Protein AF-A0A525W6R2-F1 (afdb_monomer_lite)

Secondary structure (DSSP, 8-state):
-----EEEEEEEEEEEEEEE-SS-EE-SSSTT-EEEEEEEEEEEEEEEEEEETTEEEEEEEEEEEEEEEEEEE-TTS-EEEEEEEEEEEEEEEETTEEEEEEEEEEEEEEEE-GGGTT-EEEEEEEEEPPPSSTT--HHHHHHHHHHHHHHHHHHHHHHHHHHHHHHSTTSSEEEEEESPTTT----TT-EEEEEEEEEETTTT-EE-EEEEEEEEESSTTSSEEE-S-EEEBTTB-EEEEEE--SS--TT-EEEEEEEETTEEE---TT-SBPPPPPEEEEEEEEEEE--TTS--EEEEEEEEEEEEPTT-TTEEEEEEEEEEEEE--TT--TTS-EEEEEEEEEEEEEEEEEEPPP---TT----EEEEEEEEEEEPPP--EEE-EEEETTEEEE---EE--HHHHHHHHTTTTTS-EEE--EEEEEETTEEEEEEEE-TTGGGEEEEEEEEEEEPPTT-PPP-

Sequence (466 aa):
MIRHLQLGIVDAVELNGGYAKKCPTPDLGEQGAYVVEGDYEFSLVVDQTINYSNSVRTEYYAVGVHATLKGRVDDDAKLQYVDLDASLVFGRGGSNAATSFAHQHQHVRFVPDRGTGGMPSQFSNWSVSEWDSALAGTAQRGAMNMLLLAVTWFSGPFYLAAEGEWTTPNTCVEITFEPATKTKKLGPNESVAVKTELRTKEGSTVVPAKFKEAKEQPKEGNGRVSPREDKSQPGTPATFSYKMPEKRVKHSGFFVGAVSRAGVAEAKKGEWEVADASYVLEFQSRIVSREITEPVESVAAAKVVLTPVEGKEGWYRGSGMLGYQTGPPPNRAPCSNLVMGHGTTGFEVAGISIKLPEGTGASSSQTGSADIELHYLIHPTHETVRPWTMEEFKCVPGKQLPDPFFYMMYAVARGADEINLLKGWTYVGKDGVVARKVLRGNCGDSCEDQTIFTLKEADDGAAQPK

Radius of gyration: 41.89 Å; chains: 1; bounding box: 88×49×134 Å

pLDDT: mean 83.38, std 14.42, range [28.59, 96.94]

Foldseek 3Di:
DDFDWDWDDKDKDKDWDKAWDQWWDQDPVDPQWTKIKMKIKIKMWIWTWTDDPPDIKIKIKIKIKIKIKIFTFDFQLDTAKIKIKMKIKIWIDIPVGHIDIKIKIWIKIFGQDPVVLQQTPDIDPIDIDDIPDPVDDPVVVVVVVVVVSVCNRVVRNNVVVSSVQQQPAPRFKEKAWVVGAQPAADAAFDKDKIFIFIATPVPRHTHKKKKAQKAWPPHHPQWDKPDRIFIDDVVRTTIIMTTGHNDHDPQTAIWIWITGNRGTHGGDDRPRGYHDFKKKKKKWKWKFFPDLQATKIKIKIWIWTWDDDPPDPQKTWTKTKMWMWMFHDPDHDPQHKTKTDTDIWIKIFPMKHWDADPDDDPDDQDFDWTFMKTWMDTDFGFIWIFHWDQDPNDTDTHDIDGDSPVCCLQCVLQVPVGTGIDGGWTARSPPQWGTKDWDFCSNPPRITMIMMITMGGDDPPCDDDD

Structure (mmCIF, N/CA/C/O backbone):
data_AF-A0A525W6R2-F1
#
_entry.id   AF-A0A525W6R2-F1
#
loop_
_atom_site.group_PDB
_atom_site.id
_atom_site.type_symbol
_atom_site.label_atom_id
_atom_site.label_alt_id
_atom_site.label_comp_id
_atom_site.label_asym_id
_atom_site.label_entity_id
_atom_site.label_seq_id
_atom_site.pdbx_PDB_ins_code
_atom_site.Cartn_x
_atom_site.Cartn_y
_atom_site.Cartn_z
_atom_site.occupancy
_atom_site.B_iso_or_equiv
_atom_site.auth_seq_id
_atom_site.auth_comp_id
_atom_site.auth_asym_id
_atom_site.auth_atom_id
_atom_site.pdbx_PDB_model_num
ATOM 1 N N . MET A 1 1 ? 30.379 29.634 -70.778 1.00 33.12 1 MET A N 1
ATOM 2 C CA . MET A 1 1 ? 29.004 29.211 -71.120 1.00 33.12 1 MET A CA 1
ATOM 3 C C . MET A 1 1 ? 28.342 28.756 -69.823 1.00 33.12 1 MET A C 1
ATOM 5 O O . MET A 1 1 ? 28.598 27.649 -69.373 1.00 33.12 1 MET A O 1
ATOM 9 N N . ILE A 1 2 ? 27.625 29.658 -69.147 1.00 29.44 2 ILE A N 1
ATOM 10 C CA . ILE A 1 2 ? 26.943 29.374 -67.875 1.00 29.44 2 ILE A CA 1
ATOM 11 C C . ILE A 1 2 ? 25.655 28.630 -68.236 1.00 29.44 2 ILE A C 1
ATOM 13 O O . ILE A 1 2 ? 24.770 29.209 -68.860 1.00 29.44 2 ILE A O 1
ATOM 17 N N . ARG A 1 3 ? 25.574 27.328 -67.934 1.00 29.98 3 ARG A N 1
ATOM 18 C CA . ARG A 1 3 ? 24.324 26.571 -68.073 1.00 29.98 3 ARG A CA 1
ATOM 19 C C . ARG A 1 3 ? 23.448 26.898 -66.868 1.00 29.98 3 ARG A C 1
ATOM 21 O O . ARG A 1 3 ? 23.787 26.523 -65.751 1.00 29.98 3 ARG A O 1
ATOM 28 N N . HIS A 1 4 ? 22.337 27.592 -67.101 1.00 33.53 4 HIS A N 1
ATOM 29 C CA . HIS A 1 4 ? 21.257 27.672 -66.126 1.00 33.53 4 HIS A CA 1
ATOM 30 C C . HIS A 1 4 ? 20.652 26.275 -65.960 1.00 33.53 4 HIS A C 1
ATOM 32 O O . HIS A 1 4 ? 20.037 25.745 -66.882 1.00 33.53 4 HIS A O 1
ATOM 38 N N . LEU A 1 5 ? 20.882 25.663 -64.799 1.00 36.12 5 LEU A N 1
ATOM 39 C CA . LEU A 1 5 ? 20.133 24.500 -64.346 1.00 36.12 5 LEU A CA 1
ATOM 40 C C . LEU A 1 5 ? 18.837 25.040 -63.734 1.00 36.12 5 LEU A C 1
ATOM 42 O O . LEU A 1 5 ? 18.870 25.671 -62.680 1.00 36.12 5 LEU A O 1
ATOM 46 N N . GLN A 1 6 ? 17.713 24.865 -64.419 1.00 41.84 6 GLN A N 1
ATOM 47 C CA . GLN A 1 6 ? 16.406 25.220 -63.876 1.00 41.84 6 GLN A CA 1
ATOM 48 C C . GLN A 1 6 ? 15.849 23.947 -63.231 1.00 41.84 6 GLN A C 1
ATOM 50 O O . GLN A 1 6 ? 15.472 23.012 -63.939 1.00 41.84 6 GLN A O 1
ATOM 55 N N . LEU A 1 7 ? 15.906 23.864 -61.896 1.00 43.91 7 LEU A N 1
ATOM 56 C CA . LEU A 1 7 ? 15.308 22.757 -61.145 1.00 43.91 7 LEU A CA 1
ATOM 57 C C . LEU A 1 7 ? 13.804 22.722 -61.452 1.00 43.91 7 LEU A C 1
ATOM 59 O O . LEU A 1 7 ? 13.101 23.700 -61.204 1.00 43.91 7 LEU A O 1
ATOM 63 N N . GLY A 1 8 ? 13.344 21.627 -62.061 1.00 56.31 8 GLY A N 1
ATOM 64 C CA . GLY A 1 8 ? 11.926 21.347 -62.253 1.00 56.31 8 GLY A CA 1
ATOM 65 C C . GLY A 1 8 ? 11.287 20.795 -60.979 1.00 56.31 8 GLY A C 1
ATOM 66 O O . GLY A 1 8 ? 11.932 20.714 -59.935 1.00 56.31 8 GLY A O 1
ATOM 67 N N . ILE A 1 9 ? 10.003 20.448 -61.089 1.00 57.19 9 ILE A N 1
ATOM 68 C CA . ILE A 1 9 ? 9.140 19.969 -59.999 1.00 57.19 9 ILE A CA 1
ATOM 69 C C . ILE A 1 9 ? 9.818 18.804 -59.259 1.00 57.19 9 ILE A C 1
ATOM 71 O O . ILE A 1 9 ? 10.318 17.868 -59.893 1.00 57.19 9 ILE A O 1
ATOM 75 N N . VAL A 1 10 ? 9.851 18.914 -57.929 1.00 66.62 10 VAL A N 1
ATOM 76 C CA . VAL A 1 10 ? 10.322 17.887 -56.996 1.00 66.62 10 VAL A CA 1
ATOM 77 C C . VAL A 1 10 ? 9.125 17.469 -56.157 1.00 66.62 10 VAL A C 1
ATOM 79 O O . VAL A 1 10 ? 8.615 18.288 -55.393 1.00 66.62 10 VAL A O 1
ATOM 82 N N . ASP A 1 11 ? 8.708 16.215 -56.292 1.00 71.19 11 ASP A N 1
ATOM 83 C CA . ASP A 1 11 ? 7.730 15.601 -55.399 1.00 71.19 11 ASP A CA 1
ATOM 84 C C . ASP A 1 11 ? 8.499 14.756 -54.380 1.00 71.19 11 ASP A C 1
ATOM 86 O O . ASP A 1 11 ? 9.264 13.863 -54.748 1.00 71.19 11 ASP A O 1
ATOM 90 N N . ALA A 1 12 ? 8.350 15.082 -53.095 1.00 76.25 12 ALA A N 1
ATOM 91 C CA . ALA A 1 12 ? 9.027 14.390 -52.004 1.00 76.25 12 ALA A CA 1
ATOM 92 C C . ALA A 1 12 ? 8.012 13.895 -50.970 1.00 76.25 12 ALA A C 1
ATOM 94 O O . ALA A 1 12 ? 7.158 14.658 -50.514 1.00 76.25 12 ALA A O 1
ATOM 95 N N . VAL A 1 13 ? 8.128 12.624 -50.586 1.00 74.38 13 VAL A N 1
ATOM 96 C CA . VAL A 1 13 ? 7.371 12.014 -49.487 1.00 74.38 13 VAL A CA 1
ATOM 97 C C . VAL A 1 13 ? 8.357 11.590 -48.410 1.00 74.38 13 VAL A C 1
ATOM 99 O O . VAL A 1 13 ? 9.283 10.827 -48.689 1.00 74.38 13 VAL A O 1
ATOM 102 N N . GLU A 1 14 ? 8.146 12.084 -47.191 1.00 78.62 14 GLU A N 1
ATOM 103 C CA . GLU A 1 14 ? 8.958 11.766 -46.017 1.00 78.62 14 GLU A CA 1
ATOM 104 C C . GLU A 1 14 ? 8.095 11.102 -44.937 1.00 78.62 14 GLU A C 1
ATOM 106 O O . GLU A 1 14 ? 7.031 11.603 -44.568 1.00 78.62 14 GLU A O 1
ATOM 111 N N . LEU A 1 15 ? 8.583 9.978 -44.418 1.00 79.12 15 LEU A N 1
ATOM 112 C CA . LEU A 1 15 ? 8.116 9.330 -43.199 1.00 79.12 15 LEU A CA 1
ATOM 113 C C . LEU A 1 15 ? 9.287 9.307 -42.220 1.00 79.12 15 LEU A C 1
ATOM 115 O O . LEU A 1 15 ? 10.380 8.884 -42.582 1.00 79.12 15 LEU A O 1
ATOM 119 N N . ASN A 1 16 ? 9.065 9.762 -40.991 1.00 83.88 16 ASN A N 1
ATOM 120 C CA . ASN A 1 16 ? 10.059 9.733 -39.924 1.00 83.88 16 ASN A CA 1
ATOM 121 C C . ASN A 1 16 ? 9.337 9.540 -38.592 1.00 83.88 16 ASN A C 1
ATOM 123 O O . ASN A 1 16 ? 8.597 10.422 -38.148 1.00 83.88 16 ASN A O 1
ATOM 127 N N . GLY A 1 17 ? 9.522 8.382 -37.968 1.00 85.56 17 GLY A N 1
ATOM 128 C CA . GLY A 1 17 ? 8.869 8.073 -36.708 1.00 85.56 17 GLY A CA 1
ATOM 129 C C . GLY A 1 17 ? 9.478 6.868 -36.015 1.00 85.56 17 GLY A C 1
ATOM 130 O O . GLY A 1 17 ? 10.032 5.973 -36.639 1.00 85.56 17 GLY A O 1
ATOM 131 N N . GLY A 1 18 ? 9.355 6.840 -34.697 1.00 89.75 18 GLY A N 1
ATOM 132 C CA . GLY A 1 18 ? 9.744 5.694 -33.897 1.00 89.75 18 GLY A CA 1
ATOM 133 C C . GLY A 1 18 ? 9.149 5.774 -32.506 1.00 89.75 18 GLY A C 1
ATOM 134 O O . GLY A 1 18 ? 8.511 6.764 -32.139 1.00 89.75 18 GLY A O 1
ATOM 135 N N . TYR A 1 19 ? 9.339 4.712 -31.738 1.00 93.94 19 TYR A N 1
ATOM 136 C CA . TYR A 1 19 ? 8.878 4.633 -30.362 1.00 93.94 19 TYR A CA 1
ATOM 137 C C . TYR A 1 19 ? 9.753 3.679 -29.549 1.00 93.94 19 TYR A C 1
ATOM 139 O O . TYR A 1 19 ? 10.453 2.830 -30.093 1.00 93.94 19 TYR A O 1
ATOM 147 N N . ALA A 1 20 ? 9.664 3.803 -28.229 1.00 95.50 20 ALA A N 1
ATOM 148 C CA . ALA A 1 20 ? 10.113 2.798 -27.278 1.00 95.50 20 ALA A CA 1
ATOM 149 C C . ALA A 1 20 ? 8.926 2.437 -26.379 1.00 95.50 20 ALA A C 1
ATOM 151 O O . ALA A 1 20 ? 8.132 3.308 -26.004 1.00 95.50 20 ALA A O 1
ATOM 152 N N . LYS A 1 21 ? 8.770 1.155 -26.042 1.00 95.62 21 LYS A N 1
ATOM 153 C CA . LYS A 1 21 ? 7.774 0.721 -25.059 1.00 95.62 21 LYS A CA 1
ATOM 154 C C . LYS A 1 21 ? 8.064 1.370 -23.706 1.00 95.62 21 LYS A C 1
ATOM 156 O O . LYS A 1 21 ? 9.199 1.680 -23.361 1.00 95.62 21 LYS A O 1
ATOM 161 N N . LYS A 1 22 ? 7.014 1.579 -22.917 1.00 94.19 22 LYS A N 1
ATOM 162 C CA . LYS A 1 22 ? 7.127 2.307 -21.646 1.00 94.19 22 LYS A CA 1
ATOM 163 C C . LYS A 1 22 ? 7.687 1.476 -20.499 1.00 94.19 22 LYS A C 1
ATOM 165 O O . LYS A 1 22 ? 8.286 2.042 -19.598 1.00 94.19 22 LYS A O 1
ATOM 170 N N . CYS A 1 23 ? 7.458 0.165 -20.506 1.00 95.56 23 CYS A N 1
ATOM 171 C CA . CYS A 1 23 ? 7.839 -0.718 -19.411 1.00 95.56 23 CYS A CA 1
ATOM 172 C C . CYS A 1 23 ? 8.805 -1.804 -19.903 1.00 95.56 23 CYS A C 1
ATOM 174 O O . CYS A 1 23 ? 8.532 -2.419 -20.937 1.00 95.56 23 CYS A O 1
ATOM 176 N N . PRO A 1 24 ? 9.912 -2.058 -19.181 1.00 96.00 24 PRO A N 1
ATOM 177 C CA . PRO A 1 24 ? 10.816 -3.155 -19.490 1.00 96.00 24 PRO A CA 1
ATOM 178 C C . PRO A 1 24 ? 10.131 -4.509 -19.308 1.00 96.00 24 PRO A C 1
ATOM 180 O O . PRO A 1 24 ? 9.346 -4.709 -18.380 1.00 96.00 24 PRO A O 1
ATOM 183 N N . THR A 1 25 ? 10.485 -5.462 -20.162 1.00 93.88 25 THR A N 1
ATOM 184 C CA . THR A 1 25 ? 9.987 -6.843 -20.112 1.00 93.88 25 THR A CA 1
ATOM 185 C C . THR A 1 25 ? 11.153 -7.829 -20.109 1.00 93.88 25 THR A C 1
ATOM 187 O O . THR A 1 25 ? 12.246 -7.458 -20.547 1.00 93.88 25 THR A O 1
ATOM 190 N N . PRO A 1 26 ? 10.970 -9.060 -19.595 1.00 92.12 26 PRO A N 1
ATOM 191 C CA . PRO A 1 26 ? 12.008 -10.083 -19.658 1.00 92.12 26 PRO A CA 1
ATOM 192 C C . PRO A 1 26 ? 12.445 -10.341 -21.104 1.00 92.12 26 PRO A C 1
ATOM 194 O O . PRO A 1 26 ? 11.601 -10.544 -21.977 1.00 92.12 26 PRO A O 1
ATOM 197 N N . ASP A 1 27 ? 13.752 -10.366 -21.355 1.00 91.06 27 ASP A N 1
ATOM 198 C CA . ASP A 1 27 ? 14.278 -10.732 -22.669 1.00 91.06 27 ASP A CA 1
ATOM 199 C C . ASP A 1 27 ? 14.147 -12.245 -22.876 1.00 91.06 27 ASP A C 1
ATOM 201 O O . ASP A 1 27 ? 14.670 -13.048 -22.099 1.00 91.06 27 ASP A O 1
ATOM 205 N N . LEU A 1 28 ? 13.463 -12.646 -23.945 1.00 86.19 28 LEU A N 1
ATOM 206 C CA . LEU A 1 28 ? 13.313 -14.054 -24.311 1.00 86.19 28 LEU A CA 1
ATOM 207 C C . LEU A 1 28 ? 14.639 -14.680 -24.778 1.00 86.19 28 LEU A C 1
ATOM 209 O O . LEU A 1 28 ? 14.775 -15.902 -24.744 1.00 86.19 28 LEU A O 1
ATOM 213 N N . GLY A 1 29 ? 15.602 -13.863 -25.220 1.00 84.88 29 GLY A N 1
ATOM 214 C CA . GLY A 1 29 ? 16.904 -14.313 -25.714 1.00 84.88 29 GLY A CA 1
ATOM 215 C C . GLY A 1 29 ? 17.986 -14.450 -24.641 1.00 84.88 29 GLY A C 1
ATOM 216 O O . GLY A 1 29 ? 18.979 -15.138 -24.874 1.00 84.88 29 GLY A O 1
ATOM 217 N N . GLU A 1 30 ? 17.814 -13.832 -23.469 1.00 87.56 30 GLU A N 1
ATOM 218 C CA . GLU A 1 30 ? 18.830 -13.823 -22.414 1.00 87.56 30 GLU A CA 1
ATOM 219 C C . GLU A 1 30 ? 18.201 -13.923 -21.017 1.00 87.56 30 GLU A C 1
ATOM 221 O O . GLU A 1 30 ? 17.476 -13.043 -20.554 1.00 87.56 30 GLU A O 1
ATOM 226 N N . GLN A 1 31 ? 18.504 -15.005 -20.297 1.00 84.06 31 GLN A N 1
ATOM 227 C CA . GLN A 1 31 ? 17.883 -15.268 -19.002 1.00 84.06 31 GLN A CA 1
ATOM 228 C C . GLN A 1 31 ? 18.228 -14.187 -17.965 1.00 84.06 31 GLN A C 1
ATOM 230 O O . GLN A 1 31 ? 19.391 -13.903 -17.684 1.00 84.06 31 GLN A O 1
ATOM 235 N N . GLY A 1 32 ? 17.191 -13.618 -17.346 1.00 82.62 32 GLY A N 1
ATOM 236 C CA . GLY A 1 32 ? 17.320 -12.588 -16.313 1.00 82.62 32 GLY A CA 1
ATOM 237 C C . GLY A 1 32 ? 17.557 -11.179 -16.859 1.00 82.62 32 GLY A C 1
ATOM 238 O O . GLY A 1 32 ? 17.565 -10.224 -16.082 1.00 82.62 32 GLY A O 1
ATOM 239 N N . ALA A 1 33 ? 17.725 -11.016 -18.168 1.00 91.06 33 ALA A N 1
ATOM 240 C CA . ALA A 1 33 ? 17.780 -9.714 -18.806 1.00 91.06 33 ALA A CA 1
ATOM 241 C C . ALA A 1 33 ? 16.394 -9.076 -18.911 1.00 91.06 33 ALA A C 1
ATOM 243 O O . ALA A 1 33 ? 15.388 -9.770 -19.038 1.00 91.06 33 ALA A O 1
ATOM 244 N N . TYR A 1 34 ? 16.361 -7.745 -18.881 1.00 94.56 34 TYR A N 1
ATOM 245 C CA . TYR A 1 34 ? 15.167 -6.973 -19.198 1.00 94.56 34 TYR A CA 1
ATOM 246 C C . TYR A 1 34 ? 15.494 -5.982 -20.297 1.00 94.56 34 TYR A C 1
ATOM 248 O O . TYR A 1 34 ? 16.550 -5.336 -20.281 1.00 94.56 34 TYR A O 1
ATOM 256 N N . VAL A 1 35 ? 14.568 -5.877 -21.240 1.00 96.38 35 VAL A N 1
ATOM 257 C CA . VAL A 1 35 ? 14.691 -5.010 -22.399 1.00 96.38 35 VAL A CA 1
ATOM 258 C C . VAL A 1 35 ? 13.438 -4.180 -22.599 1.00 96.38 35 VAL A C 1
ATOM 260 O O . VAL A 1 35 ? 12.326 -4.562 -22.225 1.00 96.38 35 VAL A O 1
ATOM 263 N N . VAL A 1 36 ? 13.644 -3.029 -23.217 1.00 96.44 36 VAL A N 1
ATOM 264 C CA . VAL A 1 36 ? 12.594 -2.162 -23.729 1.00 96.44 36 VAL A CA 1
ATOM 265 C C . VAL A 1 36 ? 12.654 -2.230 -25.245 1.00 96.44 36 VAL A C 1
ATOM 267 O O . VAL A 1 36 ? 13.623 -1.789 -25.865 1.00 96.44 36 VAL A O 1
ATOM 270 N N . GLU A 1 37 ? 11.633 -2.823 -25.843 1.00 96.19 37 GLU A N 1
ATOM 271 C CA . GLU A 1 37 ? 11.527 -2.913 -27.297 1.00 96.19 37 GLU A CA 1
ATOM 272 C C . GLU A 1 37 ? 11.068 -1.577 -27.880 1.00 96.19 37 GLU A C 1
ATOM 274 O O . GLU A 1 37 ? 10.284 -0.851 -27.263 1.00 96.19 37 GLU A O 1
ATOM 279 N N . GLY A 1 38 ? 11.542 -1.268 -29.074 1.00 95.75 38 GLY A N 1
ATOM 280 C CA . GLY A 1 38 ? 11.139 -0.108 -29.846 1.00 95.75 38 GLY A CA 1
ATOM 281 C C . GLY A 1 38 ? 11.342 -0.366 -31.328 1.00 95.75 38 GLY A C 1
ATOM 282 O O . GLY A 1 38 ? 12.074 -1.278 -31.698 1.00 95.75 38 GLY A O 1
ATOM 283 N N . ASP A 1 39 ? 10.724 0.461 -32.158 1.00 95.00 39 ASP A N 1
ATOM 284 C CA . ASP A 1 39 ? 10.936 0.451 -33.603 1.00 95.00 39 ASP A CA 1
ATOM 285 C C . ASP A 1 39 ? 11.178 1.874 -34.096 1.00 95.00 39 ASP A C 1
ATOM 287 O O . ASP A 1 39 ? 10.744 2.856 -33.481 1.00 95.00 39 ASP A O 1
ATOM 291 N N . TYR A 1 40 ? 11.866 1.984 -35.223 1.00 93.12 40 TYR A N 1
ATOM 292 C CA . TYR A 1 40 ? 12.084 3.236 -35.923 1.00 93.12 40 TYR A CA 1
ATOM 293 C C . TYR A 1 40 ? 11.989 3.019 -37.429 1.00 93.12 40 TYR A C 1
ATOM 295 O O . TYR A 1 40 ? 12.588 2.095 -37.979 1.00 93.12 40 TYR A O 1
ATOM 303 N N . GLU A 1 41 ? 11.273 3.909 -38.100 1.00 91.00 41 GLU A N 1
ATOM 304 C CA . GLU A 1 41 ? 11.139 3.933 -39.544 1.00 91.00 41 GLU A CA 1
ATOM 305 C C . GLU A 1 41 ? 11.452 5.334 -40.067 1.00 91.00 41 GLU A C 1
ATOM 307 O O . GLU A 1 41 ? 10.922 6.346 -39.599 1.00 91.00 41 GLU A O 1
ATOM 312 N N . PHE A 1 42 ? 12.312 5.377 -41.078 1.00 88.12 42 PHE A N 1
ATOM 313 C CA . PHE A 1 42 ? 12.512 6.555 -41.899 1.00 88.12 42 PHE A CA 1
ATOM 314 C C . PHE A 1 42 ? 12.445 6.160 -43.369 1.00 88.12 42 PHE A C 1
ATOM 316 O O . PHE A 1 42 ? 13.084 5.197 -43.788 1.00 88.12 42 PHE A O 1
ATOM 323 N N . SER A 1 43 ? 11.698 6.915 -44.165 1.00 86.75 43 SER A N 1
ATOM 324 C CA . SER A 1 43 ? 11.606 6.725 -45.608 1.00 86.75 43 SER A CA 1
ATOM 325 C C . SER A 1 43 ? 11.534 8.073 -46.303 1.00 86.75 43 SER A C 1
ATOM 327 O O . SER A 1 43 ? 10.770 8.947 -45.904 1.00 86.75 43 SER A O 1
ATOM 329 N N . LEU A 1 44 ? 12.333 8.238 -47.348 1.00 85.56 44 LEU A N 1
ATOM 330 C CA . LEU A 1 44 ? 12.366 9.406 -48.208 1.00 85.56 44 LEU A CA 1
ATOM 331 C C . LEU A 1 44 ? 12.285 8.933 -49.653 1.00 85.56 44 LEU A C 1
ATOM 333 O O . LEU A 1 44 ? 13.184 8.244 -50.140 1.00 85.56 44 LEU A O 1
ATOM 337 N N . VAL A 1 45 ? 11.229 9.339 -50.345 1.00 86.25 45 VAL A N 1
ATOM 338 C CA . VAL A 1 45 ? 11.068 9.122 -51.784 1.00 86.25 45 VAL A CA 1
ATOM 339 C C . VAL A 1 45 ? 11.050 10.479 -52.463 1.00 86.25 45 VAL A C 1
ATOM 341 O O . VAL A 1 45 ? 10.291 11.356 -52.061 1.00 86.25 45 VAL A O 1
ATOM 344 N N . VAL A 1 46 ? 11.906 10.654 -53.464 1.00 86.44 46 VAL A N 1
ATOM 345 C CA . VAL A 1 46 ? 12.061 11.886 -54.234 1.00 86.44 46 VAL A CA 1
ATOM 346 C C . VAL A 1 46 ? 11.949 11.557 -55.714 1.00 86.44 46 VAL A C 1
ATOM 348 O O . VAL A 1 46 ? 12.784 10.837 -56.263 1.00 86.44 46 VAL A O 1
ATOM 351 N N . ASP A 1 47 ? 10.954 12.153 -56.356 1.00 84.81 47 ASP A N 1
ATOM 352 C CA . ASP A 1 47 ? 10.825 12.207 -57.804 1.00 84.81 47 ASP A CA 1
ATOM 353 C C . ASP A 1 47 ? 11.223 13.602 -58.280 1.00 84.81 47 ASP A C 1
ATOM 355 O O . ASP A 1 47 ? 10.619 14.613 -57.919 1.00 84.81 47 ASP A O 1
ATOM 359 N N . GLN A 1 48 ? 12.273 13.671 -59.093 1.00 84.19 48 GLN A N 1
ATOM 360 C CA . GLN A 1 48 ? 12.814 14.927 -59.590 1.00 84.19 48 GLN A CA 1
ATOM 361 C C . GLN A 1 48 ? 12.729 14.988 -61.110 1.00 84.19 48 GLN A C 1
ATOM 363 O O . GLN A 1 48 ? 13.272 14.137 -61.813 1.00 84.19 48 GLN A O 1
ATOM 368 N N . THR A 1 49 ? 12.131 16.059 -61.636 1.00 82.88 49 THR A N 1
ATOM 369 C CA . THR A 1 49 ? 12.205 16.371 -63.068 1.00 82.88 49 THR A CA 1
ATOM 370 C C . THR A 1 49 ? 13.310 17.391 -63.332 1.00 82.88 49 THR A C 1
ATOM 372 O O . THR A 1 49 ? 13.241 18.543 -62.904 1.00 82.88 49 THR A O 1
ATOM 375 N N . ILE A 1 50 ? 14.342 16.986 -64.067 1.00 81.81 50 ILE A N 1
ATOM 376 C CA . ILE A 1 50 ? 15.484 17.824 -64.428 1.00 81.81 50 ILE A CA 1
ATOM 377 C C . ILE A 1 50 ? 15.365 18.250 -65.892 1.00 81.81 50 ILE A C 1
ATOM 379 O O . ILE A 1 50 ? 15.416 17.428 -66.812 1.00 81.81 50 ILE A O 1
ATOM 383 N N . ASN A 1 51 ? 15.263 19.562 -66.109 1.00 78.75 51 ASN A N 1
ATOM 384 C CA . ASN A 1 51 ? 15.306 20.163 -67.436 1.00 78.75 51 ASN A CA 1
ATOM 385 C C . ASN A 1 51 ? 16.753 20.470 -67.821 1.00 78.75 51 ASN A C 1
ATOM 387 O O . ASN A 1 51 ? 17.349 21.453 -67.378 1.00 78.75 51 ASN A O 1
ATOM 391 N N . TYR A 1 52 ? 17.319 19.632 -68.683 1.00 74.94 52 TYR A N 1
ATOM 392 C CA . TYR A 1 52 ? 18.547 19.960 -69.391 1.00 74.94 52 TYR A CA 1
ATOM 393 C C . TYR A 1 52 ? 18.201 20.754 -70.646 1.00 74.94 52 TYR A C 1
ATOM 395 O O . TYR A 1 52 ? 17.140 20.569 -71.236 1.00 74.94 52 TYR A O 1
ATOM 403 N N . SER A 1 53 ? 19.137 21.584 -71.105 1.00 75.81 53 SER A N 1
ATOM 404 C CA . SER A 1 53 ? 18.965 22.488 -72.252 1.00 75.81 53 SER A CA 1
ATOM 405 C C . SER A 1 53 ? 18.388 21.831 -73.521 1.00 75.81 53 SER A C 1
ATOM 407 O O . SER A 1 53 ? 17.783 22.532 -74.321 1.00 75.81 53 SER A O 1
ATOM 409 N N . ASN A 1 54 ? 18.534 20.505 -73.685 1.00 78.25 54 ASN A N 1
ATOM 410 C CA . ASN A 1 54 ? 18.023 19.741 -74.832 1.00 78.25 54 ASN A CA 1
ATOM 411 C C . ASN A 1 54 ? 17.214 18.476 -74.439 1.00 78.25 54 ASN A C 1
ATOM 413 O O . ASN A 1 54 ? 16.926 17.660 -75.311 1.00 78.25 54 ASN A O 1
ATOM 417 N N . SER A 1 55 ? 16.902 18.243 -73.155 1.00 78.31 55 SER A N 1
ATOM 418 C CA . SER A 1 55 ? 16.155 17.043 -72.728 1.00 78.31 55 SER A CA 1
ATOM 419 C C . SER A 1 55 ? 15.522 17.199 -71.347 1.00 78.31 55 SER A C 1
ATOM 421 O O . SER A 1 55 ? 16.194 17.648 -70.418 1.00 78.31 55 SER A O 1
ATOM 423 N N . VAL A 1 56 ? 14.295 16.712 -71.182 1.00 81.31 56 VAL A N 1
ATOM 424 C CA . VAL A 1 56 ? 13.663 16.516 -69.868 1.00 81.31 56 VAL A CA 1
ATOM 425 C C . VAL A 1 56 ? 14.022 15.120 -69.366 1.00 81.31 56 VAL A C 1
ATOM 427 O O . VAL A 1 56 ? 13.918 14.154 -70.123 1.00 81.31 56 VAL A O 1
ATOM 430 N N . ARG A 1 57 ? 14.479 15.002 -68.119 1.00 80.81 57 ARG A N 1
ATOM 431 C CA . ARG A 1 57 ? 14.768 13.714 -67.476 1.00 80.81 57 ARG A CA 1
ATOM 432 C C . ARG A 1 57 ? 14.044 13.629 -66.148 1.00 80.81 57 ARG A C 1
ATOM 434 O O . ARG A 1 57 ? 14.010 14.614 -65.421 1.00 80.81 57 ARG A O 1
ATOM 441 N N . THR A 1 58 ? 13.516 12.458 -65.831 1.00 84.12 58 THR A N 1
ATOM 442 C CA . THR A 1 58 ? 13.026 12.157 -64.486 1.00 84.12 58 THR A CA 1
ATOM 443 C C . THR A 1 58 ? 14.048 11.291 -63.772 1.00 84.12 58 THR A C 1
ATOM 445 O O . THR A 1 58 ? 14.608 10.368 -64.370 1.00 84.12 58 THR A O 1
ATOM 448 N N . GLU A 1 59 ? 14.309 11.605 -62.512 1.00 85.06 59 GLU A N 1
ATOM 449 C CA . GLU A 1 59 ? 15.127 10.803 -61.613 1.00 85.06 59 GLU A CA 1
ATOM 450 C C . GLU A 1 59 ? 14.283 10.416 -60.398 1.00 85.06 59 GLU A C 1
ATOM 452 O O . GLU A 1 59 ? 13.638 11.270 -59.798 1.00 85.06 59 GLU A O 1
ATOM 457 N N . TYR A 1 60 ? 14.300 9.129 -60.065 1.00 85.94 60 TYR A N 1
ATOM 458 C CA . TYR A 1 60 ? 13.676 8.555 -58.879 1.00 85.94 60 TYR A CA 1
ATOM 459 C C . TYR A 1 60 ? 14.771 8.209 -57.879 1.00 85.94 60 TYR A C 1
ATOM 461 O O . TYR A 1 60 ? 15.732 7.507 -58.226 1.00 85.94 60 TYR A O 1
ATOM 469 N N . TYR A 1 61 ? 14.596 8.655 -56.642 1.00 85.38 61 TYR A N 1
ATOM 470 C CA . TYR A 1 61 ? 15.435 8.303 -55.508 1.00 85.38 61 TYR A CA 1
ATOM 471 C C . TYR A 1 61 ? 14.552 7.838 -54.360 1.00 85.38 61 TYR A C 1
ATOM 473 O O . TYR A 1 61 ? 13.642 8.546 -53.949 1.00 85.38 61 TYR A O 1
ATOM 481 N N . ALA A 1 62 ? 14.844 6.665 -53.813 1.00 85.94 62 ALA A N 1
ATOM 482 C CA . ALA A 1 62 ? 14.217 6.184 -52.594 1.00 85.94 62 ALA A CA 1
ATOM 483 C C . ALA A 1 62 ? 15.283 5.785 -51.590 1.00 85.94 62 ALA A C 1
ATOM 485 O O . ALA A 1 62 ? 16.288 5.164 -51.931 1.00 85.94 62 ALA A O 1
ATOM 486 N N . VAL A 1 63 ? 15.063 6.149 -50.342 1.00 86.12 63 VAL A N 1
ATOM 487 C CA . VAL A 1 63 ? 15.961 5.849 -49.244 1.00 86.12 63 VAL A CA 1
ATOM 488 C C . VAL A 1 63 ? 15.099 5.470 -48.058 1.00 86.12 63 VAL A C 1
ATOM 490 O O . VAL A 1 63 ? 14.232 6.241 -47.672 1.00 86.12 63 VAL A O 1
ATOM 493 N N . GLY A 1 64 ? 15.321 4.293 -47.490 1.00 87.56 64 GLY A N 1
ATOM 494 C CA . GLY A 1 64 ? 14.539 3.791 -46.370 1.00 87.56 64 GLY A CA 1
ATOM 495 C C . GLY A 1 64 ? 15.415 3.111 -45.332 1.00 87.56 64 GLY A C 1
ATOM 496 O O . GLY A 1 64 ? 16.416 2.477 -45.667 1.00 87.56 64 GLY A O 1
ATOM 497 N N . VAL A 1 65 ? 15.026 3.230 -44.072 1.00 89.62 65 VAL A N 1
ATOM 498 C CA . VAL A 1 65 ? 15.551 2.442 -42.964 1.00 89.62 65 VAL A CA 1
ATOM 499 C C . VAL A 1 65 ? 14.393 2.017 -42.075 1.00 89.62 65 VAL A C 1
ATOM 501 O O . VAL A 1 65 ? 13.569 2.832 -41.671 1.00 89.62 65 VAL A O 1
ATOM 504 N N . HIS A 1 66 ? 14.359 0.729 -41.769 1.00 92.38 66 HIS A N 1
ATOM 505 C CA . HIS A 1 66 ? 13.511 0.165 -40.733 1.00 92.38 66 HIS A CA 1
ATOM 506 C C . HIS A 1 66 ? 14.420 -0.493 -39.702 1.00 92.38 66 HIS A C 1
ATOM 508 O O . HIS A 1 66 ? 15.257 -1.322 -40.063 1.00 92.38 66 HIS A O 1
ATOM 514 N N . ALA A 1 67 ? 14.293 -0.094 -38.442 1.00 93.31 67 ALA A N 1
ATOM 515 C CA . ALA A 1 67 ? 15.126 -0.566 -37.352 1.00 93.31 67 ALA A CA 1
ATOM 516 C C . ALA A 1 67 ? 14.271 -1.083 -36.200 1.00 93.31 67 ALA A C 1
ATOM 518 O O . ALA A 1 67 ? 13.396 -0.373 -35.712 1.00 93.31 67 ALA A O 1
ATOM 519 N N . THR A 1 68 ? 14.595 -2.286 -35.733 1.00 95.69 68 THR A N 1
ATOM 520 C CA . THR A 1 68 ? 14.120 -2.807 -34.450 1.00 95.69 68 THR A CA 1
ATOM 521 C C . THR A 1 68 ? 15.160 -2.474 -33.384 1.00 95.69 68 THR A C 1
ATOM 523 O O . THR A 1 68 ? 16.367 -2.606 -33.609 1.00 95.69 68 THR A O 1
ATOM 526 N N . LEU A 1 69 ? 14.709 -1.981 -32.235 1.00 95.50 69 LEU A N 1
ATOM 527 C CA . LEU A 1 69 ? 15.564 -1.502 -31.155 1.00 95.50 69 LEU A CA 1
ATOM 528 C C . LEU A 1 69 ? 15.275 -2.253 -29.854 1.00 95.50 69 LEU A C 1
ATOM 530 O O . LEU A 1 69 ? 14.126 -2.547 -29.514 1.00 95.50 69 LEU A O 1
ATOM 534 N N . LYS A 1 70 ? 16.331 -2.539 -29.092 1.00 96.56 70 LYS A N 1
ATOM 535 C CA . LYS A 1 70 ? 16.255 -3.175 -27.773 1.00 96.56 70 LYS A CA 1
ATOM 536 C C . LYS A 1 70 ? 17.127 -2.431 -26.772 1.00 96.56 70 LYS A C 1
ATOM 538 O O . LYS A 1 70 ? 18.350 -2.541 -26.784 1.00 96.56 70 LYS A O 1
ATOM 543 N N . GLY A 1 71 ? 16.490 -1.677 -25.883 1.00 96.50 71 GLY A N 1
ATOM 544 C CA . GLY A 1 71 ? 17.159 -0.972 -24.792 1.00 96.50 71 GLY A CA 1
ATOM 545 C C . GLY A 1 71 ? 17.379 -1.886 -23.598 1.00 96.50 71 GLY A C 1
ATOM 546 O O . GLY A 1 71 ? 16.411 -2.369 -23.018 1.00 96.50 71 GLY A O 1
ATOM 547 N N . ARG A 1 72 ? 18.632 -2.115 -23.208 1.00 96.75 72 ARG A N 1
ATOM 548 C CA . ARG A 1 72 ? 18.998 -2.948 -22.059 1.00 96.75 72 ARG A CA 1
ATOM 549 C C . ARG A 1 72 ? 18.877 -2.171 -20.751 1.00 96.75 72 ARG A C 1
ATOM 551 O O . ARG A 1 72 ? 19.458 -1.093 -20.628 1.00 96.75 72 ARG A O 1
ATOM 558 N N . VAL A 1 73 ? 18.196 -2.754 -19.763 1.00 96.94 73 VAL A N 1
ATOM 559 C CA . VAL A 1 73 ? 17.995 -2.153 -18.434 1.00 96.94 73 VAL A CA 1
ATOM 560 C C . VAL A 1 73 ? 18.777 -2.912 -17.361 1.00 96.94 73 VAL A C 1
ATOM 562 O O . VAL A 1 73 ? 18.825 -4.145 -17.366 1.00 96.94 73 VAL A O 1
ATOM 565 N N . ASP A 1 74 ? 19.402 -2.174 -16.446 1.00 95.06 74 ASP A N 1
ATOM 566 C CA . ASP A 1 74 ? 20.157 -2.729 -15.321 1.00 95.06 74 ASP A CA 1
ATOM 567 C C . ASP A 1 74 ? 19.356 -2.861 -14.021 1.00 95.06 74 ASP A C 1
ATOM 569 O O . ASP A 1 74 ? 18.168 -2.546 -13.946 1.00 95.06 74 ASP A O 1
ATOM 573 N N . ASP A 1 75 ? 20.022 -3.374 -12.982 1.00 93.25 75 ASP A N 1
ATOM 574 C CA . ASP A 1 75 ? 19.431 -3.629 -11.664 1.00 93.25 75 ASP A CA 1
ATOM 575 C C .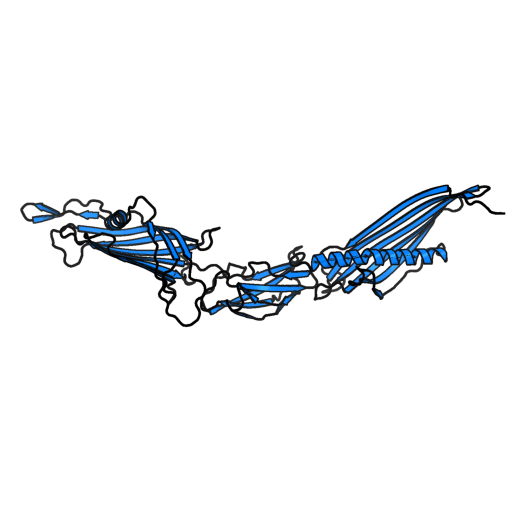 ASP A 1 75 ? 18.957 -2.362 -10.934 1.00 93.25 75 ASP A C 1
ATOM 577 O O . ASP A 1 75 ? 18.137 -2.471 -10.020 1.00 93.25 75 ASP A O 1
ATOM 581 N N . ASP A 1 76 ? 19.423 -1.178 -11.341 1.00 93.69 76 ASP A N 1
ATOM 582 C CA . ASP A 1 76 ? 19.010 0.115 -10.792 1.00 93.69 76 ASP A CA 1
ATOM 583 C C . ASP A 1 76 ? 17.935 0.801 -11.662 1.00 93.69 76 ASP A C 1
ATOM 585 O O . ASP A 1 76 ? 17.663 1.995 -11.506 1.00 93.69 76 ASP A O 1
ATOM 589 N N . ALA A 1 77 ? 17.288 0.036 -12.551 1.00 95.25 77 ALA A N 1
ATOM 590 C CA . ALA A 1 77 ? 16.271 0.499 -13.493 1.00 95.25 77 ALA A CA 1
ATOM 591 C C . ALA A 1 77 ? 16.794 1.555 -14.485 1.00 95.25 77 ALA A C 1
ATOM 593 O O . ALA A 1 77 ? 16.033 2.405 -14.955 1.00 95.25 77 ALA A O 1
ATOM 594 N N . LYS A 1 78 ? 18.092 1.531 -14.810 1.00 95.81 78 LYS A N 1
ATOM 595 C CA . LYS A 1 78 ? 18.720 2.474 -15.739 1.00 95.81 78 LYS A CA 1
ATOM 596 C C . LYS A 1 78 ? 18.983 1.840 -17.093 1.00 95.81 78 LYS A C 1
ATOM 598 O O . LYS A 1 78 ? 19.395 0.686 -17.195 1.00 95.81 78 LYS A O 1
ATOM 603 N N . LEU A 1 79 ? 18.756 2.622 -18.151 1.00 95.94 79 LEU A N 1
ATOM 604 C CA . LEU A 1 79 ? 19.149 2.237 -19.499 1.00 95.94 79 LEU A CA 1
ATOM 605 C C . LEU A 1 79 ? 20.680 2.191 -19.592 1.00 95.94 79 LEU A C 1
ATOM 607 O O . LEU A 1 79 ? 21.349 3.185 -19.280 1.00 95.94 79 LEU A O 1
ATOM 611 N N . GLN A 1 80 ? 21.219 1.055 -20.035 1.00 95.06 80 GLN A N 1
ATOM 612 C CA . GLN A 1 80 ? 22.653 0.858 -20.255 1.00 95.06 80 GLN A CA 1
ATOM 613 C C . GLN A 1 80 ? 23.061 1.153 -21.697 1.00 95.06 80 GLN A C 1
ATOM 615 O O . GLN A 1 80 ? 23.999 1.907 -21.932 1.00 95.06 80 GLN A O 1
ATOM 620 N N . TYR A 1 81 ? 22.374 0.541 -22.658 1.00 95.12 81 TYR A N 1
ATOM 621 C CA . TYR A 1 81 ? 22.630 0.678 -24.091 1.00 95.12 81 TYR A CA 1
ATOM 622 C C . TYR A 1 81 ? 21.383 0.288 -24.883 1.00 95.12 81 TYR A C 1
ATOM 624 O O . TYR A 1 81 ? 20.462 -0.319 -24.337 1.00 95.12 81 TYR A O 1
ATOM 632 N N . VAL A 1 82 ? 21.368 0.614 -26.170 1.00 95.94 82 VAL A N 1
ATOM 633 C CA . VAL A 1 82 ? 20.345 0.199 -27.127 1.00 95.94 82 VAL A CA 1
ATOM 634 C C . VAL A 1 82 ? 21.028 -0.581 -28.242 1.00 95.94 82 VAL A C 1
ATOM 636 O O . VAL A 1 82 ? 21.944 -0.071 -28.890 1.00 95.94 82 VAL A O 1
ATOM 639 N N . ASP A 1 83 ? 20.599 -1.825 -28.430 1.00 95.12 83 ASP A N 1
ATOM 640 C CA . ASP A 1 83 ? 20.935 -2.618 -29.606 1.00 95.12 83 ASP A CA 1
ATOM 641 C C . ASP A 1 83 ? 19.964 -2.255 -30.727 1.00 95.12 83 ASP A C 1
ATOM 643 O O . ASP A 1 83 ? 18.749 -2.276 -30.541 1.00 95.12 83 ASP A O 1
ATOM 647 N N . LEU A 1 84 ? 20.517 -1.893 -31.875 1.00 93.19 84 LEU A N 1
ATOM 648 C CA . LEU A 1 84 ? 19.801 -1.546 -33.089 1.00 93.19 84 LEU A CA 1
ATOM 649 C C . LEU A 1 84 ? 20.071 -2.620 -34.128 1.00 93.19 84 LEU A C 1
ATOM 651 O O . LEU A 1 84 ? 21.224 -2.957 -34.402 1.00 93.19 84 LEU A O 1
ATOM 655 N N . ASP A 1 85 ? 18.996 -3.119 -34.716 1.00 93.62 85 ASP A N 1
ATOM 656 C CA . ASP A 1 85 ? 19.022 -4.032 -35.843 1.00 93.62 85 ASP A CA 1
ATOM 657 C C . ASP A 1 85 ? 18.219 -3.414 -36.997 1.00 93.62 85 ASP A C 1
ATOM 659 O O . ASP A 1 85 ? 16.999 -3.257 -36.900 1.00 93.62 85 ASP A O 1
ATOM 663 N N . ALA A 1 86 ? 18.921 -2.974 -38.044 1.00 91.56 86 ALA A N 1
ATOM 664 C CA . ALA A 1 86 ? 18.389 -2.133 -39.107 1.00 91.56 86 ALA A CA 1
ATOM 665 C C . ALA A 1 86 ? 18.513 -2.763 -40.496 1.00 91.56 86 ALA A C 1
ATOM 667 O O . ALA A 1 86 ? 19.581 -3.197 -40.929 1.00 91.56 86 ALA A O 1
ATOM 668 N N . SER A 1 87 ? 17.414 -2.691 -41.241 1.00 90.81 87 SER A N 1
ATOM 669 C CA . SER A 1 87 ? 17.337 -2.979 -42.669 1.00 90.81 87 SER A CA 1
ATOM 670 C C . SER A 1 87 ? 17.267 -1.671 -43.450 1.00 90.81 87 SER A C 1
ATOM 672 O O . SER A 1 87 ? 16.333 -0.885 -43.288 1.00 90.81 87 SER A O 1
ATOM 674 N N . LEU A 1 88 ? 18.260 -1.437 -44.304 1.00 87.88 88 LEU A N 1
ATOM 675 C CA . LEU A 1 88 ? 18.357 -0.264 -45.163 1.00 87.88 88 LEU A CA 1
ATOM 676 C C . LEU A 1 88 ? 17.979 -0.625 -46.596 1.00 87.88 88 LEU A C 1
ATOM 678 O O . LEU A 1 88 ? 18.371 -1.675 -47.110 1.00 87.88 88 LEU A O 1
ATOM 682 N N . VAL A 1 89 ? 17.267 0.286 -47.253 1.00 87.19 89 VAL A N 1
A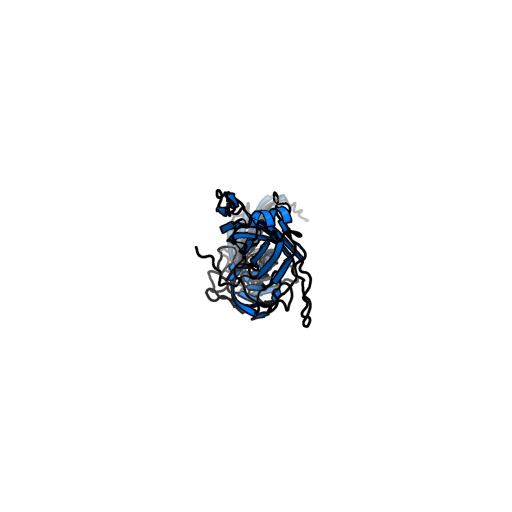TOM 683 C CA . VAL A 1 89 ? 16.864 0.177 -48.655 1.00 87.19 89 VAL A CA 1
ATOM 684 C C . VAL A 1 89 ? 17.276 1.440 -49.392 1.00 87.19 89 VAL A C 1
ATOM 686 O O . VAL A 1 89 ? 17.020 2.554 -48.938 1.00 87.19 89 VAL A O 1
ATOM 689 N N . PHE A 1 90 ? 17.892 1.274 -50.556 1.00 86.25 90 PHE A N 1
ATOM 690 C CA . PHE A 1 90 ? 18.191 2.370 -51.466 1.00 86.25 90 PHE A CA 1
ATOM 691 C C . PHE A 1 90 ? 17.661 2.046 -52.860 1.00 86.25 90 PHE A C 1
ATOM 693 O O . PHE A 1 90 ? 18.058 1.052 -53.458 1.00 86.25 90 PHE A O 1
ATOM 700 N N . GLY A 1 91 ? 16.790 2.895 -53.392 1.00 85.56 91 GLY A N 1
ATOM 701 C CA . GLY A 1 91 ? 16.227 2.799 -54.731 1.00 85.56 91 GLY A CA 1
ATOM 702 C C . GLY A 1 91 ? 16.716 3.922 -55.637 1.00 85.56 91 GLY A C 1
ATOM 703 O O . GLY A 1 91 ? 16.775 5.083 -55.230 1.00 85.56 91 GLY A O 1
ATOM 704 N N . ARG A 1 92 ? 17.034 3.594 -56.892 1.00 86.50 92 ARG A N 1
ATOM 705 C CA . ARG A 1 92 ? 17.316 4.587 -57.936 1.00 86.50 92 ARG A CA 1
ATOM 706 C C . ARG A 1 92 ? 16.723 4.163 -59.269 1.00 86.50 92 ARG A C 1
ATOM 708 O O . ARG A 1 92 ? 16.853 3.007 -59.666 1.00 86.50 92 ARG A O 1
ATOM 715 N N . GLY A 1 93 ? 16.114 5.111 -59.970 1.00 85.12 93 GLY A N 1
ATOM 716 C CA . GLY A 1 93 ? 15.506 4.898 -61.281 1.00 85.12 93 GLY A CA 1
ATOM 717 C C . GLY A 1 93 ? 15.313 6.203 -62.042 1.00 85.12 93 GLY A C 1
ATOM 718 O O . GLY A 1 93 ? 15.779 7.259 -61.612 1.00 85.12 93 GLY A O 1
ATOM 719 N N . GLY A 1 94 ? 14.639 6.140 -63.186 1.00 86.44 94 GLY A N 1
ATOM 720 C CA . GLY A 1 94 ? 14.263 7.331 -63.939 1.00 86.44 94 GLY A CA 1
ATOM 721 C C . GLY A 1 94 ? 14.036 7.069 -65.421 1.00 86.44 94 GLY A C 1
ATOM 722 O O . GLY A 1 94 ? 14.026 5.931 -65.885 1.00 86.44 94 GLY A O 1
ATOM 723 N N . SER A 1 95 ? 13.924 8.138 -66.206 1.00 83.31 95 SER A N 1
ATOM 724 C CA . SER A 1 95 ? 13.653 8.036 -67.647 1.00 83.31 95 SER A CA 1
ATOM 725 C C . SER A 1 95 ? 14.755 7.326 -68.452 1.00 83.31 95 SER A C 1
ATOM 727 O O . SER A 1 95 ? 14.508 6.899 -69.574 1.00 83.31 95 SER A O 1
ATOM 729 N N . ASN A 1 96 ? 15.973 7.208 -67.905 1.00 75.88 96 ASN A N 1
ATOM 730 C CA . ASN A 1 96 ? 17.135 6.619 -68.590 1.00 75.88 96 ASN A CA 1
ATOM 731 C C . ASN A 1 96 ? 17.604 5.278 -67.998 1.00 75.88 96 ASN A C 1
ATOM 733 O O . ASN A 1 96 ? 18.582 4.719 -68.492 1.00 75.88 96 ASN A O 1
ATOM 737 N N . ALA A 1 97 ? 16.971 4.785 -66.929 1.00 77.00 97 ALA A N 1
ATOM 738 C CA . ALA A 1 97 ? 17.346 3.536 -66.269 1.00 77.00 97 ALA A CA 1
ATOM 739 C C . ALA A 1 97 ? 16.150 2.943 -65.514 1.00 77.00 97 ALA A C 1
ATOM 741 O O . ALA A 1 97 ? 15.423 3.670 -64.838 1.00 77.00 97 ALA A O 1
ATOM 742 N N . ALA A 1 98 ? 15.971 1.622 -65.595 1.00 81.88 98 ALA A N 1
ATOM 743 C CA . ALA A 1 98 ? 14.958 0.929 -64.804 1.00 81.88 98 ALA A CA 1
ATOM 744 C C . ALA A 1 98 ? 15.196 1.151 -63.302 1.00 81.88 98 ALA A C 1
ATOM 746 O O . ALA A 1 98 ? 16.345 1.181 -62.851 1.00 81.88 98 ALA A O 1
ATOM 747 N N . THR A 1 99 ? 14.112 1.294 -62.537 1.00 84.00 99 THR A N 1
ATOM 748 C CA . THR A 1 99 ? 14.199 1.396 -61.079 1.00 84.00 99 THR A CA 1
ATOM 749 C C . THR A 1 99 ? 14.797 0.122 -60.509 1.00 84.00 99 THR A C 1
ATOM 751 O O . THR A 1 99 ? 14.373 -0.985 -60.836 1.00 84.00 99 THR A O 1
ATOM 754 N N . SER A 1 100 ? 15.793 0.294 -59.655 1.00 82.75 100 SER A N 1
ATOM 755 C CA . SER A 1 100 ? 16.527 -0.793 -59.027 1.00 82.75 100 SER A CA 1
ATOM 756 C C . SER A 1 100 ? 16.743 -0.481 -57.553 1.00 82.75 100 SER A C 1
ATOM 758 O O . SER A 1 100 ? 16.867 0.689 -57.183 1.00 82.75 100 SER A O 1
ATOM 760 N N . PHE A 1 101 ? 16.750 -1.527 -56.729 1.00 85.19 101 PHE A N 1
ATOM 761 C CA . PHE A 1 101 ? 16.877 -1.431 -55.281 1.00 85.19 101 PHE A CA 1
ATOM 762 C C . PHE A 1 101 ? 18.118 -2.176 -54.807 1.00 85.19 101 PHE A C 1
ATOM 764 O O . PHE A 1 101 ? 18.508 -3.189 -55.386 1.00 85.19 101 PHE A O 1
ATOM 771 N N . ALA A 1 102 ? 18.724 -1.637 -53.761 1.00 85.06 102 ALA A N 1
ATOM 772 C CA . ALA A 1 102 ? 19.806 -2.236 -53.015 1.00 85.06 102 ALA A CA 1
ATOM 773 C C . ALA A 1 102 ? 19.360 -2.379 -51.560 1.00 85.06 102 ALA A C 1
ATOM 775 O O . ALA A 1 102 ? 18.739 -1.456 -51.019 1.00 85.06 102 ALA A O 1
ATOM 776 N N . HIS A 1 103 ? 19.714 -3.495 -50.929 1.00 86.62 103 HIS A N 1
ATOM 777 C CA . HIS A 1 103 ? 19.430 -3.776 -49.526 1.00 86.62 103 HIS A CA 1
ATOM 778 C C . HIS A 1 103 ? 20.714 -4.013 -48.731 1.00 86.62 103 HIS A C 1
ATOM 780 O O . HIS A 1 103 ? 21.680 -4.603 -49.223 1.00 86.62 103 HIS A O 1
ATOM 786 N N . GLN A 1 104 ? 20.708 -3.566 -47.477 1.00 85.06 104 GLN A N 1
ATOM 787 C CA . GLN A 1 104 ? 21.776 -3.839 -46.524 1.00 85.06 104 GLN A CA 1
ATOM 788 C C . GLN A 1 104 ? 21.213 -4.020 -45.121 1.00 85.06 104 GLN A C 1
ATOM 790 O O . GLN A 1 104 ? 20.278 -3.334 -44.721 1.00 85.06 104 GLN A O 1
ATOM 795 N N . HIS A 1 105 ? 21.838 -4.912 -44.364 1.00 88.19 105 HIS A N 1
ATOM 796 C CA . HIS A 1 105 ? 21.536 -5.145 -42.966 1.00 88.19 105 HIS A CA 1
ATOM 797 C C . HIS A 1 105 ? 22.666 -4.624 -42.075 1.00 88.19 105 HIS A C 1
ATOM 799 O O . HIS A 1 105 ? 23.848 -4.794 -42.397 1.00 88.19 105 HIS A O 1
ATOM 805 N N . GLN A 1 106 ? 22.320 -3.997 -40.955 1.00 87.38 106 GLN A N 1
ATOM 806 C CA . GLN A 1 106 ? 23.280 -3.453 -39.998 1.00 87.38 106 GLN A CA 1
ATOM 807 C C . GLN A 1 106 ? 22.849 -3.740 -38.566 1.00 87.38 106 GLN A C 1
ATOM 809 O O . GLN A 1 106 ? 21.686 -3.576 -38.219 1.00 87.38 106 GLN A O 1
ATOM 814 N N . HIS A 1 107 ? 23.816 -4.091 -37.724 1.00 91.00 107 HIS A N 1
ATOM 815 C CA . HIS A 1 107 ? 23.629 -4.192 -36.284 1.00 91.00 107 HIS A CA 1
ATOM 816 C C . HIS A 1 107 ? 24.616 -3.267 -35.578 1.00 91.00 107 HIS A C 1
ATOM 818 O O . HIS A 1 107 ? 25.815 -3.299 -35.873 1.00 91.00 107 HIS A O 1
ATOM 824 N N . VAL A 1 108 ? 24.118 -2.429 -34.671 1.00 89.88 108 VAL A N 1
ATOM 825 C CA . VAL A 1 108 ? 24.917 -1.441 -33.938 1.00 89.88 108 VAL A CA 1
ATOM 826 C C . VAL A 1 108 ? 24.411 -1.331 -32.510 1.00 89.88 108 VAL A C 1
ATOM 828 O O . VAL A 1 108 ? 23.212 -1.256 -32.273 1.00 89.88 108 VAL A O 1
ATOM 831 N N . ARG A 1 109 ? 25.331 -1.228 -31.553 1.00 94.00 109 ARG A N 1
ATOM 832 C CA . ARG A 1 109 ? 25.022 -0.866 -30.171 1.00 94.00 109 ARG A CA 1
ATOM 833 C C . ARG A 1 109 ? 25.400 0.579 -29.912 1.00 94.00 109 ARG A C 1
ATOM 835 O O . ARG A 1 109 ? 26.526 0.976 -30.218 1.00 94.00 109 ARG A O 1
ATOM 842 N N . PHE A 1 110 ? 24.520 1.341 -29.273 1.00 93.00 110 PHE A N 1
ATOM 843 C CA . PHE A 1 110 ? 24.829 2.702 -28.840 1.00 93.00 110 PHE A CA 1
ATOM 844 C C . PHE A 1 110 ? 24.373 2.989 -27.407 1.00 93.00 110 PHE A C 1
ATOM 846 O O . PHE A 1 110 ? 23.503 2.311 -26.867 1.00 93.00 110 PHE A O 1
ATOM 853 N N . VAL A 1 111 ? 24.982 3.996 -26.778 1.00 93.44 111 VAL A N 1
ATOM 854 C CA . VAL A 1 111 ? 24.657 4.428 -25.407 1.00 93.44 111 VAL A CA 1
ATOM 855 C C . VAL A 1 111 ? 24.064 5.839 -25.440 1.00 93.44 111 VAL A C 1
ATOM 857 O O . VAL A 1 111 ? 24.814 6.786 -25.708 1.00 93.44 111 VAL A O 1
ATOM 860 N N . PRO A 1 112 ? 22.755 6.011 -25.167 1.00 92.00 112 PRO A N 1
ATOM 861 C CA . PRO A 1 112 ? 22.142 7.333 -25.056 1.00 92.00 112 PRO A CA 1
ATOM 862 C C . PRO A 1 112 ? 22.734 8.119 -23.887 1.00 92.00 112 PRO A C 1
ATOM 864 O O . PRO A 1 112 ? 22.771 7.638 -22.752 1.00 92.00 112 PRO A O 1
ATOM 867 N N . ASP A 1 113 ? 23.188 9.339 -24.148 1.00 88.94 113 ASP A N 1
ATOM 868 C CA . ASP A 1 113 ? 23.732 10.215 -23.119 1.00 88.94 113 ASP A CA 1
ATOM 869 C C . ASP A 1 113 ? 22.652 11.114 -22.514 1.00 88.94 113 ASP A C 1
ATOM 871 O O . ASP A 1 113 ? 21.982 11.899 -23.187 1.00 88.94 113 ASP A O 1
ATOM 875 N N . ARG A 1 114 ? 22.513 11.017 -21.192 1.00 89.62 114 ARG A N 1
ATOM 876 C CA . ARG A 1 114 ? 21.560 11.800 -20.400 1.00 89.62 114 ARG A CA 1
ATOM 877 C C . ARG A 1 114 ? 21.914 13.292 -20.381 1.00 89.62 114 ARG A C 1
ATOM 879 O O . ARG A 1 114 ? 21.010 14.114 -20.278 1.00 89.62 114 ARG A O 1
ATOM 886 N N . GLY A 1 115 ? 23.196 13.649 -20.498 1.00 88.94 115 GLY A N 1
ATOM 887 C CA . GLY A 1 115 ? 23.667 15.038 -20.499 1.00 88.94 115 GLY A CA 1
ATOM 888 C C . GLY A 1 115 ? 23.383 15.792 -21.800 1.00 88.94 115 GLY A C 1
ATOM 889 O O . GLY A 1 115 ? 23.290 17.017 -21.791 1.00 88.94 115 GLY A O 1
ATOM 890 N N . THR A 1 116 ? 23.198 15.070 -22.905 1.00 87.69 116 THR A N 1
ATOM 891 C CA . THR A 1 116 ? 22.960 15.627 -24.248 1.00 87.69 116 THR A CA 1
ATOM 892 C C . THR A 1 116 ? 21.565 15.293 -24.786 1.00 87.69 116 THR A C 1
ATOM 894 O O . THR A 1 116 ? 21.323 15.330 -25.989 1.00 87.69 116 THR A O 1
ATOM 897 N N . GLY A 1 117 ? 20.612 14.990 -23.896 1.00 82.69 117 GLY A N 1
ATOM 898 C CA . GLY A 1 117 ? 19.209 14.773 -24.267 1.00 82.69 117 GLY A CA 1
ATOM 899 C C . GLY A 1 117 ? 18.948 13.473 -25.034 1.00 82.69 117 GLY A C 1
ATOM 900 O O . GLY A 1 117 ? 17.954 13.383 -25.746 1.00 82.69 117 GLY A O 1
ATOM 901 N N . GLY A 1 118 ? 19.819 12.470 -24.896 1.00 84.25 118 GLY A N 1
ATOM 902 C CA . GLY A 1 118 ? 19.680 11.156 -25.526 1.00 84.25 118 GLY A CA 1
ATOM 903 C C . GLY A 1 118 ? 20.572 10.944 -26.736 1.00 84.25 118 GLY A C 1
ATOM 904 O O . GLY A 1 118 ? 20.557 9.849 -27.290 1.00 84.25 118 GLY A O 1
ATOM 905 N N . MET A 1 119 ? 21.378 11.934 -27.130 1.00 86.25 119 MET A N 1
ATOM 906 C CA . MET A 1 119 ? 22.339 11.739 -28.213 1.00 86.25 119 MET A CA 1
ATOM 907 C C . MET A 1 119 ? 23.320 10.609 -27.860 1.00 86.25 119 MET A C 1
ATOM 909 O O . MET A 1 119 ? 23.737 10.493 -26.706 1.00 86.25 119 MET A O 1
ATOM 913 N N . PRO A 1 120 ? 23.701 9.749 -28.815 1.00 85.81 120 PRO A N 1
ATOM 914 C CA . PRO A 1 120 ? 24.659 8.686 -28.545 1.00 85.81 120 PRO A CA 1
ATOM 915 C C . PRO A 1 120 ? 26.023 9.242 -28.112 1.00 85.81 120 PRO A C 1
ATOM 917 O O . PRO A 1 120 ? 26.621 10.049 -28.822 1.00 85.81 120 PRO A O 1
ATOM 920 N N . SER A 1 121 ? 26.555 8.772 -26.983 1.00 82.94 121 SER A N 1
ATOM 921 C CA . SER A 1 121 ? 27.929 9.096 -26.549 1.00 82.94 121 SER A CA 1
ATOM 922 C C . SER A 1 121 ? 28.962 8.072 -27.009 1.00 82.94 121 SER A C 1
ATOM 924 O O . SER A 1 121 ? 30.149 8.384 -27.108 1.00 82.94 121 SER A O 1
ATOM 926 N N . GLN A 1 122 ? 28.527 6.836 -27.256 1.00 85.62 122 GLN A N 1
ATOM 927 C CA . GLN A 1 122 ? 29.388 5.709 -27.599 1.00 85.62 122 GLN A CA 1
ATOM 928 C C . GLN A 1 122 ? 28.680 4.780 -28.580 1.00 85.62 122 GLN A C 1
ATOM 930 O O . GLN A 1 122 ? 27.468 4.580 -28.486 1.00 85.62 122 GLN A O 1
ATOM 935 N N . PHE A 1 123 ? 29.467 4.176 -29.471 1.00 87.19 123 PHE A N 1
ATOM 936 C CA . PHE A 1 123 ? 29.038 3.148 -30.415 1.00 87.19 123 PHE A CA 1
ATOM 937 C C . PHE A 1 123 ? 29.931 1.913 -30.269 1.00 87.19 123 PHE A C 1
ATOM 939 O O . PHE A 1 123 ? 31.140 2.035 -30.067 1.00 87.19 123 PHE A O 1
ATOM 946 N N . SER A 1 124 ? 29.348 0.722 -30.363 1.00 87.25 124 SER A N 1
ATOM 947 C CA . SER A 1 124 ? 30.055 -0.561 -30.272 1.00 87.25 124 SER A CA 1
ATOM 948 C C . SER A 1 124 ? 29.303 -1.661 -31.031 1.00 87.25 124 SER A C 1
ATOM 950 O O . SER A 1 124 ? 28.238 -1.407 -31.589 1.00 87.25 124 SER A O 1
ATOM 952 N N . ASN A 1 125 ? 29.872 -2.874 -31.079 1.00 82.38 125 ASN A N 1
ATOM 953 C CA . ASN A 1 125 ? 29.270 -4.064 -31.705 1.00 82.38 125 ASN A CA 1
ATOM 954 C C . ASN A 1 125 ? 28.734 -3.828 -33.123 1.00 82.38 125 ASN A C 1
ATOM 956 O O . ASN A 1 125 ? 27.690 -4.341 -33.512 1.00 82.38 125 ASN A O 1
ATOM 960 N N . TRP A 1 126 ? 29.471 -3.034 -33.894 1.00 83.38 126 TRP A N 1
ATOM 961 C CA . TRP A 1 126 ? 29.089 -2.668 -35.244 1.00 83.38 126 TRP A CA 1
ATOM 962 C C . TRP A 1 126 ? 29.333 -3.835 -36.204 1.00 83.38 126 TRP A C 1
ATOM 964 O O . TRP A 1 126 ? 30.469 -4.285 -36.366 1.00 83.38 126 TRP A O 1
ATOM 974 N N . SER A 1 127 ? 28.287 -4.283 -36.893 1.00 83.25 127 SER A N 1
ATOM 975 C CA . SER A 1 127 ? 28.389 -5.237 -37.998 1.00 83.25 127 SER A CA 1
ATOM 976 C C . SER A 1 127 ? 27.485 -4.829 -39.157 1.00 83.25 127 SER A C 1
ATOM 978 O O . SER A 1 127 ? 26.422 -4.242 -38.963 1.00 83.25 127 SER A O 1
ATOM 980 N N . VAL A 1 128 ? 27.947 -5.085 -40.380 1.00 82.06 128 VAL A N 1
ATOM 981 C CA . VAL A 1 128 ? 27.297 -4.636 -41.616 1.00 82.06 128 VAL A CA 1
ATOM 982 C C . VAL A 1 128 ? 27.401 -5.744 -42.647 1.00 82.06 128 VAL A C 1
ATOM 984 O O . VAL A 1 128 ? 28.498 -6.254 -42.878 1.00 82.06 128 VAL A O 1
ATOM 987 N N . SER A 1 129 ? 26.282 -6.103 -43.274 1.00 81.31 129 SER A N 1
ATOM 988 C CA . SER A 1 129 ? 26.292 -7.012 -44.417 1.00 81.31 129 SER A CA 1
ATOM 989 C C . SER A 1 129 ? 26.836 -6.312 -45.662 1.00 81.31 129 SER A C 1
ATOM 991 O O . SER A 1 129 ? 26.738 -5.090 -45.814 1.00 81.31 129 SER A O 1
ATOM 993 N N . GLU A 1 130 ? 27.365 -7.083 -46.609 1.00 77.62 130 GLU A N 1
ATOM 994 C CA . GLU A 1 130 ? 27.572 -6.548 -47.953 1.00 77.62 130 GLU A CA 1
ATOM 995 C C . GLU A 1 130 ? 26.228 -6.137 -48.573 1.00 77.62 130 GLU A C 1
ATOM 997 O O . GLU A 1 130 ? 25.163 -6.621 -48.176 1.00 77.62 130 GLU A O 1
ATOM 1002 N N . TRP A 1 131 ? 26.291 -5.199 -49.516 1.00 77.81 131 TRP A N 1
ATOM 1003 C CA . TRP A 1 131 ? 25.140 -4.848 -50.337 1.00 77.81 131 TRP A CA 1
ATOM 1004 C C . TRP A 1 131 ? 24.820 -6.000 -51.281 1.00 77.81 131 TRP A C 1
ATOM 1006 O O . TRP A 1 131 ? 25.718 -6.608 -51.860 1.00 77.81 131 TRP A O 1
ATOM 1016 N N . ASP A 1 132 ? 23.536 -6.242 -51.496 1.00 79.44 132 ASP A N 1
ATOM 1017 C CA . ASP A 1 132 ? 23.055 -7.251 -52.441 1.00 79.44 132 ASP A CA 1
ATOM 1018 C C . ASP A 1 132 ? 23.215 -6.854 -53.925 1.00 79.44 132 ASP A C 1
ATOM 1020 O O . ASP A 1 132 ? 22.910 -7.649 -54.816 1.00 79.44 132 ASP A O 1
ATOM 1024 N N . SER A 1 133 ? 23.700 -5.638 -54.219 1.00 69.38 133 SER A N 1
ATOM 1025 C CA . SER A 1 133 ? 23.799 -5.118 -55.584 1.00 69.38 133 SER A CA 1
ATOM 1026 C C . SER A 1 133 ? 24.990 -4.181 -55.832 1.00 69.38 133 SER A C 1
ATOM 1028 O O . SER A 1 133 ? 25.479 -3.466 -54.956 1.00 69.38 133 SER A O 1
ATOM 1030 N N . ALA A 1 134 ? 25.421 -4.124 -57.100 1.00 63.03 134 ALA A N 1
ATOM 1031 C CA . ALA A 1 134 ? 26.492 -3.245 -57.587 1.00 63.03 134 ALA A CA 1
ATOM 1032 C C . ALA A 1 134 ? 26.099 -1.754 -57.658 1.00 63.03 134 ALA A C 1
ATOM 1034 O O . ALA A 1 134 ? 26.909 -0.917 -58.055 1.00 63.03 134 ALA A O 1
ATOM 1035 N N . LEU A 1 135 ? 24.863 -1.409 -57.277 1.00 63.56 135 LEU A N 1
ATOM 1036 C CA . LEU A 1 135 ? 24.387 -0.028 -57.211 1.00 63.56 135 LEU A CA 1
ATOM 1037 C C . LEU A 1 135 ? 25.147 0.799 -56.171 1.00 63.56 135 LEU A C 1
ATOM 1039 O O . LEU A 1 135 ? 25.104 2.016 -56.290 1.00 63.56 135 LEU A O 1
ATOM 1043 N N . ALA A 1 136 ? 25.820 0.154 -55.208 1.00 59.34 136 ALA A N 1
ATOM 1044 C CA . ALA A 1 136 ? 26.488 0.683 -54.013 1.00 59.34 136 ALA A CA 1
ATOM 1045 C C . ALA A 1 136 ? 27.802 1.468 -54.268 1.00 59.34 136 ALA A C 1
ATOM 1047 O O . ALA A 1 136 ? 28.865 1.145 -53.731 1.00 59.34 136 ALA A O 1
ATOM 1048 N N . GLY A 1 137 ? 27.762 2.505 -55.104 1.00 64.62 137 GLY A N 1
ATOM 1049 C CA . GLY A 1 137 ? 28.887 3.421 -55.322 1.00 64.62 137 GLY A CA 1
ATOM 1050 C C . GLY A 1 137 ? 29.212 4.341 -54.124 1.00 64.62 137 GLY A C 1
ATOM 1051 O O . GLY A 1 137 ? 28.638 4.267 -53.038 1.00 64.62 137 GLY A O 1
ATOM 1052 N N . THR A 1 138 ? 30.146 5.277 -54.321 1.00 53.06 138 THR A N 1
ATOM 1053 C CA . THR A 1 138 ? 30.672 6.186 -53.276 1.00 53.06 138 THR A CA 1
ATOM 1054 C C . THR A 1 138 ? 29.686 7.253 -52.786 1.00 53.06 138 THR A C 1
ATOM 1056 O O . THR A 1 138 ? 29.803 7.696 -51.645 1.00 53.06 138 THR A O 1
ATOM 1059 N N . ALA A 1 139 ? 28.698 7.648 -53.597 1.00 50.38 139 ALA A N 1
ATOM 1060 C CA . ALA A 1 139 ? 27.694 8.648 -53.216 1.00 50.38 139 ALA A CA 1
ATOM 1061 C C . ALA A 1 139 ? 26.631 8.110 -52.232 1.00 50.38 139 ALA A C 1
ATOM 1063 O O . ALA A 1 139 ? 26.083 8.887 -51.455 1.00 50.38 139 ALA A O 1
ATOM 1064 N N . GLN A 1 140 ? 26.377 6.793 -52.193 1.00 62.59 140 GLN A N 1
ATOM 1065 C CA . GLN A 1 140 ? 25.426 6.199 -51.238 1.00 62.59 140 GLN A CA 1
ATOM 1066 C C . GLN A 1 140 ? 26.026 6.003 -49.847 1.00 62.59 140 GLN A C 1
ATOM 1068 O O . GLN A 1 140 ? 25.326 6.193 -48.859 1.00 62.59 140 GLN A O 1
ATOM 1073 N N . ARG A 1 141 ? 27.330 5.714 -49.739 1.00 56.84 141 ARG A N 1
ATOM 1074 C CA . ARG A 1 141 ? 28.002 5.485 -48.444 1.00 56.84 141 ARG A CA 1
ATOM 1075 C C . ARG A 1 141 ? 27.875 6.681 -47.485 1.00 56.84 141 ARG A C 1
ATOM 1077 O O . ARG A 1 141 ? 27.750 6.492 -46.280 1.00 56.84 141 ARG A O 1
ATOM 1084 N N . GLY A 1 142 ? 27.863 7.905 -48.025 1.00 58.47 142 GLY A N 1
ATOM 1085 C CA . GLY A 1 142 ? 27.644 9.138 -47.258 1.00 58.47 142 GLY A CA 1
ATOM 1086 C C . GLY A 1 142 ? 26.197 9.322 -46.788 1.00 58.47 142 GLY A C 1
ATOM 1087 O O . GLY A 1 142 ? 25.978 9.674 -45.631 1.00 58.47 142 GLY A O 1
ATOM 1088 N N . ALA A 1 143 ? 25.215 9.025 -47.646 1.00 62.19 143 ALA A N 1
ATOM 1089 C CA . ALA A 1 143 ? 23.797 9.069 -47.283 1.00 62.19 143 ALA A CA 1
ATOM 1090 C C . ALA A 1 143 ? 23.448 8.014 -46.215 1.00 62.19 143 ALA A C 1
ATOM 1092 O O . ALA A 1 143 ? 22.678 8.287 -45.305 1.00 62.19 143 ALA A O 1
ATOM 1093 N N . MET A 1 144 ? 24.079 6.839 -46.263 1.00 65.12 144 MET A N 1
ATOM 1094 C CA . MET A 1 144 ? 23.859 5.753 -45.301 1.00 65.12 144 MET A CA 1
ATOM 1095 C C . MET A 1 144 ? 24.347 6.073 -43.889 1.00 65.12 144 MET A C 1
ATOM 1097 O O . MET A 1 144 ? 23.618 5.849 -42.927 1.00 65.12 144 MET A O 1
ATOM 1101 N N . ASN A 1 145 ? 25.566 6.610 -43.758 1.00 65.75 145 ASN A N 1
ATOM 1102 C CA . ASN A 1 145 ? 26.071 7.035 -42.452 1.00 65.75 145 ASN A CA 1
ATOM 1103 C C . ASN A 1 145 ? 25.150 8.099 -41.850 1.00 65.75 145 ASN A C 1
ATOM 1105 O O . ASN A 1 145 ? 24.890 8.062 -40.655 1.00 65.75 145 ASN A O 1
ATOM 1109 N N . MET A 1 146 ? 24.606 8.997 -42.678 1.00 68.88 146 MET A N 1
ATOM 1110 C CA . MET A 1 146 ? 23.626 9.990 -42.237 1.00 68.88 146 MET A CA 1
ATOM 1111 C C . MET A 1 146 ? 22.306 9.361 -41.770 1.00 68.88 146 MET A C 1
ATOM 1113 O O . MET A 1 146 ? 21.774 9.819 -40.768 1.00 68.88 146 MET A O 1
ATOM 1117 N N . LEU A 1 147 ? 21.794 8.312 -42.425 1.00 75.81 147 LEU A N 1
ATOM 1118 C CA . LEU A 1 147 ? 20.559 7.626 -42.002 1.00 75.81 147 LEU A CA 1
ATOM 1119 C C . LEU A 1 147 ? 20.729 6.868 -40.691 1.00 75.81 147 LEU A C 1
ATOM 1121 O O . LEU A 1 147 ? 19.866 6.940 -39.826 1.00 75.81 147 LEU A O 1
ATOM 1125 N N . LEU A 1 148 ? 21.840 6.152 -40.524 1.00 74.56 148 LEU A N 1
ATOM 1126 C CA . LEU A 1 148 ? 22.111 5.447 -39.276 1.00 74.56 148 LEU A CA 1
ATOM 1127 C C . LEU A 1 148 ? 22.376 6.438 -38.133 1.00 74.56 148 LEU A C 1
ATOM 1129 O O . LEU A 1 148 ? 21.893 6.245 -37.014 1.00 74.56 148 LEU A O 1
ATOM 1133 N N . LEU A 1 149 ? 23.096 7.529 -38.417 1.00 74.94 149 LEU A N 1
ATOM 1134 C CA . LEU A 1 149 ? 23.217 8.645 -37.482 1.00 74.94 149 LEU A CA 1
ATOM 1135 C C . LEU A 1 149 ? 21.838 9.225 -37.159 1.00 74.94 149 LEU A C 1
ATOM 1137 O O . LEU A 1 149 ? 21.570 9.454 -35.991 1.00 74.94 149 LEU A O 1
ATOM 1141 N N . ALA A 1 150 ? 20.940 9.385 -38.134 1.00 75.38 150 ALA A N 1
ATOM 1142 C CA . ALA A 1 150 ? 19.576 9.844 -37.890 1.00 75.38 150 ALA A CA 1
ATOM 1143 C C . ALA A 1 150 ? 18.810 8.876 -36.974 1.00 75.38 150 ALA A C 1
ATOM 1145 O O . ALA A 1 150 ? 18.295 9.311 -35.948 1.00 75.38 150 ALA A O 1
ATOM 1146 N N . VAL A 1 151 ? 18.805 7.568 -37.259 1.00 82.94 151 VAL A N 1
ATOM 1147 C CA . VAL A 1 151 ? 18.116 6.573 -36.417 1.00 82.94 151 VAL A CA 1
ATOM 1148 C C . VAL A 1 151 ? 18.639 6.622 -34.985 1.00 82.94 151 VAL A C 1
ATOM 1150 O O . VAL A 1 151 ? 17.860 6.711 -34.041 1.00 82.94 151 VAL A O 1
ATOM 1153 N N . THR A 1 152 ? 19.957 6.610 -34.798 1.00 81.00 152 THR A N 1
ATOM 1154 C CA . THR A 1 152 ? 20.570 6.618 -33.458 1.00 81.00 152 THR A CA 1
ATOM 1155 C C . THR A 1 152 ? 20.374 7.955 -32.731 1.00 81.00 152 THR A C 1
ATOM 1157 O O . THR A 1 152 ? 20.139 7.971 -31.524 1.00 81.00 152 THR A O 1
ATOM 1160 N N . TRP A 1 153 ? 20.375 9.074 -33.458 1.00 83.25 153 TRP A N 1
ATOM 1161 C CA . TRP A 1 153 ? 20.117 10.414 -32.928 1.00 83.25 153 TRP A CA 1
ATOM 1162 C C . TRP A 1 153 ? 18.663 10.624 -32.500 1.00 83.25 153 TRP A C 1
ATOM 1164 O O . TRP A 1 153 ? 18.412 11.246 -31.470 1.00 83.25 153 TRP A O 1
ATOM 1174 N N . PHE A 1 154 ? 17.702 10.110 -33.271 1.00 85.81 154 PHE A N 1
ATOM 1175 C CA . PHE A 1 154 ? 16.276 10.277 -32.984 1.00 85.81 154 PHE A CA 1
ATOM 1176 C C . PHE A 1 154 ? 15.732 9.221 -32.018 1.00 85.81 154 PHE A C 1
ATOM 1178 O O . PHE A 1 154 ? 14.797 9.511 -31.274 1.00 85.81 154 PHE A O 1
ATOM 1185 N N . SER A 1 155 ? 16.324 8.024 -31.966 1.00 88.88 155 SER A N 1
ATOM 1186 C CA . SER A 1 155 ? 15.865 6.954 -31.069 1.00 88.88 155 SER A CA 1
ATOM 1187 C C . SER A 1 155 ? 16.310 7.121 -29.616 1.00 88.88 155 SER A C 1
ATOM 1189 O O . SER A 1 155 ? 15.545 6.803 -28.705 1.00 88.88 155 SER A O 1
ATOM 1191 N N . GLY A 1 156 ? 17.506 7.660 -29.369 1.00 90.12 156 GLY A N 1
ATOM 1192 C CA . GLY A 1 156 ? 18.007 7.896 -28.013 1.00 90.12 156 GLY A CA 1
ATOM 1193 C C . GLY A 1 156 ? 17.050 8.703 -27.114 1.00 90.12 156 GLY A C 1
ATOM 1194 O O . GLY A 1 156 ? 16.762 8.254 -26.000 1.00 90.12 156 GLY A O 1
ATOM 1195 N N . PRO A 1 157 ? 16.477 9.829 -27.587 1.00 91.56 157 PRO A N 1
ATOM 1196 C CA . PRO A 1 157 ? 15.439 10.566 -26.867 1.00 91.56 157 PRO A CA 1
ATOM 1197 C C . PRO A 1 157 ? 14.200 9.730 -26.504 1.00 91.56 157 PRO A C 1
ATOM 1199 O O . PRO A 1 157 ? 13.694 9.872 -25.391 1.00 91.56 157 PRO A O 1
ATOM 1202 N N . PHE A 1 158 ? 13.725 8.834 -27.383 1.00 92.56 158 PHE A N 1
ATOM 1203 C CA . PHE A 1 158 ? 12.581 7.960 -27.073 1.00 92.56 158 PHE A CA 1
ATOM 1204 C C . PHE A 1 158 ? 12.887 7.026 -25.902 1.00 92.56 158 PHE A C 1
ATOM 1206 O O . PHE A 1 158 ? 12.056 6.852 -25.012 1.00 92.56 158 PHE A O 1
ATOM 1213 N N . TYR A 1 159 ? 14.096 6.470 -25.868 1.00 94.50 159 TYR A N 1
ATOM 1214 C CA . TYR A 1 159 ? 14.524 5.572 -24.802 1.00 94.50 159 TYR A CA 1
ATOM 1215 C C . TYR A 1 159 ? 14.764 6.281 -23.467 1.00 94.50 159 TYR A C 1
ATOM 1217 O O . TYR A 1 159 ? 14.426 5.728 -22.423 1.00 94.50 159 TYR A O 1
ATOM 1225 N N . LEU A 1 160 ? 15.290 7.510 -23.474 1.00 93.62 160 LEU A N 1
ATOM 1226 C CA . LEU A 1 160 ? 15.399 8.302 -22.244 1.00 93.62 160 LEU A CA 1
ATOM 1227 C C . LEU A 1 160 ? 14.034 8.773 -21.728 1.00 93.62 160 LEU A C 1
ATOM 1229 O O . LEU A 1 160 ? 13.817 8.800 -20.517 1.00 93.62 160 LEU A O 1
ATOM 1233 N N . ALA A 1 161 ? 13.106 9.119 -22.624 1.00 93.44 161 ALA A N 1
ATOM 1234 C CA . ALA A 1 161 ? 11.734 9.438 -22.241 1.00 93.44 161 ALA A CA 1
ATOM 1235 C C . ALA A 1 161 ? 11.043 8.221 -21.609 1.00 93.44 161 ALA A C 1
ATOM 1237 O O . ALA A 1 161 ? 10.433 8.340 -20.548 1.00 93.44 161 ALA A O 1
ATOM 1238 N N . ALA A 1 162 ? 11.203 7.041 -22.215 1.00 95.00 162 ALA A N 1
ATOM 1239 C CA . ALA A 1 162 ? 10.710 5.797 -21.647 1.00 95.00 162 ALA A CA 1
ATOM 1240 C C . ALA A 1 162 ? 11.382 5.484 -20.293 1.00 95.00 162 ALA A C 1
ATOM 1242 O O . ALA A 1 162 ? 10.684 5.076 -19.3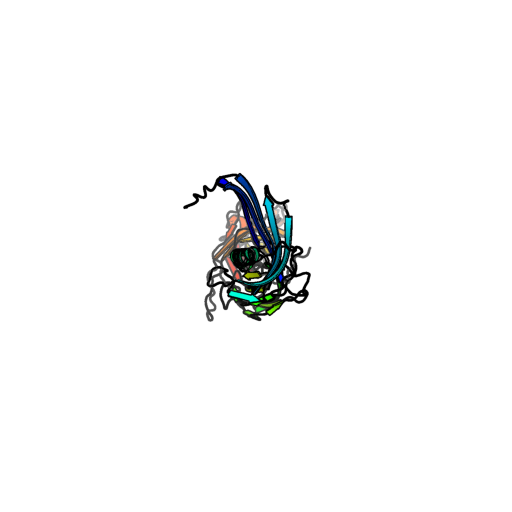67 1.00 95.00 162 ALA A O 1
ATOM 1243 N N . GLU A 1 163 ? 12.683 5.777 -20.116 1.00 95.69 163 GLU A N 1
ATOM 1244 C CA . GLU A 1 163 ? 13.355 5.635 -18.812 1.00 95.69 163 GLU A CA 1
ATOM 1245 C C . GLU A 1 163 ? 12.674 6.456 -17.722 1.00 95.69 163 GLU A C 1
ATOM 1247 O O . GLU A 1 163 ? 12.463 5.960 -16.613 1.00 95.69 163 GLU A O 1
ATOM 1252 N N . GLY A 1 164 ? 12.271 7.685 -18.040 1.00 94.25 164 GLY A N 1
ATOM 1253 C CA . GLY A 1 164 ? 11.473 8.509 -17.135 1.00 94.25 164 GLY A CA 1
ATOM 1254 C C . GLY A 1 164 ? 10.170 7.830 -16.696 1.00 94.25 164 GLY A C 1
ATOM 1255 O O . GLY A 1 164 ? 9.791 7.930 -15.530 1.00 94.25 164 GLY A O 1
ATOM 1256 N N . GLU A 1 165 ? 9.513 7.082 -17.582 1.00 94.81 165 GLU A N 1
ATOM 1257 C CA . GLU A 1 165 ? 8.257 6.388 -17.278 1.00 94.81 165 GLU A CA 1
ATOM 1258 C C . GLU A 1 165 ? 8.475 5.195 -16.333 1.00 94.81 165 GLU A C 1
ATOM 1260 O O . GLU A 1 165 ? 7.840 5.133 -15.281 1.00 94.81 165 GLU A O 1
ATOM 1265 N N . TRP A 1 166 ? 9.387 4.261 -16.638 1.00 94.69 166 TRP A N 1
ATOM 1266 C CA . TRP A 1 166 ? 9.568 3.074 -15.782 1.00 94.69 166 TRP A CA 1
ATOM 1267 C C . TRP A 1 166 ? 10.312 3.358 -14.471 1.00 94.69 166 TRP A C 1
ATOM 1269 O O . TRP A 1 166 ? 10.223 2.568 -13.525 1.00 94.69 166 TRP A O 1
ATOM 1279 N N . THR A 1 167 ? 11.029 4.483 -14.389 1.00 95.19 167 THR A N 1
ATOM 1280 C CA . THR A 1 167 ? 11.608 4.974 -13.128 1.00 95.19 167 THR A CA 1
ATOM 1281 C C . THR A 1 167 ? 10.630 5.810 -12.304 1.00 95.19 167 THR A C 1
ATOM 1283 O O . THR A 1 167 ? 10.879 6.023 -11.118 1.00 95.19 167 THR A O 1
ATOM 1286 N N . THR A 1 168 ? 9.494 6.228 -12.876 1.00 94.69 168 THR A N 1
ATOM 1287 C CA . THR A 1 168 ? 8.421 6.871 -12.110 1.00 94.69 168 THR A CA 1
ATOM 1288 C C . THR A 1 168 ? 7.778 5.842 -11.170 1.00 94.69 168 THR A C 1
ATOM 1290 O O . THR A 1 168 ? 7.257 4.825 -11.653 1.00 94.69 168 THR A O 1
ATOM 1293 N N . PRO A 1 169 ? 7.766 6.082 -9.842 1.00 93.06 169 PRO A N 1
ATOM 1294 C CA . PRO A 1 169 ? 7.329 5.091 -8.870 1.00 93.06 169 PRO A CA 1
ATOM 1295 C C . PRO A 1 169 ? 5.933 4.528 -9.131 1.00 93.06 169 PRO A C 1
ATOM 1297 O O . PRO A 1 169 ? 4.965 5.264 -9.328 1.00 93.06 169 PRO A O 1
ATOM 1300 N N . ASN A 1 170 ? 5.815 3.204 -9.043 1.00 92.25 170 ASN A N 1
ATOM 1301 C CA . ASN A 1 170 ? 4.570 2.459 -9.230 1.00 92.25 170 ASN A CA 1
ATOM 1302 C C . ASN A 1 170 ? 3.957 2.585 -10.630 1.00 92.25 170 ASN A C 1
ATOM 1304 O O . ASN A 1 170 ? 2.740 2.448 -10.761 1.00 92.25 170 ASN A O 1
ATOM 1308 N N . THR A 1 171 ? 4.737 2.877 -11.672 1.00 93.75 171 THR A N 1
ATOM 1309 C CA . THR A 1 171 ? 4.211 2.932 -13.047 1.00 93.75 171 THR A CA 1
ATOM 1310 C C . THR A 1 171 ? 4.123 1.532 -13.646 1.00 93.75 171 THR A C 1
ATOM 1312 O O . THR A 1 171 ? 3.022 1.071 -13.944 1.00 93.75 171 THR A O 1
ATOM 1315 N N . CYS A 1 172 ? 5.257 0.832 -13.738 1.00 94.88 172 CYS A N 1
ATOM 1316 C CA . CYS A 1 172 ? 5.364 -0.491 -14.371 1.00 94.88 172 CYS A CA 1
ATOM 1317 C C . CYS A 1 172 ? 5.261 -1.666 -13.388 1.00 94.88 172 CYS A C 1
ATOM 1319 O O . CYS A 1 172 ? 4.897 -2.781 -13.767 1.00 94.88 172 CYS A O 1
ATOM 1321 N N . VAL A 1 173 ? 5.559 -1.413 -12.117 1.00 94.75 173 VAL A N 1
ATOM 1322 C CA . VAL A 1 173 ? 5.624 -2.419 -11.054 1.00 94.75 173 VAL A CA 1
ATOM 1323 C C . VAL A 1 173 ? 4.835 -1.968 -9.828 1.00 94.75 173 VAL A C 1
ATOM 1325 O O . VAL A 1 173 ? 4.536 -0.784 -9.681 1.00 94.75 173 VAL A O 1
ATOM 1328 N N . GLU A 1 174 ? 4.493 -2.901 -8.949 1.00 93.94 174 GLU A N 1
ATOM 1329 C CA . GLU A 1 174 ? 3.843 -2.636 -7.666 1.00 93.94 174 GLU A CA 1
ATOM 1330 C C . GLU A 1 174 ? 4.359 -3.568 -6.565 1.00 93.94 174 GLU A C 1
ATOM 1332 O O . GLU A 1 174 ? 4.744 -4.712 -6.823 1.00 93.94 174 GLU A O 1
ATOM 1337 N N . ILE A 1 175 ? 4.386 -3.060 -5.330 1.00 93.88 175 ILE A N 1
ATOM 1338 C CA . ILE A 1 175 ? 4.774 -3.834 -4.148 1.00 93.88 175 ILE A CA 1
ATOM 1339 C C . ILE A 1 175 ? 3.548 -4.557 -3.596 1.00 93.88 175 ILE A C 1
ATOM 1341 O O . ILE A 1 175 ? 2.484 -3.965 -3.419 1.00 93.88 175 ILE A O 1
ATOM 1345 N N . THR A 1 176 ? 3.721 -5.833 -3.274 1.00 92.88 176 THR A N 1
ATOM 1346 C CA . THR A 1 176 ? 2.706 -6.668 -2.626 1.00 92.88 176 THR A CA 1
ATOM 1347 C C . THR A 1 176 ? 3.209 -7.152 -1.273 1.00 92.88 176 THR A C 1
ATOM 1349 O O . THR A 1 176 ? 4.390 -7.470 -1.130 1.00 92.88 176 THR A O 1
ATOM 1352 N N . PHE A 1 177 ? 2.314 -7.184 -0.283 1.00 93.75 177 PHE A N 1
ATOM 1353 C CA . PHE A 1 177 ? 2.622 -7.563 1.095 1.00 93.75 177 PHE A CA 1
ATOM 1354 C C . PHE A 1 177 ? 1.799 -8.775 1.530 1.00 93.75 177 PHE A C 1
ATOM 1356 O O . PHE A 1 177 ? 0.592 -8.834 1.282 1.00 93.75 177 PHE A O 1
ATOM 1363 N N . GLU A 1 178 ? 2.434 -9.692 2.250 1.00 93.44 178 GLU A N 1
ATOM 1364 C CA . GLU A 1 178 ? 1.795 -10.819 2.918 1.00 93.44 178 GLU A CA 1
ATOM 1365 C C . GLU A 1 178 ? 2.260 -10.881 4.390 1.00 93.44 178 GLU A C 1
ATOM 1367 O O . GLU A 1 178 ? 3.442 -11.112 4.646 1.00 93.44 178 GLU A O 1
ATOM 1372 N N . PRO A 1 179 ? 1.371 -10.691 5.384 1.00 93.25 179 PRO A N 1
ATOM 1373 C CA . PRO A 1 179 ? -0.062 -10.425 5.241 1.00 93.25 179 PRO A CA 1
ATOM 1374 C C . PRO A 1 179 ? -0.330 -9.071 4.568 1.00 93.25 179 PRO A C 1
ATOM 1376 O O . PRO A 1 179 ? 0.506 -8.175 4.619 1.00 93.25 179 PRO A O 1
ATOM 1379 N N . ALA A 1 180 ? -1.501 -8.900 3.956 1.00 91.25 180 ALA A N 1
ATOM 1380 C CA . ALA A 1 180 ? -1.865 -7.628 3.333 1.00 91.25 180 ALA A CA 1
ATOM 1381 C C . ALA A 1 180 ? -2.005 -6.503 4.379 1.00 91.25 180 ALA A C 1
ATOM 1383 O O . ALA A 1 180 ? -2.304 -6.757 5.551 1.00 91.25 180 ALA A O 1
ATOM 1384 N N . THR A 1 181 ? -1.818 -5.250 3.957 1.00 89.50 181 THR A N 1
ATOM 1385 C CA . THR A 1 181 ? -2.008 -4.073 4.825 1.00 89.50 181 THR A CA 1
ATOM 1386 C C . THR A 1 181 ? -3.393 -4.090 5.489 1.00 89.50 181 THR A C 1
ATOM 1388 O O . THR A 1 181 ? -4.373 -4.520 4.880 1.00 89.50 181 THR A O 1
ATOM 1391 N N . LYS A 1 182 ? -3.484 -3.659 6.751 1.00 86.06 182 LYS A N 1
ATOM 1392 C CA . LYS A 1 182 ? -4.714 -3.594 7.567 1.00 86.06 182 LYS A CA 1
ATOM 1393 C C . LYS A 1 182 ? -5.434 -4.925 7.808 1.00 86.06 182 LYS A C 1
ATOM 1395 O O . LYS A 1 182 ? -6.585 -4.925 8.238 1.00 86.06 182 LYS A O 1
ATOM 1400 N N . THR A 1 183 ? -4.775 -6.064 7.584 1.00 85.56 183 THR A N 1
ATOM 1401 C CA . THR A 1 183 ? -5.377 -7.388 7.851 1.00 85.56 183 THR A CA 1
ATOM 1402 C C . THR A 1 183 ? -4.909 -8.021 9.158 1.00 85.56 183 THR A C 1
ATOM 1404 O O . THR A 1 183 ? -5.669 -8.749 9.797 1.00 85.56 183 THR A O 1
ATOM 1407 N N . LYS A 1 184 ? -3.680 -7.729 9.598 1.00 86.69 184 LYS A N 1
ATOM 1408 C CA . LYS A 1 184 ? -3.101 -8.306 10.815 1.00 86.69 184 LYS A CA 1
ATOM 1409 C C . LYS A 1 184 ? -3.207 -7.333 11.984 1.00 86.69 184 LYS A C 1
ATOM 1411 O O . LYS A 1 184 ? -2.670 -6.229 11.930 1.00 86.69 184 LYS A O 1
ATOM 1416 N N . LYS A 1 185 ? -3.863 -7.768 13.058 1.00 81.75 185 LYS A N 1
ATOM 1417 C CA . LYS A 1 185 ? -3.822 -7.101 14.365 1.00 81.75 185 LYS A CA 1
ATOM 1418 C C . LYS A 1 185 ? -2.555 -7.522 15.100 1.00 81.75 185 LYS A C 1
ATOM 1420 O O . LYS A 1 185 ? -2.134 -8.671 14.971 1.00 81.75 185 LYS A O 1
ATOM 1425 N N . LEU A 1 186 ? -1.967 -6.583 15.835 1.00 80.25 186 LEU A N 1
ATOM 1426 C CA . LEU A 1 186 ? -0.832 -6.819 16.726 1.00 80.25 186 LEU A CA 1
ATOM 1427 C C . LEU A 1 186 ? -1.118 -6.199 18.087 1.00 80.25 186 LEU A C 1
ATOM 1429 O O . LEU A 1 186 ? -1.644 -5.084 18.153 1.00 80.25 186 LEU A O 1
ATOM 1433 N N . GLY A 1 187 ? -0.774 -6.906 19.157 1.00 73.25 187 GLY A N 1
ATOM 1434 C CA . GLY A 1 187 ? -0.697 -6.374 20.511 1.00 73.25 187 GLY A CA 1
ATOM 1435 C C . GLY A 1 187 ? 0.557 -5.515 20.744 1.00 73.25 187 GLY A C 1
ATOM 1436 O O . GLY A 1 187 ? 1.473 -5.491 19.915 1.00 73.25 187 GLY A O 1
ATOM 1437 N N . PRO A 1 188 ? 0.633 -4.804 21.883 1.00 77.19 188 PRO A N 1
ATOM 1438 C CA . PRO A 1 188 ? 1.850 -4.121 22.317 1.00 77.19 188 PRO A CA 1
ATOM 1439 C C . PRO A 1 188 ? 3.081 -5.033 22.290 1.00 77.19 188 PRO A C 1
ATOM 1441 O O . PRO A 1 188 ? 3.038 -6.146 22.808 1.00 77.19 188 PRO A O 1
ATOM 1444 N N . ASN A 1 189 ? 4.196 -4.550 21.733 1.00 80.81 189 ASN A N 1
ATOM 1445 C CA . ASN A 1 189 ? 5.454 -5.300 21.586 1.00 80.81 189 ASN A CA 1
ATOM 1446 C C . ASN A 1 189 ? 5.387 -6.593 20.748 1.00 80.81 189 ASN A C 1
ATOM 1448 O O . ASN A 1 189 ? 6.405 -7.287 20.657 1.00 80.81 189 ASN A O 1
ATOM 1452 N N . GLU A 1 190 ? 4.253 -6.919 20.127 1.00 86.19 190 GLU A N 1
ATOM 1453 C CA . GLU A 1 190 ? 4.149 -8.058 19.217 1.00 86.19 190 GLU A CA 1
ATOM 1454 C C . GLU A 1 190 ? 4.887 -7.758 17.906 1.00 86.19 190 GLU A C 1
ATOM 1456 O O . GLU A 1 190 ? 4.929 -6.614 17.440 1.00 86.19 190 GLU A O 1
ATOM 1461 N N . SER A 1 191 ? 5.473 -8.797 17.314 1.00 92.00 191 SER A N 1
ATOM 1462 C CA . SER A 1 191 ? 6.147 -8.714 16.021 1.00 92.00 191 SER A CA 1
ATOM 1463 C C . SER A 1 191 ? 5.448 -9.580 14.983 1.00 92.00 191 SER A C 1
ATOM 1465 O O . SER A 1 191 ? 4.948 -10.657 15.299 1.00 92.00 191 SER A O 1
ATOM 1467 N N . VAL A 1 192 ? 5.505 -9.159 13.724 1.00 94.94 192 VAL A N 1
ATOM 1468 C CA . VAL A 1 192 ? 5.049 -9.948 12.578 1.00 94.94 192 VAL A CA 1
ATOM 1469 C C . VAL A 1 192 ? 6.059 -9.896 11.447 1.00 94.94 192 VAL A C 1
ATOM 1471 O O . VAL A 1 192 ? 6.652 -8.854 11.172 1.00 94.94 192 VAL A O 1
ATOM 1474 N N . ALA A 1 193 ? 6.240 -11.040 10.793 1.00 96.62 193 ALA A N 1
ATOM 1475 C CA . ALA A 1 193 ? 6.965 -11.129 9.539 1.00 96.62 193 ALA A CA 1
ATOM 1476 C C . ALA A 1 193 ? 6.027 -10.774 8.379 1.00 96.62 193 ALA A C 1
ATOM 1478 O O . ALA A 1 193 ? 4.976 -11.391 8.211 1.00 96.62 193 ALA A O 1
ATOM 1479 N N . VAL A 1 194 ? 6.433 -9.791 7.588 1.00 96.06 194 VAL A N 1
ATOM 1480 C CA . VAL A 1 194 ? 5.758 -9.317 6.386 1.00 96.06 194 VAL A CA 1
ATOM 1481 C C . VAL A 1 194 ? 6.636 -9.678 5.200 1.00 96.06 194 VAL A C 1
ATOM 1483 O O . VAL A 1 194 ? 7.737 -9.148 5.038 1.00 96.06 194 VAL A O 1
ATOM 1486 N N . LYS A 1 195 ? 6.165 -10.633 4.404 1.00 96.50 195 LYS A N 1
ATOM 1487 C CA . LYS A 1 195 ? 6.781 -11.011 3.138 1.00 96.50 195 LYS A CA 1
ATOM 1488 C C . LYS A 1 195 ? 6.398 -9.986 2.083 1.00 96.50 195 LYS A C 1
ATOM 1490 O O . LYS A 1 195 ? 5.235 -9.597 1.989 1.00 96.50 195 LYS A O 1
ATOM 1495 N N . THR A 1 196 ? 7.369 -9.588 1.282 1.00 95.12 196 THR A N 1
ATOM 1496 C CA . THR A 1 196 ? 7.225 -8.512 0.314 1.00 95.12 196 THR A CA 1
ATOM 1497 C C . THR A 1 196 ? 7.794 -8.946 -1.032 1.00 95.12 196 THR A C 1
ATOM 1499 O O . THR A 1 196 ? 8.933 -9.411 -1.127 1.00 95.12 196 THR A O 1
ATOM 1502 N N . GLU A 1 197 ? 6.998 -8.774 -2.083 1.00 95.12 197 GLU A N 1
ATOM 1503 C CA . GLU A 1 197 ? 7.372 -9.067 -3.468 1.00 95.12 197 GLU A CA 1
ATOM 1504 C C . GLU A 1 197 ? 7.082 -7.866 -4.362 1.00 95.12 197 GLU A C 1
ATOM 1506 O O . GLU A 1 197 ? 6.119 -7.127 -4.138 1.00 95.12 197 GLU A O 1
ATOM 1511 N N . LEU A 1 198 ? 7.906 -7.693 -5.394 1.00 94.50 198 LEU A N 1
ATOM 1512 C CA . LEU A 1 198 ? 7.656 -6.739 -6.464 1.00 94.50 198 LEU A CA 1
ATOM 1513 C C . LEU A 1 198 ? 7.044 -7.485 -7.648 1.00 94.50 198 LEU A C 1
ATOM 1515 O O . LEU A 1 198 ? 7.568 -8.520 -8.067 1.00 94.50 198 LEU A O 1
ATOM 1519 N N . ARG A 1 199 ? 5.945 -6.964 -8.189 1.00 93.44 199 ARG A N 1
ATOM 1520 C CA . ARG A 1 199 ? 5.244 -7.564 -9.327 1.00 93.44 199 ARG A CA 1
ATOM 1521 C C . ARG A 1 199 ? 5.111 -6.580 -10.472 1.00 93.44 199 ARG A C 1
ATOM 1523 O O . ARG A 1 199 ? 4.900 -5.392 -10.239 1.00 93.44 199 ARG A O 1
ATOM 1530 N N . THR A 1 200 ? 5.211 -7.062 -11.708 1.00 93.19 200 THR A N 1
ATOM 1531 C CA . THR A 1 200 ? 4.808 -6.276 -12.880 1.00 93.19 200 THR A CA 1
ATOM 1532 C C . THR A 1 200 ? 3.306 -6.036 -12.833 1.00 93.19 200 THR A C 1
ATOM 1534 O O . THR A 1 200 ? 2.538 -6.948 -12.527 1.00 93.19 200 THR A O 1
ATOM 1537 N N . LYS A 1 201 ? 2.855 -4.826 -13.166 1.00 91.50 201 LYS A N 1
ATOM 1538 C CA . LYS A 1 201 ? 1.411 -4.566 -13.274 1.00 91.50 201 LYS A CA 1
ATOM 1539 C C . LYS A 1 201 ? 0.781 -5.324 -14.431 1.00 91.50 201 LYS A C 1
ATOM 1541 O O . LYS A 1 201 ? -0.338 -5.819 -14.333 1.00 91.50 201 LYS A O 1
ATOM 1546 N N . GLU A 1 202 ? 1.519 -5.427 -15.526 1.00 85.81 202 GLU A N 1
ATOM 1547 C CA . GLU A 1 202 ? 1.140 -6.255 -16.657 1.00 85.81 202 GLU A CA 1
ATOM 1548 C C . GLU A 1 202 ? 1.477 -7.718 -16.339 1.00 85.81 202 GLU A C 1
ATOM 1550 O O . GLU A 1 202 ? 2.628 -8.060 -16.068 1.00 85.81 202 GLU A O 1
ATOM 1555 N N . GLY A 1 203 ? 0.462 -8.583 -16.288 1.00 80.06 203 GLY A N 1
ATOM 1556 C CA . GLY A 1 203 ? 0.631 -10.020 -16.046 1.00 80.06 203 GLY A CA 1
ATOM 1557 C C . GLY A 1 203 ? 0.916 -10.446 -14.595 1.00 80.06 203 GLY A C 1
ATOM 1558 O O . GLY A 1 203 ? 1.009 -11.645 -14.349 1.00 80.06 203 GLY A O 1
ATOM 1559 N N . SER A 1 204 ? 1.032 -9.518 -13.631 1.00 86.56 204 SER A N 1
ATOM 1560 C CA . SER A 1 204 ? 1.217 -9.804 -12.189 1.00 86.56 204 SER A CA 1
ATOM 1561 C C . SER A 1 204 ? 2.380 -10.760 -11.868 1.00 86.56 204 SER A C 1
ATOM 1563 O O . SER A 1 204 ? 2.311 -11.591 -10.956 1.00 86.56 204 SER A O 1
ATOM 1565 N N . THR A 1 205 ? 3.467 -10.666 -12.636 1.00 91.50 205 THR A N 1
ATOM 1566 C CA . THR A 1 205 ? 4.614 -11.572 -12.518 1.00 91.50 205 THR A CA 1
ATOM 1567 C C . THR A 1 205 ? 5.597 -11.053 -11.476 1.00 91.50 205 THR A C 1
ATOM 1569 O O . THR A 1 205 ? 5.937 -9.872 -11.481 1.00 91.50 205 THR A O 1
ATOM 1572 N N . VAL A 1 206 ? 6.065 -11.929 -10.581 1.00 92.62 206 VAL A N 1
ATOM 1573 C CA . VAL A 1 206 ? 7.080 -11.589 -9.569 1.00 92.62 206 VAL A CA 1
ATOM 1574 C C . VAL A 1 206 ? 8.426 -11.360 -10.247 1.00 92.62 206 VAL A C 1
ATOM 1576 O O . VAL A 1 206 ? 8.886 -12.209 -11.012 1.00 92.62 206 VAL A O 1
ATOM 1579 N N . VAL A 1 207 ? 9.071 -10.237 -9.938 1.00 93.44 207 VAL A N 1
ATOM 1580 C CA . VAL A 1 207 ? 10.368 -9.861 -10.512 1.00 93.44 207 VAL A CA 1
ATOM 1581 C C . VAL A 1 207 ? 11.452 -9.769 -9.438 1.00 93.44 207 VAL A C 1
ATOM 1583 O O . VAL A 1 207 ? 11.158 -9.384 -8.304 1.00 93.44 207 VAL A O 1
ATOM 1586 N N . PRO A 1 208 ? 12.717 -10.091 -9.768 1.00 94.94 208 PRO A N 1
ATOM 1587 C CA . PRO A 1 208 ? 13.840 -9.828 -8.878 1.00 94.94 208 PRO A CA 1
ATOM 1588 C C . PRO A 1 208 ? 13.912 -8.346 -8.508 1.00 94.94 208 PRO A C 1
ATOM 1590 O O . PRO A 1 208 ? 13.929 -7.490 -9.392 1.00 94.94 208 PRO A O 1
ATOM 1593 N N . ALA A 1 209 ? 13.989 -8.037 -7.216 1.00 95.31 209 ALA A N 1
ATOM 1594 C CA . ALA A 1 209 ? 14.009 -6.654 -6.750 1.00 95.31 209 ALA A CA 1
ATOM 1595 C C . ALA A 1 209 ? 14.903 -6.468 -5.527 1.00 95.31 209 ALA A C 1
ATOM 1597 O O . ALA A 1 209 ? 14.996 -7.345 -4.662 1.00 95.31 209 ALA A O 1
ATOM 1598 N N . LYS A 1 210 ? 15.519 -5.287 -5.428 1.00 96.38 210 LYS A N 1
ATOM 1599 C CA . LYS A 1 210 ? 16.165 -4.811 -4.207 1.00 96.38 210 LYS A CA 1
ATOM 1600 C C . LYS A 1 210 ? 15.216 -3.854 -3.491 1.00 96.38 210 LYS A C 1
ATOM 1602 O O . LYS A 1 210 ? 14.950 -2.760 -3.988 1.00 96.38 210 LYS A O 1
ATOM 1607 N N . PHE A 1 211 ? 14.762 -4.249 -2.310 1.00 95.19 211 PHE A N 1
ATOM 1608 C CA . PHE A 1 211 ? 14.021 -3.385 -1.404 1.00 95.19 211 PHE A CA 1
ATOM 1609 C C . PHE A 1 211 ? 14.988 -2.537 -0.578 1.00 95.19 211 PHE A C 1
ATOM 1611 O O . PHE A 1 211 ? 16.002 -3.039 -0.082 1.00 95.19 211 PHE A O 1
ATOM 1618 N N . LYS A 1 212 ? 14.692 -1.246 -0.450 1.00 93.12 212 LYS A N 1
ATOM 1619 C CA . LYS A 1 212 ? 15.538 -0.250 0.211 1.00 93.12 212 LYS A CA 1
ATOM 1620 C C . LYS A 1 212 ? 14.702 0.606 1.164 1.00 93.12 212 LYS A C 1
ATOM 1622 O O . LYS A 1 212 ? 13.506 0.803 0.958 1.00 93.12 212 LYS A O 1
ATOM 1627 N N . GLU A 1 213 ? 15.369 1.136 2.184 1.00 89.56 213 GLU A N 1
ATOM 1628 C CA . GLU A 1 213 ? 14.837 2.151 3.099 1.00 89.56 213 GLU A CA 1
ATOM 1629 C C . GLU A 1 213 ? 13.542 1.786 3.839 1.00 89.56 213 GLU A C 1
ATOM 1631 O O . GLU A 1 213 ? 12.669 2.636 4.015 1.00 89.56 213 GLU A O 1
ATOM 1636 N N . ALA A 1 214 ? 13.415 0.548 4.327 1.00 91.19 214 ALA A N 1
ATOM 1637 C CA . ALA A 1 214 ? 12.270 0.203 5.161 1.00 91.19 214 ALA A CA 1
ATOM 1638 C C . ALA A 1 214 ? 12.230 1.104 6.411 1.00 91.19 214 ALA A C 1
ATOM 1640 O O . ALA A 1 214 ? 13.195 1.144 7.181 1.00 91.19 214 ALA A O 1
ATOM 1641 N N . LYS A 1 215 ? 11.146 1.853 6.617 1.00 90.44 215 LYS A N 1
ATOM 1642 C CA . LYS A 1 215 ? 11.033 2.871 7.677 1.00 90.44 215 LYS A CA 1
ATOM 1643 C C . LYS A 1 215 ? 9.654 2.871 8.315 1.00 90.44 215 LYS A C 1
ATOM 1645 O O . LYS A 1 215 ? 8.643 2.680 7.647 1.00 90.44 215 LYS A O 1
ATOM 1650 N N . GLU A 1 216 ? 9.627 3.071 9.626 1.00 89.38 216 GLU A N 1
ATOM 1651 C CA . GLU A 1 216 ? 8.412 3.046 10.429 1.00 89.38 216 GLU A CA 1
ATOM 1652 C C . GLU A 1 216 ? 7.501 4.239 10.118 1.00 89.38 216 GLU A C 1
ATOM 1654 O O . GLU A 1 216 ? 7.961 5.366 9.924 1.00 89.38 216 GLU A O 1
ATOM 1659 N N . GLN A 1 217 ? 6.193 3.994 10.130 1.00 79.81 217 GLN A N 1
ATOM 1660 C CA . GLN A 1 217 ? 5.154 5.014 10.016 1.00 79.81 217 GLN A CA 1
ATOM 1661 C C . GLN A 1 217 ? 4.301 5.087 11.295 1.00 79.81 217 GLN A C 1
ATOM 1663 O O . GLN A 1 217 ? 4.205 4.101 12.031 1.00 79.81 217 GLN A O 1
ATOM 1668 N N . PRO A 1 218 ? 3.695 6.257 11.596 1.00 68.44 218 PRO A N 1
ATOM 1669 C CA . PRO A 1 218 ? 3.760 7.523 10.841 1.00 68.44 218 PRO A CA 1
ATOM 1670 C C . PRO A 1 218 ? 5.047 8.343 11.058 1.00 68.44 218 PRO A C 1
ATOM 1672 O O . PRO A 1 218 ? 5.274 9.323 10.351 1.00 68.44 218 PRO A O 1
ATOM 1675 N N . LYS A 1 219 ? 5.883 7.979 12.039 1.00 73.50 219 LYS A N 1
ATOM 1676 C CA . LYS A 1 219 ? 7.186 8.602 12.323 1.00 73.50 219 LYS A CA 1
ATOM 1677 C C . LYS A 1 219 ? 8.166 7.538 12.814 1.00 73.50 219 LYS A C 1
ATOM 1679 O O . LYS A 1 219 ? 7.745 6.559 13.436 1.00 73.50 219 LYS A O 1
ATOM 1684 N N . GLU A 1 220 ? 9.460 7.768 12.604 1.00 68.62 220 GLU A N 1
ATOM 1685 C CA . GLU A 1 220 ? 10.508 6.934 13.199 1.00 68.62 220 GLU A CA 1
ATOM 1686 C C . GLU A 1 220 ? 10.341 6.864 14.725 1.00 68.62 220 GLU A C 1
ATOM 1688 O O . GLU A 1 220 ? 10.075 7.868 15.388 1.00 68.62 220 GLU A O 1
ATOM 1693 N N . GLY A 1 221 ? 10.456 5.652 15.275 1.00 68.19 221 GLY A N 1
ATOM 1694 C CA . GLY A 1 221 ? 10.212 5.365 16.692 1.00 68.19 221 GLY A CA 1
ATOM 1695 C C . GLY A 1 221 ? 8.802 4.854 17.019 1.00 68.19 221 GLY A C 1
ATOM 1696 O O . GLY A 1 221 ? 8.612 4.296 18.100 1.00 68.19 221 GLY A O 1
ATOM 1697 N N . ASN A 1 222 ? 7.836 4.936 16.094 1.00 77.62 222 ASN A N 1
ATOM 1698 C CA . ASN A 1 222 ? 6.481 4.381 16.264 1.00 77.62 222 ASN A CA 1
ATOM 1699 C C . ASN A 1 222 ? 6.409 2.886 15.891 1.00 77.62 222 ASN A C 1
ATOM 1701 O O . ASN A 1 222 ? 5.558 2.444 15.117 1.00 77.62 222 ASN A O 1
ATOM 1705 N N . GLY A 1 223 ? 7.337 2.111 16.449 1.00 85.75 223 GLY A N 1
ATOM 1706 C CA . GLY A 1 223 ? 7.578 0.701 16.145 1.00 85.75 223 GLY A CA 1
ATOM 1707 C C . GLY A 1 223 ? 9.039 0.441 15.803 1.00 85.75 223 GLY A C 1
ATOM 1708 O O . GLY A 1 223 ? 9.897 1.310 15.980 1.00 85.75 223 GLY A O 1
ATOM 1709 N N . ARG A 1 224 ? 9.329 -0.770 15.327 1.00 91.31 224 ARG A N 1
ATOM 1710 C CA . ARG A 1 224 ? 10.644 -1.124 14.784 1.00 91.31 224 ARG A CA 1
ATOM 1711 C C . ARG A 1 224 ? 10.486 -2.019 13.562 1.00 91.31 224 ARG A C 1
ATOM 1713 O O . ARG A 1 224 ? 9.894 -3.085 13.684 1.00 91.31 224 ARG A O 1
ATOM 1720 N N . VAL A 1 225 ? 11.062 -1.625 12.429 1.00 94.31 225 VAL A N 1
ATOM 1721 C CA . VAL A 1 225 ? 11.172 -2.474 11.233 1.00 94.31 225 VAL A CA 1
ATOM 1722 C C . VAL A 1 225 ? 12.613 -2.941 11.024 1.00 94.31 225 VAL A C 1
ATOM 1724 O O . VAL A 1 225 ? 13.565 -2.168 11.166 1.00 94.31 225 VAL A O 1
ATOM 1727 N N . SER A 1 226 ? 12.789 -4.226 10.720 1.00 94.06 226 SER A N 1
ATOM 1728 C CA . SER A 1 226 ? 14.092 -4.812 10.388 1.00 94.06 226 SER A CA 1
ATOM 1729 C C . SER A 1 226 ? 13.946 -6.030 9.468 1.00 94.06 226 SER A C 1
ATOM 1731 O O . SER A 1 226 ? 13.057 -6.839 9.728 1.00 94.06 226 SER A O 1
ATOM 1733 N N . PRO A 1 227 ? 14.836 -6.238 8.483 1.00 96.38 227 PRO A N 1
ATOM 1734 C CA . PRO A 1 227 ? 15.962 -5.375 8.110 1.00 96.38 227 PRO A CA 1
ATOM 1735 C C . PRO A 1 227 ? 15.504 -4.069 7.431 1.00 96.38 227 PRO A C 1
ATOM 1737 O O . PRO A 1 227 ? 14.320 -3.865 7.195 1.00 96.38 227 PRO A O 1
ATOM 1740 N N . ARG A 1 228 ? 16.437 -3.144 7.165 1.00 93.62 228 ARG A N 1
ATOM 1741 C CA . ARG A 1 228 ? 16.151 -1.888 6.435 1.00 93.62 228 ARG A CA 1
ATOM 1742 C C . ARG A 1 228 ? 16.213 -2.058 4.915 1.00 93.62 228 ARG A C 1
ATOM 1744 O O . ARG A 1 228 ? 15.640 -1.260 4.182 1.00 93.62 228 ARG A O 1
ATOM 1751 N N . GLU A 1 229 ? 16.898 -3.098 4.457 1.00 95.25 229 GLU A N 1
ATOM 1752 C CA . GLU A 1 229 ? 17.009 -3.497 3.058 1.00 95.25 229 GLU A CA 1
ATOM 1753 C C . GLU A 1 229 ? 16.926 -5.017 2.986 1.00 95.25 229 GLU A C 1
ATOM 1755 O O . GLU A 1 229 ? 17.409 -5.703 3.889 1.00 95.25 229 GLU A O 1
ATOM 1760 N N . ASP A 1 230 ? 16.354 -5.532 1.905 1.00 96.44 230 ASP A N 1
ATOM 1761 C CA . ASP A 1 230 ? 16.346 -6.961 1.601 1.00 96.44 230 ASP A CA 1
ATOM 1762 C C . ASP A 1 230 ? 16.171 -7.162 0.087 1.00 96.44 230 ASP A C 1
ATOM 1764 O O . ASP A 1 230 ? 15.887 -6.216 -0.653 1.00 96.44 230 ASP A O 1
ATOM 1768 N N . LYS A 1 231 ? 16.378 -8.377 -0.412 1.00 95.75 231 LYS A N 1
ATOM 1769 C CA . LYS A 1 231 ? 16.206 -8.713 -1.830 1.00 95.75 231 LYS A CA 1
ATOM 1770 C C . LYS A 1 231 ? 15.129 -9.773 -1.988 1.00 95.75 231 LYS A C 1
ATOM 1772 O O . LYS A 1 231 ? 15.038 -10.689 -1.183 1.00 95.75 231 LYS A O 1
ATOM 1777 N N . SER A 1 232 ? 14.367 -9.675 -3.070 1.00 94.19 232 SER A N 1
ATOM 1778 C CA . SER A 1 232 ? 13.445 -10.731 -3.487 1.00 94.19 232 SER A CA 1
ATOM 1779 C C . SER A 1 232 ? 13.871 -11.342 -4.814 1.00 94.19 232 SER A C 1
ATOM 1781 O O . SER A 1 232 ? 14.509 -10.693 -5.649 1.00 94.19 232 SER A O 1
ATOM 1783 N N . GLN A 1 233 ? 13.517 -12.608 -4.983 1.00 93.25 233 GLN A N 1
ATOM 1784 C CA . GLN A 1 233 ? 13.617 -13.375 -6.219 1.00 93.25 233 GLN A CA 1
ATOM 1785 C C . GLN A 1 233 ? 12.286 -14.107 -6.436 1.00 93.25 233 GLN A C 1
ATOM 1787 O O . GLN A 1 233 ? 11.565 -14.344 -5.465 1.00 93.25 233 GLN A O 1
ATOM 1792 N N . PRO A 1 234 ? 11.955 -14.527 -7.667 1.00 91.00 234 PRO A N 1
ATOM 1793 C CA . PRO A 1 234 ? 10.814 -15.406 -7.899 1.00 91.00 234 PRO A CA 1
ATOM 1794 C C . PRO A 1 234 ? 10.860 -16.637 -6.974 1.00 91.00 234 PRO A C 1
ATOM 1796 O O . PRO A 1 234 ? 11.844 -17.375 -6.956 1.00 91.00 234 PRO A O 1
ATOM 1799 N N . GLY A 1 235 ? 9.817 -16.824 -6.158 1.00 91.38 235 GLY A N 1
ATOM 1800 C CA . GLY A 1 235 ? 9.727 -17.904 -5.163 1.00 91.38 235 GLY A CA 1
ATOM 1801 C C . GLY A 1 235 ? 10.464 -17.653 -3.838 1.00 91.38 235 GLY A C 1
ATOM 1802 O O . GLY A 1 235 ? 10.331 -18.457 -2.918 1.00 91.38 235 GLY A O 1
ATOM 1803 N N . THR A 1 236 ? 11.212 -16.552 -3.712 1.00 94.81 236 THR A N 1
ATOM 1804 C CA . THR A 1 236 ? 11.908 -16.137 -2.481 1.00 94.81 236 THR A CA 1
ATOM 1805 C C . THR A 1 236 ? 11.583 -14.669 -2.166 1.00 94.81 236 THR A C 1
ATOM 1807 O O . THR A 1 236 ? 12.312 -13.773 -2.606 1.00 94.81 236 THR A O 1
ATOM 1810 N N . PRO A 1 237 ? 10.488 -14.387 -1.439 1.00 96.00 237 PRO A N 1
ATOM 1811 C CA . PRO A 1 237 ? 10.112 -13.020 -1.088 1.00 96.00 237 PRO A CA 1
ATOM 1812 C C . PRO A 1 237 ? 11.091 -12.397 -0.085 1.00 96.00 237 PRO A C 1
ATOM 1814 O O . PRO A 1 237 ? 11.652 -13.093 0.764 1.00 96.00 237 PRO A O 1
ATOM 1817 N N . ALA A 1 238 ? 11.234 -11.071 -0.136 1.00 96.56 238 ALA A N 1
ATOM 1818 C CA . ALA A 1 238 ? 11.919 -10.317 0.913 1.00 96.56 238 ALA A CA 1
ATOM 1819 C C . ALA A 1 238 ? 11.095 -10.386 2.204 1.00 96.56 238 ALA A C 1
ATOM 1821 O O . ALA A 1 238 ? 9.869 -10.394 2.136 1.00 96.56 238 ALA A O 1
ATOM 1822 N N . THR A 1 239 ? 11.722 -10.439 3.378 1.00 96.88 239 THR A N 1
ATOM 1823 C CA . THR A 1 239 ? 10.984 -10.558 4.648 1.00 96.88 239 THR A CA 1
ATOM 1824 C C . THR A 1 239 ? 11.377 -9.464 5.629 1.00 96.88 239 THR A C 1
ATOM 1826 O O . THR A 1 239 ? 12.499 -9.422 6.130 1.00 96.88 239 THR A O 1
ATOM 1829 N N . PHE A 1 240 ? 10.405 -8.623 5.978 1.00 96.25 240 PHE A N 1
ATOM 1830 C CA . PHE A 1 240 ? 10.542 -7.562 6.969 1.00 96.25 240 PHE A CA 1
ATOM 1831 C C . PHE A 1 240 ? 9.826 -7.949 8.257 1.00 96.25 240 PHE A C 1
ATOM 1833 O O . PHE A 1 240 ? 8.661 -8.327 8.245 1.00 96.25 240 PHE A O 1
ATOM 1840 N N . SER A 1 241 ? 10.503 -7.843 9.391 1.00 96.06 241 SER A N 1
ATOM 1841 C CA . SER A 1 241 ? 9.884 -7.962 10.707 1.00 96.06 241 SER A CA 1
ATOM 1842 C C . SER A 1 241 ? 9.471 -6.580 11.191 1.00 96.06 241 SER A C 1
ATOM 1844 O O . SER A 1 241 ? 10.328 -5.709 11.357 1.00 96.06 241 SER A O 1
ATOM 1846 N N . TYR A 1 242 ? 8.175 -6.382 11.420 1.00 94.75 242 TYR A N 1
ATOM 1847 C CA . TYR A 1 242 ? 7.641 -5.194 12.077 1.00 94.75 242 TYR A CA 1
ATOM 1848 C C . TYR A 1 242 ? 7.271 -5.529 13.518 1.00 94.75 242 TYR A C 1
ATOM 1850 O O . TYR A 1 242 ? 6.493 -6.450 13.760 1.00 94.75 242 TYR A O 1
ATOM 1858 N N . LYS A 1 243 ? 7.810 -4.766 14.470 1.00 92.62 243 LYS A N 1
ATOM 1859 C CA . LYS A 1 243 ? 7.469 -4.829 15.891 1.00 92.62 243 LYS A CA 1
ATOM 1860 C C . LYS A 1 243 ? 6.647 -3.610 16.288 1.00 92.62 243 LYS A C 1
ATOM 1862 O O . LYS A 1 243 ? 7.113 -2.474 16.155 1.00 92.62 243 LYS A O 1
ATOM 1867 N N . MET A 1 244 ? 5.466 -3.864 16.838 1.00 86.31 244 MET A N 1
ATOM 1868 C CA . MET A 1 244 ? 4.578 -2.839 17.375 1.00 86.31 244 MET A CA 1
ATOM 1869 C C . MET A 1 244 ? 5.230 -2.159 18.596 1.00 86.31 244 MET A C 1
ATOM 1871 O O . MET A 1 244 ? 5.840 -2.846 19.423 1.00 86.31 244 MET A O 1
ATOM 1875 N N . PRO A 1 245 ? 5.122 -0.828 18.752 1.00 83.81 245 PRO A N 1
ATOM 1876 C CA . PRO A 1 245 ? 5.575 -0.153 19.967 1.00 83.81 245 PRO A CA 1
ATOM 1877 C C . PRO A 1 245 ? 4.793 -0.616 21.212 1.00 83.81 245 PRO A C 1
ATOM 1879 O O . PRO A 1 245 ? 3.713 -1.198 21.114 1.00 83.81 245 PRO A O 1
ATOM 1882 N N . GLU A 1 246 ? 5.332 -0.341 22.405 1.00 75.31 246 GLU A N 1
ATOM 1883 C CA . GLU A 1 246 ? 4.660 -0.636 23.684 1.00 75.31 246 GLU A CA 1
ATOM 1884 C C . GLU A 1 246 ? 3.343 0.140 23.833 1.00 75.31 246 GLU A C 1
ATOM 1886 O O . GLU A 1 246 ? 2.344 -0.392 24.308 1.00 75.31 246 GLU A O 1
ATOM 1891 N N . LYS A 1 247 ? 3.323 1.401 23.393 1.00 69.94 247 LYS A N 1
ATOM 1892 C CA . LYS A 1 247 ? 2.098 2.196 23.290 1.00 69.94 247 LYS A CA 1
ATOM 1893 C C . LYS A 1 247 ? 1.642 2.187 21.842 1.00 69.94 247 LYS A C 1
ATOM 1895 O O . LYS A 1 247 ? 2.416 2.578 20.972 1.00 69.94 247 LYS A O 1
ATOM 1900 N N . ARG A 1 248 ? 0.400 1.772 21.584 1.00 67.44 248 ARG A N 1
ATOM 1901 C CA . ARG A 1 248 ? -0.153 1.765 20.225 1.00 67.44 248 ARG A CA 1
ATOM 1902 C C . ARG A 1 248 ? -0.139 3.167 19.622 1.00 67.44 248 ARG A C 1
ATOM 1904 O O . ARG A 1 248 ? -0.494 4.142 20.283 1.00 67.44 248 ARG A O 1
ATOM 1911 N N . VAL A 1 249 ? 0.208 3.234 18.344 1.00 73.75 249 VAL A N 1
ATOM 1912 C CA . VAL A 1 249 ? 0.102 4.443 17.531 1.00 73.75 249 VAL A CA 1
ATOM 1913 C C . VAL A 1 249 ? -0.857 4.144 16.383 1.00 73.75 249 VAL A C 1
ATOM 1915 O O . VAL A 1 249 ? -0.861 3.043 15.832 1.00 73.75 249 VAL A O 1
ATOM 1918 N N . LYS A 1 250 ? -1.729 5.100 16.054 1.00 74.00 250 LYS A N 1
ATOM 1919 C CA . LYS A 1 250 ? -2.602 4.975 14.882 1.00 74.00 250 LYS A CA 1
ATOM 1920 C C . LYS A 1 250 ? -1.759 4.905 13.611 1.00 74.00 250 LYS A C 1
ATOM 1922 O O . LYS A 1 250 ? -0.732 5.577 13.529 1.00 74.00 250 LYS A O 1
ATOM 1927 N N . HIS A 1 251 ? -2.210 4.120 12.634 1.00 79.94 251 HIS A N 1
ATOM 1928 C CA . HIS A 1 251 ? -1.483 3.906 11.375 1.00 79.94 251 HIS A CA 1
ATOM 1929 C C . HIS A 1 251 ? -0.055 3.377 11.588 1.00 79.94 251 HIS A C 1
ATOM 1931 O O . HIS A 1 251 ? 0.858 3.675 10.821 1.00 79.94 251 HIS A O 1
ATOM 1937 N N . SER A 1 252 ? 0.151 2.619 12.671 1.00 86.12 252 SER A N 1
ATOM 1938 C CA . SER A 1 252 ? 1.407 1.923 12.927 1.00 86.12 252 SER A CA 1
ATOM 1939 C C . SER A 1 252 ? 1.698 0.946 11.797 1.00 86.12 252 SER A C 1
ATOM 1941 O O . SER A 1 252 ? 0.880 0.088 11.470 1.00 86.12 252 SER A O 1
ATOM 1943 N N . GLY A 1 253 ? 2.880 1.066 11.218 1.00 90.50 253 GLY A N 1
ATOM 1944 C CA . GLY A 1 253 ? 3.270 0.274 10.069 1.00 90.50 253 GLY A CA 1
ATOM 1945 C C . GLY A 1 253 ? 4.678 0.607 9.624 1.00 90.50 253 GLY A C 1
ATOM 1946 O O . GLY A 1 253 ? 5.454 1.230 10.360 1.00 90.50 253 GLY A O 1
ATOM 1947 N N . PHE A 1 254 ? 5.011 0.218 8.404 1.00 92.19 254 PHE A N 1
ATOM 1948 C CA . PHE A 1 254 ? 6.251 0.635 7.769 1.00 92.19 254 PHE A CA 1
ATOM 1949 C C . PHE A 1 254 ? 6.061 0.762 6.266 1.00 92.19 254 PHE A C 1
ATOM 1951 O O . PHE A 1 254 ? 5.270 0.035 5.677 1.00 92.19 254 PHE A O 1
ATOM 1958 N N . PHE A 1 255 ? 6.845 1.642 5.652 1.00 91.50 255 PHE A N 1
ATOM 1959 C CA . PHE A 1 255 ? 6.975 1.708 4.204 1.00 91.50 255 PHE A CA 1
ATOM 1960 C C . PHE A 1 255 ? 8.308 1.141 3.747 1.00 91.50 255 PHE A C 1
ATOM 1962 O O . PHE A 1 255 ? 9.247 1.052 4.536 1.00 91.50 255 PHE A O 1
ATOM 1969 N N . VAL A 1 256 ? 8.391 0.777 2.470 1.00 92.56 256 VAL A N 1
ATOM 1970 C CA . VAL A 1 256 ? 9.614 0.301 1.825 1.00 92.56 256 VAL A CA 1
ATOM 1971 C C . VAL A 1 256 ? 9.594 0.684 0.344 1.00 92.56 256 VAL A C 1
ATOM 1973 O O . VAL A 1 256 ? 8.538 0.660 -0.286 1.00 92.56 256 VAL A O 1
ATOM 1976 N N . GLY A 1 257 ? 10.746 1.066 -0.206 1.00 93.75 257 GLY A N 1
ATOM 1977 C CA . GLY A 1 257 ? 10.930 1.269 -1.645 1.00 93.75 257 GLY A CA 1
ATOM 1978 C C . GLY A 1 257 ? 11.546 0.037 -2.304 1.00 93.75 257 GLY A C 1
ATOM 1979 O O . GLY A 1 257 ? 12.183 -0.778 -1.639 1.00 93.75 257 GLY A O 1
ATOM 1980 N N . ALA A 1 258 ? 11.391 -0.106 -3.614 1.00 95.38 258 ALA A N 1
ATOM 1981 C CA . ALA A 1 258 ? 11.926 -1.211 -4.395 1.00 95.38 258 ALA A CA 1
ATOM 1982 C C . ALA A 1 258 ? 12.448 -0.735 -5.752 1.00 95.38 258 ALA A C 1
ATOM 1984 O O . ALA A 1 258 ? 11.824 0.079 -6.432 1.00 95.38 258 ALA A O 1
ATOM 1985 N N . VAL A 1 259 ? 13.583 -1.295 -6.163 1.00 95.94 259 VAL A N 1
ATOM 1986 C CA . VAL A 1 259 ? 14.176 -1.070 -7.485 1.00 95.94 259 VAL A CA 1
ATOM 1987 C C . VAL A 1 259 ? 14.442 -2.419 -8.143 1.00 95.94 259 VAL A C 1
ATOM 1989 O O . VAL A 1 259 ? 14.907 -3.358 -7.489 1.00 95.94 259 VAL A O 1
ATOM 1992 N N . SER A 1 260 ? 14.113 -2.519 -9.427 1.00 95.81 260 SER A N 1
ATOM 1993 C CA . SER A 1 260 ? 14.332 -3.701 -10.256 1.00 95.81 260 SER A CA 1
ATOM 1994 C C . SER A 1 260 ? 14.583 -3.305 -11.705 1.00 95.81 260 SER A C 1
ATOM 1996 O O . SER A 1 260 ? 14.242 -2.198 -12.120 1.00 95.81 260 SER A O 1
ATOM 1998 N N . ARG A 1 261 ? 15.044 -4.259 -12.517 1.00 95.75 261 ARG A N 1
ATOM 1999 C CA . ARG A 1 261 ? 15.147 -4.073 -13.973 1.00 95.75 261 ARG A CA 1
ATOM 2000 C C . ARG A 1 261 ? 13.798 -3.802 -14.656 1.00 95.75 261 ARG A C 1
ATOM 2002 O O . ARG A 1 261 ? 13.777 -3.270 -15.758 1.00 95.75 261 ARG A O 1
ATOM 2009 N N . ALA A 1 262 ? 12.681 -4.162 -14.016 1.00 94.62 262 ALA A N 1
ATOM 2010 C CA . ALA A 1 262 ? 11.323 -3.931 -14.514 1.00 94.62 262 ALA A CA 1
ATOM 2011 C C . ALA A 1 262 ? 10.761 -2.543 -14.140 1.00 94.62 262 ALA A C 1
ATOM 2013 O O . ALA A 1 262 ? 9.696 -2.157 -14.621 1.00 94.62 262 ALA A O 1
ATOM 2014 N N . GLY A 1 263 ? 11.454 -1.798 -13.272 1.00 94.81 263 GLY A N 1
ATOM 2015 C CA . GLY A 1 263 ? 11.060 -0.461 -12.836 1.00 94.81 263 GLY A CA 1
ATOM 2016 C C . GLY A 1 263 ? 11.225 -0.224 -11.337 1.00 94.81 263 GLY A C 1
ATOM 2017 O O . GLY A 1 263 ? 11.729 -1.070 -10.588 1.00 94.81 263 GLY A O 1
ATOM 2018 N N . VAL A 1 264 ? 10.774 0.957 -10.914 1.00 95.00 264 VAL A N 1
ATOM 2019 C CA . VAL A 1 264 ? 10.816 1.427 -9.524 1.00 95.00 264 VAL A CA 1
ATOM 2020 C C . VAL A 1 264 ? 9.417 1.408 -8.916 1.00 95.00 264 VAL A C 1
ATOM 2022 O O . VAL A 1 264 ? 8.442 1.861 -9.522 1.00 95.00 264 VAL A O 1
ATOM 2025 N N . ALA A 1 265 ? 9.320 0.925 -7.684 1.00 92.25 265 ALA A N 1
ATOM 2026 C CA . ALA A 1 265 ? 8.151 1.128 -6.847 1.00 92.25 265 ALA A CA 1
ATOM 2027 C C . ALA A 1 265 ? 8.577 1.846 -5.574 1.00 92.25 265 ALA A C 1
ATOM 2029 O O . ALA A 1 265 ? 9.491 1.420 -4.877 1.00 92.25 265 ALA A O 1
ATOM 2030 N N . GLU A 1 266 ? 7.895 2.932 -5.261 1.00 86.31 266 GLU A N 1
ATOM 2031 C CA . GLU A 1 266 ? 7.962 3.515 -3.932 1.00 86.31 266 GLU A CA 1
ATOM 2032 C C . GLU A 1 266 ? 6.663 3.233 -3.254 1.00 86.31 266 GLU A C 1
ATOM 2034 O O . GLU A 1 266 ? 5.599 3.248 -3.877 1.00 86.31 266 GLU A O 1
ATOM 2039 N N . ALA A 1 267 ? 6.765 2.984 -1.967 1.00 71.31 267 ALA A N 1
ATOM 2040 C CA . ALA A 1 267 ? 5.585 2.779 -1.201 1.00 71.31 267 ALA A CA 1
ATOM 2041 C C . ALA A 1 267 ? 4.607 4.019 -1.366 1.00 71.31 267 ALA A C 1
ATOM 2043 O O . ALA A 1 267 ? 5.085 5.154 -1.296 1.00 71.31 267 ALA A O 1
ATOM 2044 N N . LYS A 1 268 ? 3.279 3.893 -1.553 1.00 68.69 268 LYS A N 1
ATOM 2045 C CA . LYS A 1 268 ? 2.288 4.987 -1.384 1.00 68.69 268 LYS A CA 1
ATOM 2046 C C . LYS A 1 268 ? 1.854 5.183 0.088 1.00 68.69 268 LYS A C 1
ATOM 2048 O O . LYS A 1 268 ? 1.647 4.239 0.834 1.00 68.69 268 LYS A O 1
ATOM 2053 N N . LYS A 1 269 ? 1.506 6.422 0.486 1.00 42.94 269 LYS A N 1
ATOM 2054 C CA . LYS A 1 269 ? 0.841 6.721 1.788 1.00 42.94 269 LYS A CA 1
ATOM 2055 C C . LYS A 1 269 ? -0.281 5.707 2.117 1.00 42.94 269 LYS A C 1
ATOM 2057 O O . LYS A 1 269 ? -1.270 5.659 1.387 1.00 42.94 269 LYS A O 1
ATOM 2062 N N . GLY A 1 270 ? -0.133 4.950 3.212 1.00 50.75 270 GLY A N 1
ATOM 2063 C CA . GLY A 1 270 ? -0.973 3.787 3.555 1.00 50.75 270 GLY A CA 1
ATOM 2064 C C . GLY A 1 270 ? -0.260 2.421 3.494 1.00 50.75 270 GLY A C 1
ATOM 2065 O O . GLY A 1 270 ? -0.920 1.381 3.610 1.00 50.75 270 GLY A O 1
ATOM 2066 N N . GLU A 1 271 ? 1.062 2.417 3.278 1.00 75.44 271 GLU A N 1
ATOM 2067 C CA . GLU A 1 271 ? 1.925 1.228 3.294 1.00 75.44 271 GLU A CA 1
ATOM 2068 C C . GLU A 1 271 ? 1.852 0.415 4.568 1.00 75.44 271 GLU A C 1
ATOM 2070 O O . GLU A 1 271 ? 1.780 0.992 5.648 1.00 75.44 271 GLU A O 1
ATOM 2075 N N . TRP A 1 272 ? 1.986 -0.906 4.394 1.00 89.19 272 TRP A N 1
ATOM 2076 C CA . TRP A 1 272 ? 1.727 -1.953 5.377 1.00 89.19 272 TRP A CA 1
ATOM 2077 C C . TRP A 1 272 ? 1.464 -1.436 6.794 1.00 89.19 272 TRP A C 1
ATOM 2079 O O . TRP A 1 272 ? 2.375 -1.219 7.592 1.00 89.19 272 TRP A O 1
ATOM 2089 N N . GLU A 1 273 ? 0.182 -1.231 7.079 1.00 89.44 273 GLU A N 1
ATOM 2090 C CA . GLU A 1 273 ? -0.323 -0.824 8.379 1.00 89.44 273 GLU A CA 1
ATOM 2091 C C . GLU A 1 273 ? -0.869 -2.048 9.108 1.00 89.44 273 GLU A C 1
ATOM 2093 O O . GLU A 1 273 ? -1.448 -2.960 8.505 1.00 89.44 273 GLU A O 1
ATOM 2098 N N . VAL A 1 274 ? -0.742 -2.047 10.429 1.00 87.25 274 VAL A N 1
ATOM 2099 C CA . VAL A 1 274 ? -1.499 -2.973 11.269 1.00 87.25 274 VAL A CA 1
ATOM 2100 C C . VAL A 1 274 ? -2.994 -2.676 11.144 1.00 87.25 274 VAL A C 1
ATOM 2102 O O . VAL A 1 274 ? -3.412 -1.540 10.925 1.00 87.25 274 VAL A O 1
ATOM 2105 N N . ALA A 1 275 ? -3.819 -3.706 11.292 1.00 82.88 275 ALA A N 1
ATOM 2106 C CA . ALA A 1 275 ? -5.260 -3.529 11.399 1.00 82.88 275 ALA A CA 1
ATOM 2107 C C . ALA A 1 275 ? -5.610 -2.697 12.644 1.00 82.88 275 ALA A C 1
ATOM 2109 O O . ALA A 1 275 ? -4.951 -2.815 13.684 1.00 82.88 275 ALA A O 1
ATOM 2110 N N . ASP A 1 276 ? -6.680 -1.905 12.550 1.00 73.31 276 ASP A N 1
ATOM 2111 C CA . ASP A 1 276 ? -7.173 -1.117 13.677 1.00 73.31 276 ASP A CA 1
ATOM 2112 C C . ASP A 1 276 ? -7.470 -1.999 14.896 1.00 73.31 276 ASP A C 1
ATOM 2114 O O . ASP A 1 276 ? -7.931 -3.146 14.792 1.00 73.31 276 ASP A O 1
ATOM 2118 N N . ALA A 1 277 ? -7.228 -1.432 16.079 1.00 67.38 277 ALA A N 1
ATOM 2119 C CA . ALA A 1 277 ? -7.586 -2.075 17.331 1.00 67.38 277 ALA A CA 1
ATOM 2120 C C . ALA A 1 277 ? -9.099 -2.341 17.361 1.00 67.38 277 ALA A C 1
ATOM 2122 O O . ALA A 1 277 ? -9.918 -1.477 17.046 1.00 67.38 277 ALA A O 1
ATOM 2123 N N . SER A 1 278 ? -9.476 -3.552 17.760 1.00 75.44 278 SER A N 1
ATOM 2124 C CA . SER A 1 278 ? -10.856 -3.841 18.143 1.00 75.44 278 SER A CA 1
ATOM 2125 C C . SER A 1 278 ? -11.009 -3.550 19.623 1.00 75.44 278 SER A C 1
ATOM 2127 O O . SER A 1 278 ? -10.107 -3.845 20.404 1.00 75.44 278 SER A O 1
ATOM 2129 N N . TYR A 1 279 ? -12.140 -2.974 20.008 1.00 87.44 279 TYR A N 1
ATOM 2130 C CA . TYR A 1 279 ? -12.419 -2.669 21.404 1.00 87.44 279 TYR A CA 1
ATOM 2131 C C . TYR A 1 279 ? -13.516 -3.582 21.933 1.00 87.44 279 TYR A C 1
ATOM 2133 O O . TYR A 1 279 ? -14.348 -4.092 21.185 1.00 87.44 279 TYR A O 1
ATOM 2141 N N . VAL A 1 280 ? -13.533 -3.771 23.242 1.00 93.56 280 VAL A N 1
ATOM 2142 C CA . VAL A 1 280 ? -14.633 -4.401 23.958 1.00 93.56 280 VAL A CA 1
ATOM 2143 C C . VAL A 1 280 ? -15.169 -3.404 24.968 1.00 93.56 280 VAL A C 1
ATOM 2145 O O . VAL A 1 280 ? -14.415 -2.853 25.769 1.00 93.56 280 VAL A O 1
ATOM 2148 N N . LEU A 1 281 ? -16.478 -3.187 24.943 1.00 95.81 281 LEU A N 1
ATOM 2149 C CA . LEU A 1 281 ? -17.187 -2.453 25.976 1.00 95.81 281 LEU A CA 1
ATOM 2150 C C . LEU A 1 281 ? -17.788 -3.446 26.969 1.00 95.81 281 LEU A C 1
ATOM 2152 O O . LEU A 1 281 ? -18.677 -4.224 26.625 1.00 95.81 281 LEU A O 1
ATOM 2156 N N . GLU A 1 282 ? -17.318 -3.408 28.208 1.00 96.81 282 GLU A N 1
ATOM 2157 C CA . GLU A 1 282 ? -17.930 -4.125 29.321 1.00 96.81 282 GLU A CA 1
ATOM 2158 C C . GLU A 1 282 ? -18.844 -3.184 30.103 1.00 96.81 282 GLU A C 1
ATOM 2160 O O . GLU A 1 282 ? -18.459 -2.066 30.448 1.00 96.81 282 GLU A O 1
ATOM 2165 N N . PHE A 1 283 ? -20.045 -3.661 30.401 1.00 95.12 283 PHE A N 1
ATOM 2166 C CA . PHE A 1 283 ? -21.044 -2.995 31.224 1.00 95.12 283 PHE A CA 1
ATOM 2167 C C . PHE A 1 283 ? -21.278 -3.822 32.483 1.00 95.12 283 PHE A C 1
ATOM 2169 O O . PHE A 1 283 ? -21.455 -5.037 32.400 1.00 95.12 283 PHE A O 1
ATOM 2176 N N . GLN A 1 284 ? -21.305 -3.167 33.639 1.00 96.19 284 GLN A N 1
ATOM 2177 C CA . GLN A 1 284 ? -21.702 -3.752 34.916 1.00 96.19 284 GLN A CA 1
ATOM 2178 C C . GLN A 1 284 ? -22.579 -2.752 35.658 1.00 96.19 284 GLN A C 1
ATOM 2180 O O . GLN A 1 284 ? -22.232 -1.576 35.743 1.00 96.19 284 GLN A O 1
ATOM 2185 N N . SER A 1 285 ? -23.695 -3.200 36.214 1.00 92.88 285 SER A N 1
ATOM 2186 C CA . SER A 1 285 ? -24.591 -2.360 36.998 1.00 92.88 285 SER A CA 1
ATOM 2187 C C . SER A 1 285 ? -25.109 -3.113 38.212 1.00 92.88 285 SER A C 1
ATOM 2189 O O . SER A 1 285 ? -25.360 -4.316 38.145 1.00 92.88 285 SER A O 1
ATOM 2191 N N . ARG A 1 286 ? -25.254 -2.390 39.319 1.00 93.25 286 ARG A N 1
ATOM 2192 C CA . ARG A 1 286 ? -25.933 -2.830 40.533 1.00 93.25 286 ARG A CA 1
ATOM 2193 C C . ARG A 1 286 ? -26.842 -1.705 40.998 1.00 93.25 286 ARG A C 1
ATOM 2195 O O . ARG A 1 286 ? -26.371 -0.581 41.154 1.00 93.25 286 ARG A O 1
ATOM 2202 N N . ILE A 1 287 ? -28.108 -2.023 41.218 1.00 90.12 287 ILE A N 1
ATOM 2203 C CA . ILE A 1 287 ? -29.165 -1.110 41.650 1.00 90.12 287 ILE A CA 1
ATOM 2204 C C . ILE A 1 287 ? -29.816 -1.729 42.884 1.00 90.12 287 ILE A C 1
ATOM 2206 O O . ILE A 1 287 ? -30.196 -2.894 42.848 1.00 90.12 287 ILE A O 1
ATOM 2210 N N . VAL A 1 288 ? -29.950 -0.968 43.963 1.00 90.12 288 VAL A N 1
ATOM 2211 C CA . VAL A 1 288 ? -30.623 -1.381 45.198 1.00 90.12 288 VAL A CA 1
ATOM 2212 C C . VAL A 1 288 ? -31.683 -0.340 45.529 1.00 90.12 288 VAL A C 1
ATOM 2214 O O . VAL A 1 288 ? -31.352 0.798 45.844 1.00 90.12 288 VAL A O 1
ATOM 2217 N N . SER A 1 289 ? -32.959 -0.704 45.445 1.00 87.38 289 SER A N 1
ATOM 2218 C CA . SER A 1 289 ? -34.069 0.167 45.839 1.00 87.38 289 SER A CA 1
ATOM 2219 C C . SER A 1 289 ? -33.974 0.539 47.318 1.00 87.38 289 SER A C 1
ATOM 2221 O O . SER A 1 289 ? -33.731 -0.316 48.174 1.00 87.38 289 SER A O 1
ATOM 2223 N N . ARG A 1 290 ? -34.178 1.826 47.613 1.00 83.75 290 ARG A N 1
ATOM 2224 C CA . ARG A 1 290 ? -34.324 2.355 48.978 1.00 83.75 290 ARG A CA 1
ATOM 2225 C C . ARG A 1 290 ? -35.783 2.390 49.426 1.00 83.75 290 ARG A C 1
ATOM 2227 O O . ARG A 1 290 ? -36.064 2.747 50.569 1.00 83.75 290 ARG A O 1
ATOM 2234 N N . GLU A 1 291 ? -36.708 2.027 48.545 1.00 81.69 291 GLU A N 1
ATOM 2235 C CA . GLU A 1 291 ? -38.127 2.018 48.848 1.00 81.69 291 GLU A CA 1
ATOM 2236 C C . GLU A 1 291 ? -38.457 0.890 49.829 1.00 81.69 291 GLU A C 1
ATOM 2238 O O . GLU A 1 291 ? -38.278 -0.295 49.553 1.00 81.69 291 GLU A O 1
ATOM 2243 N N . ILE A 1 292 ? -38.941 1.269 51.013 1.00 74.38 292 ILE A N 1
ATOM 2244 C CA . ILE A 1 292 ? -39.212 0.336 52.118 1.00 74.38 292 ILE A CA 1
ATOM 2245 C C . ILE A 1 292 ? -40.303 -0.676 51.730 1.00 74.38 292 ILE A C 1
ATOM 2247 O O . ILE A 1 292 ? -40.280 -1.839 52.147 1.00 74.38 292 ILE A O 1
ATOM 2251 N N . THR A 1 293 ? -41.264 -0.236 50.921 1.00 75.00 293 THR A N 1
ATOM 2252 C CA . THR A 1 293 ? -42.368 -1.051 50.410 1.00 75.00 293 THR A CA 1
ATOM 2253 C C . THR A 1 293 ? -41.940 -1.980 49.276 1.00 75.00 293 THR A C 1
ATOM 2255 O O . THR A 1 293 ? -42.568 -3.024 49.095 1.00 75.00 293 THR A O 1
ATOM 2258 N N . GLU A 1 294 ? -40.839 -1.669 48.584 1.00 79.44 294 GLU A N 1
ATOM 2259 C CA . GLU A 1 294 ? -40.325 -2.409 47.424 1.00 79.44 294 GLU A CA 1
ATOM 2260 C C . GLU A 1 294 ? -38.791 -2.578 47.486 1.00 79.44 294 GLU A C 1
ATOM 2262 O O . GLU A 1 294 ? -38.057 -2.065 46.635 1.00 79.44 294 GLU A O 1
ATOM 2267 N N . PRO A 1 295 ? -38.258 -3.289 48.499 1.00 83.06 29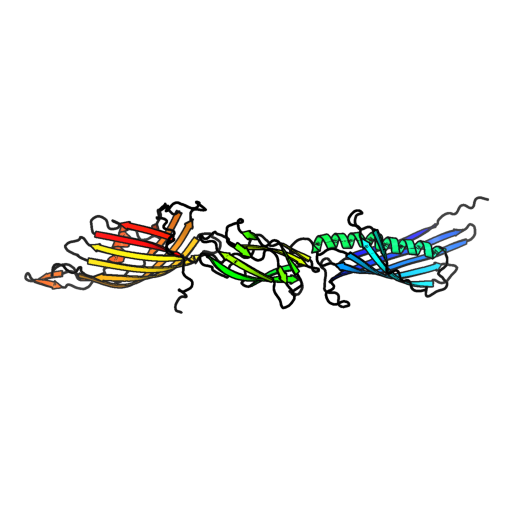5 PRO A N 1
ATOM 2268 C CA . PRO A 1 295 ? -36.834 -3.540 48.599 1.00 83.06 295 PRO A CA 1
ATOM 2269 C C . PRO A 1 295 ? -36.448 -4.557 47.522 1.00 83.06 295 PRO A C 1
ATOM 2271 O O . PRO A 1 295 ? -36.831 -5.730 47.575 1.00 83.06 295 PRO A O 1
ATOM 2274 N N . VAL A 1 296 ? -35.670 -4.108 46.545 1.00 89.25 296 VAL A N 1
ATOM 2275 C CA . VAL A 1 296 ? -35.228 -4.907 45.401 1.00 89.25 296 VAL A CA 1
ATOM 2276 C C . VAL A 1 296 ? -33.773 -4.597 45.080 1.00 89.25 296 VAL A C 1
ATOM 2278 O O . VAL A 1 296 ? -33.325 -3.458 45.176 1.00 89.25 296 VAL A O 1
ATOM 2281 N N . GLU A 1 297 ? -33.032 -5.626 44.698 1.00 91.50 297 GLU A N 1
ATOM 2282 C CA . GLU A 1 297 ? -31.691 -5.528 44.151 1.00 91.50 297 GLU A CA 1
ATOM 2283 C C . GLU A 1 297 ? -31.692 -6.073 42.721 1.00 91.50 297 GLU A C 1
ATOM 2285 O O . GLU A 1 297 ? -32.224 -7.150 42.453 1.00 91.50 297 GLU A O 1
ATOM 2290 N N . SER A 1 298 ? -31.089 -5.326 41.800 1.00 91.81 298 SER A N 1
ATOM 2291 C CA . SER A 1 298 ? -30.871 -5.744 40.421 1.00 91.81 298 SER A CA 1
ATOM 2292 C C . SER A 1 298 ? -29.395 -5.639 40.069 1.00 91.81 298 SER A C 1
ATOM 2294 O O . SER A 1 298 ? -28.766 -4.601 40.285 1.00 91.81 298 SER A O 1
ATOM 2296 N N . VAL A 1 299 ? -28.839 -6.714 39.521 1.00 94.38 299 VAL A N 1
ATOM 2297 C CA . VAL A 1 299 ? -27.487 -6.760 38.964 1.00 94.38 299 VAL A CA 1
ATOM 2298 C C . VAL A 1 299 ? -27.564 -7.059 37.476 1.00 94.38 299 VAL A C 1
ATOM 2300 O O . VAL A 1 299 ? -28.339 -7.910 37.045 1.00 94.38 299 VAL A O 1
ATOM 2303 N N . ALA A 1 300 ? -26.748 -6.369 36.687 1.00 94.06 300 ALA A N 1
ATOM 2304 C CA . ALA A 1 300 ? -26.703 -6.538 35.245 1.00 94.06 300 ALA A CA 1
ATOM 2305 C C . ALA A 1 300 ? -25.275 -6.478 34.711 1.00 94.06 300 ALA A C 1
ATOM 2307 O O . ALA A 1 300 ? -24.443 -5.718 35.210 1.00 94.06 300 ALA A O 1
ATOM 2308 N N . ALA A 1 301 ? -24.995 -7.256 33.668 1.00 96.69 301 ALA A N 1
ATOM 2309 C CA . ALA A 1 301 ? -23.704 -7.253 32.999 1.00 96.69 301 ALA A CA 1
ATOM 2310 C C . ALA A 1 301 ? -23.835 -7.513 31.495 1.00 96.69 301 ALA A C 1
ATOM 2312 O O . ALA A 1 301 ? -24.661 -8.314 31.059 1.00 96.69 301 ALA A O 1
ATOM 2313 N N . ALA A 1 302 ? -22.983 -6.862 30.705 1.00 95.38 302 ALA A N 1
ATOM 2314 C CA . ALA A 1 302 ? -22.882 -7.090 29.268 1.00 95.38 302 ALA A CA 1
ATOM 2315 C C . ALA A 1 302 ? -21.431 -6.971 28.791 1.00 95.38 302 ALA A C 1
ATOM 2317 O O . ALA A 1 302 ? -20.614 -6.267 29.391 1.00 95.38 302 ALA A O 1
ATOM 2318 N N . LYS A 1 303 ? -21.125 -7.633 27.675 1.00 96.12 303 LYS A N 1
ATOM 2319 C CA . LYS A 1 303 ? -19.851 -7.518 26.961 1.00 96.12 303 LYS A CA 1
ATOM 2320 C C . LYS A 1 303 ? -20.147 -7.342 25.476 1.00 96.12 303 LYS A C 1
ATOM 2322 O O . LYS A 1 303 ? -20.732 -8.230 24.864 1.00 96.12 303 LYS A O 1
ATOM 2327 N N . VAL A 1 304 ? -19.747 -6.211 24.905 1.00 94.50 304 VAL A N 1
ATOM 2328 C CA . VAL A 1 304 ? -19.997 -5.860 23.501 1.00 94.50 304 VAL A CA 1
ATOM 2329 C C . VAL A 1 304 ? -18.674 -5.729 22.772 1.00 94.50 304 VAL A C 1
ATOM 2331 O O . VAL A 1 304 ? -17.826 -4.928 23.160 1.00 94.50 304 VAL A O 1
ATOM 2334 N N . VAL A 1 305 ? -18.499 -6.503 21.704 1.00 92.38 305 VAL A N 1
ATOM 2335 C CA . VAL A 1 305 ? -17.372 -6.325 20.784 1.00 92.38 305 VAL A CA 1
ATOM 2336 C C . VAL A 1 305 ? -17.687 -5.146 19.869 1.00 92.38 305 VAL A C 1
ATOM 2338 O O . VAL A 1 305 ? -18.737 -5.105 19.230 1.00 92.38 305 VAL A O 1
ATOM 2341 N N . LEU A 1 306 ? -16.779 -4.179 19.827 1.00 92.00 306 LEU A N 1
ATOM 2342 C CA . LEU A 1 306 ? -16.904 -2.963 19.043 1.00 92.00 306 LEU A CA 1
ATOM 2343 C C . LEU A 1 306 ? -16.185 -3.129 17.705 1.00 92.00 306 LEU A C 1
ATOM 2345 O O . LEU A 1 306 ? -15.005 -3.481 17.642 1.00 92.00 306 LEU A O 1
ATOM 2349 N N . THR A 1 307 ? -16.913 -2.835 16.637 1.00 86.81 307 THR A N 1
ATOM 2350 C CA . THR A 1 307 ? -16.444 -2.878 15.251 1.00 86.81 307 THR A CA 1
ATOM 2351 C C . THR A 1 307 ? -16.278 -1.461 14.715 1.00 86.81 307 THR A C 1
ATOM 2353 O O . THR A 1 307 ? -17.132 -0.619 15.001 1.00 86.81 307 THR A O 1
ATOM 2356 N N . PRO A 1 308 ? -15.200 -1.166 13.970 1.00 84.94 308 PRO A N 1
ATOM 2357 C CA . PRO A 1 308 ? -15.000 0.155 13.388 1.00 84.94 308 PRO A CA 1
ATOM 2358 C C . PRO A 1 308 ? -16.113 0.484 12.385 1.00 84.94 308 PRO A C 1
ATOM 2360 O O . PRO A 1 308 ? -16.619 -0.392 11.681 1.00 84.94 308 PRO A O 1
ATOM 2363 N N . VAL A 1 309 ? -16.507 1.754 12.331 1.00 84.25 309 VAL A N 1
ATOM 2364 C CA . VAL A 1 309 ? -17.506 2.256 11.383 1.00 84.25 309 VAL A CA 1
ATOM 2365 C C . VAL A 1 309 ? -16.802 2.708 10.107 1.00 84.25 309 VAL A C 1
ATOM 2367 O O . VAL A 1 309 ? -15.957 3.603 10.131 1.00 84.25 309 VAL A O 1
ATOM 2370 N N . GLU A 1 310 ? -17.170 2.105 8.978 1.00 78.88 310 GLU A N 1
ATOM 2371 C CA . GLU A 1 310 ? -16.612 2.449 7.669 1.00 78.88 310 GLU A CA 1
ATOM 2372 C C . GLU A 1 310 ? -16.801 3.944 7.354 1.00 78.88 310 GLU A C 1
ATOM 2374 O O . GLU A 1 310 ? -17.869 4.520 7.577 1.00 78.88 310 GLU A O 1
ATOM 2379 N N . GLY A 1 311 ? -15.736 4.595 6.881 1.00 80.50 311 GLY A N 1
ATOM 2380 C CA . GLY A 1 311 ? -15.735 6.024 6.551 1.00 80.50 311 GLY A CA 1
ATOM 2381 C C . GLY A 1 311 ? -15.721 6.987 7.748 1.00 80.50 311 GLY A C 1
ATOM 2382 O O . GLY A 1 311 ? -15.710 8.198 7.532 1.00 80.50 311 GLY A O 1
ATOM 2383 N N . LYS A 1 312 ? -15.699 6.499 9.000 1.00 82.62 312 LYS A N 1
ATOM 2384 C CA . LYS A 1 312 ? -15.635 7.338 10.211 1.00 82.62 312 LYS A CA 1
ATOM 2385 C C . LYS A 1 312 ? -14.504 6.895 11.137 1.00 82.62 312 LYS A C 1
ATOM 2387 O O . LYS A 1 312 ? -14.680 6.050 12.010 1.00 82.62 312 LYS A O 1
ATOM 2392 N N . GLU A 1 313 ? -13.335 7.503 10.967 1.00 80.25 313 GLU A N 1
ATOM 2393 C CA . GLU A 1 313 ? -12.157 7.182 11.775 1.00 80.25 313 GLU A CA 1
ATOM 2394 C C . GLU A 1 313 ? -12.410 7.403 13.280 1.00 80.25 313 GLU A C 1
ATOM 2396 O O . GLU A 1 313 ? -12.953 8.429 13.693 1.00 80.25 313 GLU A O 1
ATOM 2401 N N . GLY A 1 314 ? -12.009 6.436 14.111 1.00 82.50 314 GLY A N 1
ATOM 2402 C CA . GLY A 1 314 ? -12.179 6.498 15.567 1.00 82.50 314 GLY A CA 1
ATOM 2403 C C . GLY A 1 314 ? -13.607 6.248 16.062 1.00 82.50 314 GLY A C 1
ATOM 2404 O O . GLY A 1 314 ? -13.835 6.335 17.269 1.00 82.50 314 GLY A O 1
ATOM 2405 N N . TRP A 1 315 ? -14.546 5.923 15.169 1.00 90.50 315 TRP A N 1
ATOM 2406 C CA . TRP A 1 315 ? -15.909 5.537 15.522 1.00 90.50 315 TRP A CA 1
ATOM 2407 C C . TRP A 1 315 ? -16.096 4.029 15.472 1.00 90.50 315 TRP A C 1
ATOM 2409 O O . TRP A 1 315 ? -15.656 3.364 14.536 1.00 90.50 315 TRP A O 1
ATOM 2419 N N . TYR A 1 316 ? -16.819 3.506 16.456 1.00 92.44 316 TYR A N 1
ATOM 2420 C CA . TYR A 1 316 ? -17.138 2.090 16.555 1.00 92.44 316 TYR A CA 1
ATOM 2421 C C . TYR A 1 316 ? -18.619 1.881 16.868 1.00 92.44 316 TYR A C 1
ATOM 2423 O O . TYR A 1 316 ? -19.289 2.774 17.381 1.00 92.44 316 TYR A O 1
ATOM 2431 N N . ARG A 1 317 ? -19.126 0.688 16.570 1.00 94.12 317 ARG A N 1
ATOM 2432 C CA . ARG A 1 317 ? -20.481 0.236 16.909 1.00 94.12 317 ARG A CA 1
ATOM 2433 C C . ARG A 1 317 ? -20.470 -1.232 17.308 1.00 94.12 317 ARG A C 1
ATOM 2435 O O . ARG A 1 317 ? -19.561 -1.972 16.930 1.00 94.12 317 ARG A O 1
ATOM 2442 N N . GLY A 1 318 ? -21.491 -1.673 18.023 1.00 93.75 318 GLY A N 1
ATOM 2443 C CA . GLY A 1 318 ? -21.634 -3.080 18.377 1.00 93.75 318 GLY A CA 1
ATOM 2444 C C . GLY A 1 318 ? -22.962 -3.360 19.053 1.00 93.75 318 GLY A C 1
ATOM 2445 O O . GLY A 1 318 ? -23.651 -2.447 19.493 1.00 93.75 318 GLY A O 1
ATOM 2446 N N . SER A 1 319 ? -23.314 -4.630 19.150 1.00 94.25 319 SER A N 1
ATOM 2447 C CA . SER A 1 319 ? -24.471 -5.086 19.910 1.00 94.25 319 SER A CA 1
ATOM 2448 C C . SER A 1 319 ? -24.117 -6.358 20.669 1.00 94.25 319 SER A C 1
ATOM 2450 O O . SER A 1 319 ? -23.180 -7.080 20.319 1.00 94.25 319 SER A O 1
ATOM 2452 N N . GLY A 1 320 ? -24.838 -6.607 21.752 1.00 93.31 320 GLY A N 1
ATOM 2453 C CA . GLY A 1 320 ? -24.680 -7.800 22.564 1.00 93.31 320 GLY A CA 1
ATOM 2454 C C . GLY A 1 320 ? -25.890 -8.028 23.454 1.00 93.31 320 GLY A C 1
ATOM 2455 O O . GLY A 1 320 ? -26.862 -7.273 23.420 1.00 93.31 320 GLY A O 1
ATOM 2456 N N . MET A 1 321 ? -25.813 -9.079 24.262 1.00 95.25 321 MET A N 1
ATOM 2457 C CA . MET A 1 321 ? -26.830 -9.379 25.263 1.00 95.25 321 MET A CA 1
ATOM 2458 C C . MET A 1 321 ? -26.384 -8.853 26.626 1.00 95.25 321 MET A C 1
ATOM 2460 O O . MET A 1 321 ? -25.238 -9.051 27.039 1.00 95.25 321 MET A O 1
ATOM 2464 N N . LEU A 1 322 ? -27.307 -8.207 27.327 1.00 94.62 322 LEU A N 1
ATOM 2465 C CA . LEU A 1 322 ? -27.179 -7.815 28.722 1.00 94.62 322 LEU A CA 1
ATOM 2466 C C . LEU A 1 322 ? -27.924 -8.835 29.568 1.00 94.62 322 LEU A C 1
ATOM 2468 O O . LEU A 1 322 ? -29.140 -8.965 29.453 1.00 94.62 322 LEU A O 1
ATOM 2472 N N . GLY A 1 323 ? -27.188 -9.576 30.390 1.00 94.44 323 GLY A N 1
ATOM 2473 C CA . GLY A 1 323 ? -27.770 -10.449 31.400 1.00 94.44 323 GLY A CA 1
ATOM 2474 C C . GLY A 1 323 ? -28.158 -9.636 32.623 1.00 94.44 323 GLY A C 1
ATOM 2475 O O . GLY A 1 323 ? -27.393 -8.764 33.038 1.00 94.44 323 GLY A O 1
ATOM 2476 N N . TYR A 1 324 ? -29.319 -9.923 33.200 1.00 94.75 324 TYR A N 1
ATOM 2477 C CA . TYR A 1 324 ? -29.779 -9.289 34.428 1.00 94.75 324 TYR A CA 1
ATOM 2478 C C . TYR A 1 324 ? -30.360 -10.316 35.400 1.00 94.75 324 TYR A C 1
ATOM 2480 O O . TYR A 1 324 ? -30.890 -11.360 35.007 1.00 94.75 324 TYR A O 1
ATOM 2488 N N . GLN A 1 325 ? -30.263 -9.992 36.684 1.00 95.31 325 GLN A N 1
ATOM 2489 C CA . GLN A 1 325 ? -30.893 -10.719 37.770 1.00 95.31 325 GLN A CA 1
ATOM 2490 C C . GLN A 1 325 ? -31.411 -9.716 38.794 1.00 95.31 325 GLN A C 1
ATOM 2492 O O . GLN A 1 325 ? -30.653 -8.934 39.361 1.00 95.31 325 GLN A O 1
ATOM 2497 N N . THR A 1 326 ? -32.710 -9.775 39.034 1.00 92.75 326 THR A N 1
ATOM 2498 C CA . THR A 1 326 ? -33.463 -8.901 39.921 1.00 92.75 326 THR A CA 1
ATOM 2499 C C . THR A 1 326 ? -34.178 -9.748 40.953 1.00 92.75 326 THR A C 1
ATOM 2501 O O . THR A 1 326 ? -34.843 -10.734 40.620 1.00 92.75 326 THR A O 1
ATOM 2504 N N . GLY A 1 327 ? -34.042 -9.376 42.216 1.00 89.75 327 GLY A N 1
ATOM 2505 C CA . GLY A 1 327 ? -34.671 -10.092 43.308 1.00 89.75 327 GLY A CA 1
ATOM 2506 C C . GLY A 1 327 ? -34.642 -9.316 44.617 1.00 89.75 327 GLY A C 1
ATOM 2507 O O . GLY A 1 327 ? -34.029 -8.254 44.713 1.00 89.75 327 GLY A O 1
ATOM 2508 N N . PRO A 1 328 ? -35.312 -9.839 45.650 1.00 83.75 328 PRO A N 1
ATOM 2509 C CA . PRO A 1 328 ? -35.334 -9.202 46.955 1.00 83.75 328 PRO A CA 1
ATOM 2510 C C . PRO A 1 328 ? -33.954 -9.261 47.634 1.00 83.75 328 PRO A C 1
ATOM 2512 O O . PRO A 1 328 ? -33.265 -10.281 47.524 1.00 83.75 328 PRO A O 1
ATOM 2515 N N . PRO A 1 329 ? -33.567 -8.235 48.412 1.00 80.69 329 PRO A N 1
ATOM 2516 C CA . PRO A 1 329 ? -32.368 -8.294 49.230 1.00 80.69 329 PRO A CA 1
ATOM 2517 C C . PRO A 1 329 ? -32.545 -9.289 50.398 1.00 80.69 329 PRO A C 1
ATOM 2519 O O . PRO A 1 329 ? -33.677 -9.566 50.814 1.00 80.69 329 PRO A O 1
ATOM 2522 N N . PRO A 1 330 ? -31.443 -9.793 50.991 1.00 74.75 330 PRO A N 1
ATOM 2523 C CA . PRO A 1 330 ? -31.481 -10.859 52.002 1.00 74.75 330 PRO A CA 1
ATOM 2524 C C . PRO A 1 330 ? -32.324 -10.553 53.253 1.00 74.75 330 PRO A C 1
ATOM 2526 O O . PRO A 1 330 ? -32.848 -11.472 53.873 1.00 74.75 330 PRO A O 1
ATOM 2529 N N . ASN A 1 331 ? -32.479 -9.275 53.615 1.00 74.44 331 ASN A N 1
ATOM 2530 C CA . ASN A 1 331 ? -33.089 -8.831 54.876 1.00 74.44 331 ASN A CA 1
ATOM 2531 C C . ASN A 1 331 ? -34.459 -8.150 54.689 1.00 74.44 331 ASN A C 1
ATOM 2533 O O . ASN A 1 331 ? -34.791 -7.215 55.417 1.00 74.44 331 ASN A O 1
ATOM 2537 N N . ARG A 1 332 ? -35.249 -8.561 53.689 1.00 75.75 332 ARG A N 1
ATOM 2538 C CA . ARG A 1 332 ? -36.543 -7.916 53.414 1.00 75.75 332 ARG A CA 1
ATOM 2539 C C . ARG A 1 332 ? -37.618 -8.233 54.461 1.00 75.75 332 ARG A C 1
ATOM 2541 O O . ARG A 1 332 ? -37.639 -9.320 55.040 1.00 75.75 332 ARG A O 1
ATOM 2548 N N . ALA A 1 333 ? -38.574 -7.318 54.630 1.00 78.50 333 ALA A N 1
ATOM 2549 C CA . ALA A 1 333 ? -39.773 -7.608 55.406 1.00 78.50 333 ALA A CA 1
ATOM 2550 C C . ALA A 1 333 ? -40.652 -8.645 54.666 1.00 78.50 333 ALA A C 1
ATOM 2552 O O . ALA A 1 333 ? -40.778 -8.577 53.438 1.00 78.50 333 ALA A O 1
ATOM 2553 N N . PRO A 1 334 ? -41.300 -9.586 55.382 1.00 75.38 334 PRO A N 1
ATOM 2554 C CA . PRO A 1 334 ? -42.154 -10.608 54.767 1.00 75.38 334 PRO A CA 1
ATOM 2555 C C . PRO A 1 334 ? -43.313 -10.051 53.926 1.00 75.38 334 PRO A C 1
ATOM 2557 O O . PRO A 1 334 ? -43.789 -10.734 53.026 1.00 75.38 334 PRO A O 1
ATOM 2560 N N . CYS A 1 335 ? -43.740 -8.817 54.209 1.00 80.19 335 CYS A N 1
ATOM 2561 C CA . CYS A 1 335 ? -44.889 -8.155 53.590 1.00 80.19 335 CYS A CA 1
ATOM 2562 C C . CYS A 1 335 ? -44.523 -7.111 52.522 1.00 80.19 335 CYS A C 1
ATOM 2564 O O . CYS A 1 335 ? -45.400 -6.377 52.079 1.00 80.19 335 CYS A O 1
ATOM 2566 N N . SER A 1 336 ? -43.251 -6.999 52.129 1.00 83.06 336 SER A N 1
ATOM 2567 C CA . SER A 1 336 ? -42.843 -6.071 51.068 1.00 83.06 336 SER A CA 1
ATOM 2568 C C . SER A 1 336 ? -43.068 -6.664 49.679 1.00 83.06 336 SER A C 1
ATOM 2570 O O . SER A 1 336 ? -42.889 -7.876 49.484 1.00 83.06 336 SER A O 1
ATOM 2572 N N . ASN A 1 337 ? -43.387 -5.805 48.706 1.00 83.75 337 ASN A N 1
ATOM 2573 C CA . ASN A 1 337 ? -43.569 -6.183 47.305 1.00 83.75 337 ASN A CA 1
ATOM 2574 C C . ASN A 1 337 ? 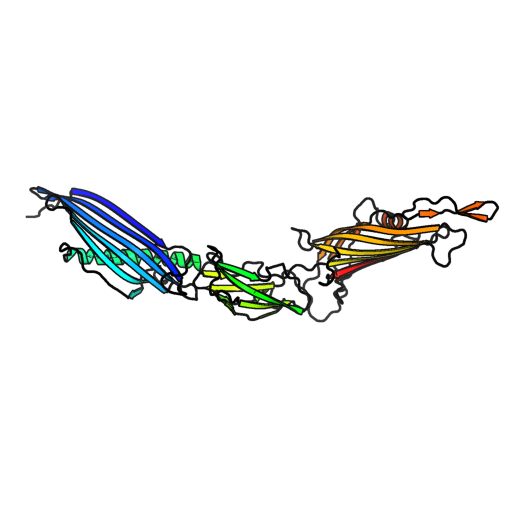-42.367 -6.975 46.795 1.00 83.75 337 ASN A C 1
ATOM 2576 O O . ASN A 1 337 ? -41.218 -6.740 47.175 1.00 83.75 337 ASN A O 1
ATOM 2580 N N . LEU A 1 338 ? -42.661 -7.986 45.980 1.00 84.44 338 LEU A N 1
ATOM 2581 C CA . LEU A 1 338 ? -41.658 -8.907 45.472 1.00 84.44 338 LEU A CA 1
ATOM 2582 C C . LEU A 1 338 ? -41.440 -8.641 43.987 1.00 84.44 338 LEU A C 1
ATOM 2584 O O . LEU A 1 338 ? -42.183 -9.157 43.154 1.00 84.44 338 LEU A O 1
ATOM 2588 N N . VAL A 1 339 ? -40.416 -7.851 43.682 1.00 88.69 339 VAL A N 1
ATOM 2589 C CA . VAL A 1 339 ? -39.914 -7.678 42.319 1.00 88.69 339 VAL A CA 1
ATOM 2590 C C . VAL A 1 339 ? -38.889 -8.771 42.042 1.00 88.69 339 VAL A C 1
ATOM 2592 O O . VAL A 1 339 ? -37.943 -8.969 42.809 1.00 88.69 339 VAL A O 1
ATOM 2595 N N . MET A 1 340 ? -39.098 -9.524 40.967 1.00 90.00 340 MET A N 1
ATOM 2596 C CA . MET A 1 340 ? -38.202 -10.591 40.540 1.00 90.00 340 MET A CA 1
ATOM 2597 C C . MET A 1 340 ? -38.140 -10.671 39.025 1.00 90.00 340 MET A C 1
ATOM 2599 O O . MET A 1 340 ? -39.150 -10.554 38.330 1.00 90.00 340 MET A O 1
ATOM 2603 N N . GLY A 1 341 ? -36.958 -10.994 38.526 1.00 90.62 341 GLY A N 1
ATOM 2604 C CA . GLY A 1 341 ? -36.751 -11.314 37.128 1.00 90.62 341 GLY A CA 1
ATOM 2605 C C . GLY A 1 341 ? -35.326 -11.768 36.894 1.00 90.62 341 GLY A C 1
ATOM 2606 O O . GLY A 1 341 ? -34.409 -11.397 37.615 1.00 90.62 341 GLY A O 1
ATOM 2607 N N . HIS A 1 342 ? -35.130 -12.605 35.895 1.00 94.62 342 HIS A N 1
ATOM 2608 C CA . HIS A 1 342 ? -33.804 -12.927 35.397 1.00 94.62 342 HIS A CA 1
ATOM 2609 C C . HIS A 1 342 ? -33.929 -13.209 33.912 1.00 94.62 342 HIS A C 1
ATOM 2611 O O . HIS A 1 342 ? -34.974 -13.669 33.447 1.00 94.62 342 HIS A O 1
ATOM 2617 N N . GLY A 1 343 ? -32.874 -12.930 33.168 1.00 93.81 343 GLY A N 1
ATOM 2618 C CA . GLY A 1 343 ? -32.884 -13.158 31.738 1.00 93.81 343 GLY A CA 1
ATOM 2619 C C . GLY A 1 343 ? -31.831 -12.337 31.037 1.00 93.81 343 GLY A C 1
ATOM 2620 O O . GLY A 1 343 ? -30.847 -11.895 31.635 1.00 93.81 343 GLY A O 1
ATOM 2621 N N . THR A 1 344 ? -32.051 -12.152 29.745 1.00 94.19 344 THR A N 1
ATOM 2622 C CA . THR A 1 344 ? -31.216 -11.314 28.901 1.00 94.19 344 THR A CA 1
ATOM 2623 C C . THR A 1 344 ? -32.083 -10.326 28.137 1.00 94.19 344 THR A C 1
ATOM 2625 O O . THR A 1 344 ? -33.234 -10.609 27.812 1.00 94.19 344 THR A O 1
ATOM 2628 N N . THR A 1 345 ? -31.529 -9.155 27.856 1.00 92.81 345 THR A N 1
ATOM 2629 C CA . THR A 1 345 ? -32.122 -8.165 26.954 1.00 92.81 345 THR A CA 1
ATOM 2630 C C . THR A 1 345 ? -31.058 -7.636 25.997 1.00 92.81 345 THR A C 1
ATOM 2632 O O . THR A 1 345 ? -29.862 -7.875 26.191 1.00 92.81 345 THR A O 1
ATOM 2635 N N . GLY A 1 346 ? -31.473 -6.958 24.932 1.00 91.44 346 GLY A N 1
ATOM 2636 C CA . GLY A 1 346 ? -30.550 -6.360 23.974 1.00 91.44 346 GLY A CA 1
ATOM 2637 C C . GLY A 1 346 ? -29.781 -5.185 24.582 1.00 91.44 346 GLY A C 1
ATOM 2638 O O . GLY A 1 346 ? -30.340 -4.364 25.312 1.00 91.44 346 GLY A O 1
ATOM 2639 N N . PHE A 1 347 ? -28.499 -5.078 24.244 1.00 93.56 347 PHE A N 1
ATOM 2640 C CA . PHE A 1 347 ? -27.661 -3.925 24.551 1.00 93.56 347 PHE A CA 1
ATOM 2641 C C . PHE A 1 347 ? -26.925 -3.479 23.292 1.00 93.56 347 PHE A C 1
ATOM 2643 O O . PHE A 1 347 ? -26.096 -4.205 22.738 1.00 93.56 347 PHE A O 1
ATOM 2650 N N . GLU A 1 348 ? -27.252 -2.281 22.830 1.00 93.25 348 GLU A N 1
ATOM 2651 C CA . GLU A 1 348 ? -26.769 -1.733 21.571 1.00 93.25 348 GLU A CA 1
ATOM 2652 C C . GLU A 1 348 ? -25.874 -0.531 21.821 1.00 93.25 348 GLU A C 1
ATOM 2654 O O . GLU A 1 348 ? -26.227 0.391 22.547 1.00 93.25 348 GLU A O 1
ATOM 2659 N N . VAL A 1 349 ? -24.720 -0.524 21.167 1.00 94.69 349 VAL A N 1
ATOM 2660 C CA . VAL A 1 349 ? -23.832 0.626 21.043 1.00 94.69 349 VAL A CA 1
ATOM 2661 C C . VAL A 1 349 ? -24.039 1.193 19.644 1.00 94.69 349 VAL A C 1
ATOM 2663 O O . VAL A 1 349 ? -23.410 0.745 18.681 1.00 94.69 349 VAL A O 1
ATOM 2666 N N . ALA A 1 350 ? -24.943 2.169 19.542 1.00 91.94 350 ALA A N 1
ATOM 2667 C CA . ALA A 1 350 ? -25.271 2.854 18.292 1.00 91.94 350 ALA A CA 1
ATOM 2668 C C . ALA A 1 350 ? -24.054 3.597 17.714 1.00 91.94 350 ALA A C 1
ATOM 2670 O O . ALA A 1 350 ? -23.878 3.675 16.498 1.00 91.94 350 ALA A O 1
ATOM 2671 N N . GLY A 1 351 ? -23.181 4.095 18.592 1.00 92.94 351 GLY A N 1
ATOM 2672 C CA . GLY A 1 351 ? -21.909 4.692 18.219 1.00 92.94 351 GLY A CA 1
ATOM 2673 C C . GLY A 1 351 ? -21.026 4.942 19.434 1.00 92.94 351 GLY A C 1
ATOM 2674 O O . GLY A 1 351 ? -21.500 5.290 20.508 1.00 92.94 351 GLY A O 1
ATOM 2675 N N . ILE A 1 352 ? -19.721 4.785 19.281 1.00 94.06 352 ILE A N 1
ATOM 2676 C CA . ILE A 1 352 ? -18.748 5.253 20.263 1.00 94.06 352 ILE A CA 1
ATOM 2677 C C . ILE A 1 352 ? -17.583 5.913 19.535 1.00 94.06 352 ILE A C 1
ATOM 2679 O O . ILE A 1 352 ? -16.947 5.289 18.689 1.00 94.06 352 ILE A O 1
ATOM 2683 N N . SER A 1 353 ? -17.318 7.178 19.851 1.00 92.88 353 SER A N 1
ATOM 2684 C CA . SER A 1 353 ? -16.129 7.900 19.394 1.00 92.88 353 SER A CA 1
ATOM 2685 C C . SER A 1 353 ? -15.032 7.729 20.433 1.00 92.88 353 SER A C 1
ATOM 2687 O O . SER A 1 353 ? -15.239 8.072 21.596 1.00 92.88 353 SER A O 1
ATOM 2689 N N . ILE A 1 354 ? -13.871 7.224 20.020 1.00 88.56 354 ILE A N 1
ATOM 2690 C CA . ILE A 1 354 ? -12.710 7.004 20.885 1.00 88.56 354 ILE A CA 1
ATOM 2691 C C . ILE A 1 354 ? -11.550 7.853 20.365 1.00 88.56 354 ILE A C 1
ATOM 2693 O O . ILE A 1 354 ? -10.951 7.549 19.331 1.00 88.56 354 ILE A O 1
ATOM 2697 N N . LYS A 1 355 ? -11.208 8.908 21.106 1.00 84.31 355 LYS A N 1
ATOM 2698 C CA . LYS A 1 355 ? -10.021 9.732 20.867 1.00 84.31 355 LYS A CA 1
ATOM 2699 C C . LYS A 1 355 ? -9.089 9.608 22.065 1.00 84.31 355 LYS A C 1
ATOM 2701 O O . LYS A 1 355 ? -9.367 10.097 23.160 1.00 84.31 355 LYS A O 1
ATOM 2706 N N . LEU A 1 356 ? -7.988 8.894 21.857 1.00 71.94 356 LEU A N 1
ATOM 2707 C CA . LEU A 1 356 ? -6.959 8.720 22.875 1.00 71.94 356 LEU A CA 1
ATOM 2708 C C . LEU A 1 356 ? -5.956 9.877 22.790 1.00 71.94 356 LEU A C 1
ATOM 2710 O O . LEU A 1 356 ? -5.669 10.336 21.683 1.00 71.94 356 LEU A O 1
ATOM 2714 N N . PRO A 1 357 ? -5.431 10.363 23.926 1.00 63.84 357 PRO A N 1
ATOM 2715 C CA . PRO A 1 357 ? -4.416 11.407 23.919 1.00 63.84 357 PRO A CA 1
ATOM 2716 C C . PRO A 1 357 ? -3.163 10.929 23.170 1.00 63.84 357 PRO A C 1
ATOM 2718 O O . PRO A 1 357 ? -2.580 9.896 23.504 1.00 63.84 357 PRO A O 1
ATOM 2721 N N . GLU A 1 358 ? -2.752 11.680 22.148 1.00 52.25 358 GLU A N 1
ATOM 2722 C CA . GLU A 1 358 ? -1.502 11.436 21.431 1.00 52.25 358 GLU A CA 1
ATOM 2723 C C . GLU A 1 358 ? -0.308 11.779 22.331 1.00 52.25 358 GLU A C 1
ATOM 2725 O O . GLU A 1 358 ? -0.224 12.882 22.861 1.00 52.25 358 GLU A O 1
ATOM 2730 N N . GLY A 1 359 ? 0.619 10.831 22.491 1.00 48.88 359 GLY A N 1
ATOM 2731 C CA . GLY A 1 359 ? 1.998 11.073 22.923 1.00 48.88 359 GLY A CA 1
ATOM 2732 C C . GLY A 1 359 ? 2.209 12.003 24.125 1.00 48.88 359 GLY A C 1
ATOM 2733 O O . GLY A 1 359 ? 2.549 13.169 23.957 1.00 48.88 359 GLY A O 1
ATOM 2734 N N . THR A 1 360 ? 2.209 11.455 25.341 1.00 34.22 360 THR A N 1
ATOM 2735 C CA . THR A 1 360 ? 3.001 12.026 26.443 1.00 34.22 360 THR A CA 1
ATOM 2736 C C . THR A 1 360 ? 4.086 11.041 26.866 1.00 34.22 360 THR A C 1
ATOM 2738 O O . THR A 1 360 ? 3.859 9.834 27.040 1.00 34.22 360 THR A O 1
ATOM 2741 N N . GLY A 1 361 ? 5.311 11.571 26.904 1.00 33.59 361 GLY A N 1
ATOM 2742 C CA . GLY A 1 361 ? 6.556 10.848 27.116 1.00 33.59 361 GLY A CA 1
ATOM 2743 C C . GLY A 1 361 ? 6.607 10.071 28.427 1.00 33.59 361 GLY A C 1
ATOM 2744 O O . GLY A 1 361 ? 5.756 10.194 29.308 1.00 33.59 361 GLY A O 1
ATOM 2745 N N . ALA A 1 362 ? 7.623 9.220 28.516 1.00 34.19 362 ALA A N 1
ATOM 2746 C CA . ALA A 1 362 ? 7.951 8.446 29.698 1.00 34.19 362 ALA A CA 1
ATOM 2747 C C . ALA A 1 362 ? 7.942 9.327 30.963 1.00 34.19 362 ALA A C 1
ATOM 2749 O O . ALA A 1 362 ? 8.741 10.249 31.057 1.00 34.19 362 ALA A O 1
ATOM 2750 N N . SER A 1 363 ? 7.031 9.024 31.898 1.00 34.50 363 SER A N 1
ATOM 2751 C CA . SER A 1 363 ? 7.198 9.090 33.368 1.00 34.50 363 SER A CA 1
ATOM 2752 C C . SER A 1 363 ? 5.973 9.550 34.171 1.00 34.50 363 SER A C 1
ATOM 2754 O O . SER A 1 363 ? 6.123 9.796 35.367 1.00 34.50 363 SER A O 1
ATOM 2756 N N . SER A 1 364 ? 4.765 9.661 33.612 1.00 36.00 364 SER A N 1
ATOM 2757 C CA . SER A 1 364 ? 3.596 9.974 34.443 1.00 36.00 364 SER A CA 1
ATOM 2758 C C . SER A 1 364 ? 2.498 8.923 34.325 1.00 36.00 364 SER A C 1
ATOM 2760 O O . SER A 1 364 ? 1.966 8.624 33.259 1.00 36.00 364 SER A O 1
ATOM 2762 N N . SER A 1 365 ? 2.152 8.360 35.478 1.00 41.72 365 SER A N 1
ATOM 2763 C CA . SER A 1 365 ? 0.911 7.654 35.774 1.00 41.72 365 SER A CA 1
ATOM 2764 C C . SER A 1 365 ? -0.284 8.612 35.652 1.00 41.72 365 SER A C 1
ATOM 2766 O O . SER A 1 365 ? -0.955 8.913 36.639 1.00 41.72 365 SER A O 1
ATOM 2768 N N . GLN A 1 366 ? -0.506 9.185 34.468 1.00 47.41 366 GLN A N 1
ATOM 2769 C CA . GLN A 1 366 ? -1.596 10.125 34.241 1.00 47.41 366 GLN A CA 1
ATOM 2770 C C . GLN A 1 366 ? -2.910 9.360 34.065 1.00 47.41 366 GLN A C 1
ATOM 2772 O O . GLN A 1 366 ? -3.366 9.095 32.957 1.00 47.41 366 GLN A O 1
ATOM 2777 N N . THR A 1 367 ? -3.559 9.052 35.189 1.00 53.22 367 THR A N 1
ATOM 2778 C CA . THR A 1 367 ? -5.024 9.079 35.245 1.00 53.22 367 THR A CA 1
ATOM 2779 C C . THR A 1 367 ? -5.476 10.461 34.776 1.00 53.22 367 THR A C 1
ATOM 2781 O O . THR A 1 367 ? -5.175 11.464 35.422 1.00 53.22 367 THR A O 1
ATOM 2784 N N . GLY A 1 368 ? -6.147 10.518 33.629 1.00 64.12 368 GLY A N 1
ATOM 2785 C CA . GLY A 1 368 ? -6.599 11.755 32.991 1.00 64.12 368 GLY A CA 1
ATOM 2786 C C . GLY A 1 368 ? -7.987 11.596 32.375 1.00 64.12 368 GL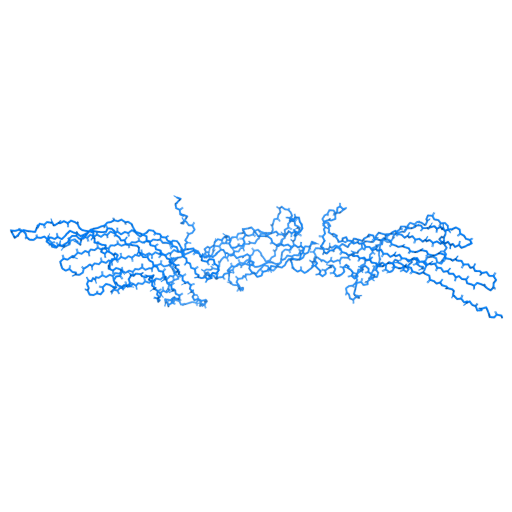Y A C 1
ATOM 2787 O O . GLY A 1 368 ? -8.579 10.518 32.424 1.00 64.12 368 GLY A O 1
ATOM 2788 N N . SER A 1 369 ? -8.530 12.669 31.802 1.00 72.88 369 SER A N 1
ATOM 2789 C CA . SER A 1 369 ? -9.783 12.598 31.039 1.00 72.88 369 SER A CA 1
ATOM 2790 C C . SER A 1 369 ? -9.526 11.956 29.673 1.00 72.88 369 SER A C 1
ATOM 2792 O O . SER A 1 369 ? -8.586 12.347 28.986 1.00 72.88 369 SER A O 1
ATOM 2794 N N . ALA A 1 370 ? -10.359 10.998 29.267 1.00 80.06 370 ALA A N 1
ATOM 2795 C CA . ALA A 1 370 ? -10.387 10.462 27.906 1.00 80.06 370 ALA A CA 1
ATOM 2796 C C . ALA A 1 370 ? -11.498 11.149 27.097 1.00 80.06 370 ALA A C 1
ATOM 2798 O O . ALA A 1 370 ? -12.616 11.311 27.600 1.00 80.06 370 ALA A O 1
ATOM 2799 N N . ASP A 1 371 ? -11.210 11.524 25.848 1.00 88.06 371 ASP A N 1
ATOM 2800 C CA . ASP A 1 371 ? -12.214 12.048 24.916 1.00 88.06 371 ASP A CA 1
ATOM 2801 C C . ASP A 1 371 ? -12.968 10.872 24.275 1.00 88.06 371 ASP A C 1
ATOM 2803 O O . ASP A 1 371 ? -12.657 10.390 23.184 1.00 88.06 371 ASP A O 1
ATOM 2807 N N . ILE A 1 372 ? -13.914 10.335 25.050 1.00 92.44 372 ILE A N 1
ATOM 2808 C CA . ILE A 1 372 ? -14.784 9.230 24.654 1.00 92.44 372 ILE A CA 1
ATOM 2809 C C . ILE A 1 372 ? -16.237 9.680 24.766 1.00 92.44 372 ILE A C 1
ATOM 2811 O O . ILE A 1 372 ? -16.672 10.192 25.803 1.00 92.44 372 ILE A O 1
ATOM 2815 N N . GLU A 1 373 ? -16.989 9.432 23.700 1.00 94.25 373 GLU A N 1
ATOM 2816 C CA . GLU A 1 373 ? -18.421 9.695 23.608 1.00 94.25 373 GLU A CA 1
ATOM 2817 C C . GLU A 1 373 ? -19.141 8.398 23.235 1.00 94.25 373 GLU A C 1
ATOM 2819 O O . GLU A 1 373 ? -18.919 7.874 22.148 1.00 94.25 373 GLU A O 1
ATOM 2824 N N . LEU A 1 374 ? -19.971 7.869 24.138 1.00 94.00 374 LEU A N 1
ATOM 2825 C CA . LEU A 1 374 ? -20.707 6.612 23.969 1.00 94.00 374 LEU A CA 1
ATOM 2826 C C . LEU A 1 374 ? -22.204 6.883 23.786 1.00 94.00 374 LEU A C 1
ATOM 2828 O O . LEU A 1 374 ? -22.815 7.543 24.622 1.00 94.00 374 LEU A O 1
ATOM 2832 N N . HIS A 1 375 ? -22.772 6.321 22.722 1.00 92.81 375 HIS A N 1
ATOM 2833 C CA . HIS A 1 375 ? -24.187 6.320 22.360 1.00 92.81 375 HIS A CA 1
ATOM 2834 C C . HIS A 1 375 ? -24.715 4.891 22.475 1.00 92.81 375 HIS A C 1
ATOM 2836 O O . HIS A 1 375 ? -24.238 4.008 21.755 1.00 92.81 375 HIS A O 1
ATOM 2842 N N . TYR A 1 376 ? -25.666 4.637 23.373 1.00 91.69 376 TYR A N 1
ATOM 2843 C CA . TYR A 1 376 ? -26.139 3.272 23.621 1.00 91.69 376 TYR A CA 1
ATOM 2844 C C . TYR A 1 376 ? -27.613 3.172 24.024 1.00 91.69 376 TYR A C 1
ATOM 2846 O O . TYR A 1 376 ? -28.225 4.122 24.516 1.00 91.69 376 TYR A O 1
ATOM 2854 N N . LEU A 1 377 ? -28.163 1.974 23.856 1.00 90.00 377 LEU A N 1
ATOM 2855 C CA . LEU A 1 377 ? -29.541 1.618 24.157 1.00 90.00 377 LEU A CA 1
ATOM 2856 C C . LEU A 1 377 ? -29.576 0.279 24.904 1.00 90.00 377 LEU A C 1
ATOM 2858 O O . LEU A 1 377 ? -28.886 -0.669 24.531 1.00 90.00 377 LEU A O 1
ATOM 2862 N N . ILE A 1 378 ? -30.376 0.211 25.966 1.00 89.06 378 ILE A N 1
ATOM 2863 C CA . ILE A 1 378 ? -30.733 -1.034 26.653 1.00 89.06 378 ILE A CA 1
ATOM 2864 C C . ILE A 1 378 ? -32.202 -1.289 26.339 1.00 89.06 378 ILE A C 1
ATOM 2866 O O . ILE A 1 378 ? -33.023 -0.389 26.499 1.00 89.06 378 ILE A O 1
ATOM 2870 N N . HIS A 1 379 ? -32.523 -2.491 25.875 1.00 89.25 379 HIS A N 1
ATOM 2871 C CA . HIS A 1 379 ? -33.896 -2.876 25.564 1.00 89.25 379 HIS A CA 1
ATOM 2872 C C . HIS A 1 379 ? -34.695 -3.199 26.840 1.00 89.25 379 HIS A C 1
ATOM 2874 O O . HIS A 1 379 ? -34.097 -3.498 27.879 1.00 89.25 379 HIS A O 1
ATOM 2880 N N . PRO A 1 380 ? -36.040 -3.159 26.789 1.00 89.75 380 PRO A N 1
ATOM 2881 C CA . PRO A 1 380 ? -36.881 -3.510 27.929 1.00 89.75 380 PRO A CA 1
ATOM 2882 C C . PRO A 1 380 ? -36.563 -4.894 28.501 1.00 89.75 380 PRO A C 1
ATOM 2884 O O . PRO A 1 380 ? -36.187 -5.823 27.782 1.00 89.75 380 PRO A O 1
ATOM 2887 N N . THR A 1 381 ? -36.710 -5.025 29.812 1.00 89.06 381 THR A N 1
ATOM 2888 C CA . THR A 1 381 ? -36.508 -6.266 30.560 1.00 89.06 381 THR A CA 1
ATOM 2889 C C . THR A 1 381 ? -37.855 -6.898 30.932 1.00 89.06 381 THR A C 1
ATOM 2891 O O . THR A 1 381 ? -38.907 -6.267 30.846 1.00 89.06 381 THR A O 1
ATOM 2894 N N . HIS A 1 382 ? -37.841 -8.184 31.283 1.00 90.06 382 HIS A N 1
ATOM 2895 C CA . HIS A 1 382 ? -39.043 -8.970 31.579 1.00 90.06 382 HIS A CA 1
ATOM 2896 C C . HIS A 1 382 ? -39.163 -9.313 33.073 1.00 90.06 382 HIS A C 1
ATOM 2898 O O . HIS A 1 382 ? -39.458 -10.457 33.426 1.00 90.06 382 HIS A O 1
ATOM 2904 N N . GLU A 1 383 ? -38.875 -8.375 33.976 1.00 91.25 383 GLU A N 1
ATOM 2905 C CA . GLU A 1 383 ? -39.161 -8.564 35.398 1.00 91.25 383 GLU A CA 1
ATOM 2906 C C . GLU A 1 383 ? -40.652 -8.412 35.700 1.00 91.25 383 GLU A C 1
ATOM 2908 O O . GLU A 1 383 ? -41.483 -7.994 34.885 1.00 91.25 383 GLU A O 1
ATOM 2913 N N . THR A 1 384 ? -41.005 -8.863 36.894 1.00 89.88 384 THR A N 1
ATOM 2914 C CA . THR A 1 384 ? -42.374 -8.887 37.378 1.00 89.88 384 THR A CA 1
ATOM 2915 C C . THR A 1 384 ? -42.416 -8.463 38.829 1.00 89.88 384 THR A C 1
ATOM 2917 O O . THR A 1 384 ? -41.531 -8.826 39.606 1.00 89.88 384 THR A O 1
ATOM 2920 N N . VAL A 1 385 ? -43.490 -7.783 39.208 1.00 90.44 385 VAL A N 1
ATOM 2921 C CA . VAL A 1 385 ? -43.804 -7.447 40.592 1.00 90.44 385 VAL A CA 1
ATOM 2922 C C . VAL A 1 385 ? -44.965 -8.299 41.073 1.00 90.44 385 VAL A C 1
ATOM 2924 O O . VAL A 1 385 ? -45.940 -8.545 40.357 1.00 90.44 385 VAL A O 1
ATOM 2927 N N . ARG A 1 386 ? -44.872 -8.765 42.314 1.00 88.38 386 ARG A N 1
ATOM 2928 C CA . ARG A 1 386 ? -45.996 -9.342 43.043 1.00 88.38 386 ARG A CA 1
ATOM 2929 C C . ARG A 1 386 ? -46.308 -8.449 44.246 1.00 88.38 386 ARG A C 1
ATOM 2931 O O . ARG A 1 386 ? -45.597 -8.551 45.253 1.00 88.38 386 ARG A O 1
ATOM 2938 N N . PRO A 1 387 ? -47.318 -7.566 44.144 1.00 87.00 387 PRO A N 1
ATOM 2939 C CA . PRO A 1 387 ? -47.722 -6.727 45.257 1.00 87.00 387 PRO A CA 1
ATOM 2940 C C . PRO A 1 387 ? -48.367 -7.577 46.351 1.00 87.00 387 PRO A C 1
ATOM 2942 O O . PRO A 1 387 ? -48.982 -8.605 46.056 1.00 87.00 387 PRO A O 1
ATOM 2945 N N . TRP A 1 388 ? -48.240 -7.160 47.607 1.00 82.50 388 TRP A N 1
ATOM 2946 C CA . TRP A 1 388 ? -48.944 -7.802 48.721 1.00 82.50 388 TRP A CA 1
ATOM 2947 C C . TRP A 1 388 ? -50.220 -7.048 49.061 1.00 82.50 388 TRP A C 1
ATOM 2949 O O . TRP A 1 388 ? -50.264 -5.819 49.024 1.00 82.50 388 TRP A O 1
ATOM 2959 N N . THR A 1 389 ? -51.255 -7.796 49.429 1.00 81.38 389 THR A N 1
ATOM 2960 C CA . THR A 1 389 ? -52.488 -7.254 49.996 1.00 81.38 389 THR A CA 1
ATOM 2961 C C . THR A 1 389 ? -52.630 -7.706 51.444 1.00 81.38 389 THR A C 1
ATOM 2963 O O . THR A 1 389 ? -52.113 -8.749 51.853 1.00 81.38 389 THR A O 1
ATOM 2966 N N . MET A 1 390 ? -53.308 -6.884 52.244 1.00 80.94 390 MET A N 1
ATOM 2967 C CA . MET A 1 390 ? -53.663 -7.223 53.617 1.00 80.94 390 MET A CA 1
ATOM 2968 C C . MET A 1 390 ? -55.056 -7.839 53.625 1.00 80.94 390 MET A C 1
ATOM 2970 O O . MET A 1 390 ? -56.044 -7.142 53.402 1.00 80.94 390 MET A O 1
ATOM 2974 N N . GLU A 1 391 ? -55.131 -9.132 53.918 1.00 84.25 391 GLU A N 1
ATOM 2975 C CA . GLU A 1 391 ? -56.387 -9.855 54.119 1.00 84.25 391 GLU A CA 1
ATOM 2976 C C . GLU A 1 391 ? -56.398 -10.402 55.545 1.00 84.25 391 GLU A C 1
ATOM 2978 O O . GLU A 1 391 ? -55.484 -11.118 55.947 1.00 84.25 391 GLU A O 1
ATOM 2983 N N . GLU A 1 392 ? -57.391 -10.011 56.349 1.00 86.25 392 GLU A N 1
ATOM 2984 C CA . GLU A 1 392 ? -57.523 -10.449 57.752 1.00 86.25 392 GLU A CA 1
ATOM 2985 C C . GLU A 1 392 ? -56.236 -10.276 58.590 1.00 86.25 392 GLU A C 1
ATOM 2987 O O . GLU A 1 392 ? -55.851 -11.150 59.367 1.00 86.25 392 GLU A O 1
ATOM 2992 N N . PHE A 1 393 ? -55.541 -9.145 58.425 1.00 84.06 393 PHE A N 1
ATOM 2993 C CA . PHE A 1 393 ? -54.251 -8.854 59.076 1.00 84.06 393 PHE A CA 1
ATOM 2994 C C . PHE A 1 393 ? -53.092 -9.794 58.691 1.00 84.06 393 PHE A C 1
ATOM 2996 O O . PHE A 1 393 ? -52.053 -9.791 59.352 1.00 84.06 393 PHE A O 1
ATOM 3003 N N . LYS A 1 394 ? -53.229 -10.569 57.611 1.00 83.25 394 LYS A N 1
ATOM 3004 C CA . LYS A 1 394 ? -52.166 -11.393 57.029 1.00 83.25 394 LYS A CA 1
ATOM 3005 C C . LYS A 1 394 ? -51.760 -10.841 55.670 1.00 83.25 394 LYS A C 1
ATOM 3007 O O . LYS A 1 394 ? -52.591 -10.396 54.882 1.00 83.25 394 LYS A O 1
ATOM 3012 N N . CYS A 1 395 ? -50.465 -10.907 55.396 1.00 82.81 395 CYS A N 1
ATOM 3013 C CA . CYS A 1 395 ? -49.917 -10.539 54.102 1.00 82.81 395 CYS A CA 1
ATOM 3014 C C . CYS A 1 395 ? -50.160 -11.693 53.130 1.00 82.81 395 CYS A C 1
ATOM 3016 O O . CYS A 1 395 ? -49.627 -12.789 53.322 1.00 82.81 395 CYS A O 1
ATOM 3018 N N . VAL A 1 396 ? -50.968 -11.444 52.102 1.00 85.25 396 VAL A N 1
ATOM 3019 C CA . VAL A 1 396 ? -51.290 -12.413 51.051 1.00 85.25 396 VAL A CA 1
ATOM 3020 C C . VAL A 1 396 ? -50.679 -11.929 49.731 1.00 85.25 396 VAL A C 1
ATOM 3022 O O . VAL A 1 396 ? -50.774 -10.741 49.408 1.00 85.25 396 VAL A O 1
ATOM 3025 N N . PRO A 1 397 ? -49.984 -12.800 48.976 1.00 83.81 397 PRO A N 1
ATOM 3026 C CA . PRO A 1 397 ? -49.358 -12.394 47.728 1.00 83.81 397 PRO A CA 1
ATOM 3027 C C . PRO A 1 397 ? -50.428 -12.175 46.653 1.00 83.81 397 PRO A C 1
ATOM 3029 O O . PRO A 1 397 ? -51.214 -13.073 46.359 1.00 83.81 397 PRO A O 1
ATOM 3032 N N . GLY A 1 398 ? -50.429 -10.992 46.043 1.00 85.50 398 GLY A N 1
ATOM 3033 C CA . GLY A 1 398 ? -51.343 -10.623 44.968 1.00 85.50 398 GLY A CA 1
ATOM 3034 C C . GLY A 1 398 ? -50.979 -11.234 43.611 1.00 85.50 398 GLY A C 1
ATOM 3035 O O . GLY A 1 398 ? -50.108 -12.101 43.480 1.00 85.50 398 GLY A O 1
ATOM 3036 N N . LYS A 1 399 ? -51.655 -10.760 42.557 1.00 88.12 399 LYS A N 1
ATOM 3037 C CA . LYS A 1 399 ? -51.393 -11.177 41.172 1.00 88.12 399 LYS A CA 1
ATOM 3038 C C . LYS A 1 399 ? -50.030 -10.661 40.708 1.00 88.12 399 LYS A C 1
ATOM 3040 O O . LYS A 1 399 ? -49.700 -9.503 40.920 1.00 88.12 399 LYS A O 1
ATOM 3045 N N . GLN A 1 400 ? -49.267 -11.511 40.028 1.00 89.62 400 GLN A N 1
ATOM 3046 C CA . GLN A 1 400 ? -48.018 -11.115 39.381 1.00 89.62 400 GLN A CA 1
ATOM 3047 C C . GLN A 1 400 ? -48.304 -10.217 38.169 1.00 89.62 400 GLN A C 1
ATOM 3049 O O . GLN A 1 400 ? -49.137 -10.559 37.324 1.00 89.62 400 GLN A O 1
ATOM 3054 N N . LEU A 1 401 ? -47.619 -9.081 38.099 1.00 92.12 401 LEU A N 1
ATOM 3055 C CA . LEU A 1 401 ? -47.741 -8.074 37.048 1.00 92.12 401 LEU A CA 1
ATOM 3056 C C . LEU A 1 401 ? -46.370 -7.854 36.390 1.00 92.12 401 LEU A C 1
ATOM 3058 O O . LEU A 1 401 ? -45.359 -7.998 37.078 1.00 92.12 401 LEU A O 1
ATOM 3062 N N . PRO A 1 402 ? -46.303 -7.530 35.087 1.00 91.00 402 PRO A N 1
ATOM 3063 C CA . PRO A 1 402 ? -45.068 -7.059 34.468 1.00 91.00 402 PRO A CA 1
ATOM 3064 C C . PRO A 1 402 ? -44.573 -5.795 35.172 1.00 91.00 402 PRO A C 1
ATOM 3066 O O . PRO A 1 402 ? -45.360 -4.882 35.410 1.00 91.00 402 PRO A O 1
ATOM 3069 N N . ASP A 1 403 ? -43.286 -5.755 35.488 1.00 88.44 403 ASP A N 1
ATOM 3070 C CA . ASP A 1 403 ? -42.629 -4.603 36.096 1.00 88.44 403 ASP A CA 1
ATOM 3071 C C . ASP A 1 403 ? -41.179 -4.593 35.623 1.00 88.44 403 ASP A C 1
ATOM 3073 O O . ASP A 1 403 ? -40.378 -5.329 36.188 1.00 88.44 403 ASP A O 1
ATOM 3077 N N . PRO A 1 404 ? -40.830 -3.844 34.566 1.00 85.75 404 PRO A N 1
ATOM 3078 C CA . PRO A 1 404 ? -39.487 -3.847 34.010 1.00 85.75 404 PRO A CA 1
ATOM 3079 C C . PRO A 1 404 ? -38.532 -3.013 34.883 1.00 85.75 404 PRO A C 1
ATOM 3081 O O . PRO A 1 404 ? -37.974 -2.020 34.422 1.00 85.75 404 PRO A O 1
ATOM 3084 N N . PHE A 1 405 ? -38.382 -3.380 36.162 1.00 87.75 405 PHE A N 1
ATOM 3085 C CA . PHE A 1 405 ? -37.732 -2.586 37.207 1.00 87.75 405 PHE A CA 1
ATOM 3086 C C . PHE A 1 405 ? -36.345 -2.077 36.802 1.00 87.75 405 PHE A C 1
ATOM 3088 O O . PHE A 1 405 ? -36.086 -0.875 36.887 1.00 87.75 405 PHE A O 1
ATOM 3095 N N . PHE A 1 406 ? -35.446 -2.954 36.331 1.00 84.75 406 PHE A N 1
ATOM 3096 C CA . PHE A 1 406 ? -34.103 -2.537 35.921 1.00 84.75 406 PHE A CA 1
ATOM 3097 C C . PHE A 1 406 ? -34.166 -1.515 34.788 1.00 84.75 406 PHE A C 1
ATOM 3099 O O . PHE A 1 406 ? -33.542 -0.454 34.875 1.00 84.75 406 PHE A O 1
ATOM 3106 N N . TYR A 1 407 ? -34.933 -1.829 33.739 1.00 82.19 407 TYR A N 1
ATOM 3107 C CA . TYR A 1 407 ? -35.102 -0.943 32.597 1.00 82.19 407 TYR A CA 1
ATOM 3108 C C . TYR A 1 407 ? -35.709 0.394 33.021 1.00 82.19 407 TYR A C 1
ATOM 3110 O O . TYR A 1 407 ? -35.146 1.417 32.662 1.00 82.19 407 TYR A O 1
ATOM 3118 N N . MET A 1 408 ? -36.770 0.419 33.835 1.00 82.25 408 MET A N 1
ATOM 3119 C CA . MET A 1 408 ? -37.402 1.656 34.311 1.00 82.25 408 MET A CA 1
ATOM 3120 C C . MET A 1 408 ? -36.434 2.530 35.103 1.00 82.25 408 MET A C 1
ATOM 3122 O O . MET A 1 408 ? -36.336 3.727 34.840 1.00 82.25 408 MET A O 1
ATOM 3126 N N . MET A 1 409 ? -35.674 1.942 36.030 1.00 80.81 409 MET A N 1
ATOM 3127 C CA . MET A 1 409 ? -34.695 2.689 36.824 1.00 80.81 409 MET A CA 1
ATOM 3128 C C . MET A 1 409 ? -33.586 3.278 35.953 1.00 80.81 409 MET A C 1
ATOM 3130 O O . MET A 1 409 ? -33.058 4.346 36.253 1.00 80.81 409 MET A O 1
ATOM 3134 N N . TYR A 1 410 ? -33.249 2.612 34.850 1.00 74.94 410 TYR A N 1
ATOM 3135 C CA . TYR A 1 410 ? -32.279 3.111 33.886 1.00 74.94 410 TYR A CA 1
ATOM 3136 C C . TYR A 1 410 ? -32.876 4.121 32.893 1.00 74.94 410 TYR A C 1
ATOM 3138 O O . TYR A 1 410 ? -32.201 5.070 32.494 1.00 74.94 410 TYR A O 1
ATOM 3146 N N . ALA A 1 411 ? -34.139 3.922 32.524 1.00 69.75 411 ALA A N 1
ATOM 3147 C CA . ALA A 1 411 ? -34.907 4.708 31.576 1.00 69.75 411 ALA A CA 1
ATOM 3148 C C . ALA A 1 411 ? -35.259 6.083 32.141 1.00 69.75 411 ALA A C 1
ATOM 3150 O O . ALA A 1 411 ? -34.947 7.105 31.536 1.00 69.75 411 ALA A O 1
ATOM 3151 N N . VAL A 1 412 ? -35.843 6.118 33.339 1.00 59.59 412 VAL A N 1
ATOM 3152 C CA . VAL A 1 412 ? -36.241 7.352 34.029 1.00 59.59 412 VAL A CA 1
ATOM 3153 C C . VAL A 1 412 ? -35.019 8.195 34.385 1.00 59.59 412 VAL A C 1
ATOM 3155 O O . VAL A 1 412 ? -35.023 9.407 34.191 1.00 59.59 412 VAL A O 1
ATOM 3158 N N . ALA A 1 413 ? -33.935 7.551 34.820 1.00 58.38 413 ALA A N 1
ATOM 3159 C CA . ALA A 1 413 ? -32.670 8.211 35.130 1.00 58.38 413 ALA A CA 1
ATOM 3160 C C . ALA A 1 413 ? -32.025 8.934 33.934 1.00 58.38 413 ALA A C 1
ATOM 3162 O O . ALA A 1 413 ? -31.135 9.765 34.126 1.00 58.38 413 ALA A O 1
ATOM 3163 N N . ARG A 1 414 ? -32.405 8.577 32.699 1.00 63.84 414 ARG A N 1
ATOM 3164 C CA . ARG A 1 414 ? -31.725 9.034 31.477 1.00 63.84 414 ARG A CA 1
ATOM 3165 C C . ARG A 1 414 ? -32.651 9.535 30.368 1.00 63.84 414 ARG A C 1
ATOM 3167 O O . ARG A 1 414 ? -32.152 9.884 29.305 1.00 63.84 414 ARG A O 1
ATOM 3174 N N . GLY A 1 415 ? -33.960 9.615 30.619 1.00 53.25 415 GLY A N 1
ATOM 3175 C CA . GLY A 1 415 ? -34.955 10.100 29.657 1.00 53.25 415 GLY A CA 1
ATOM 3176 C C . GLY A 1 415 ? -35.231 9.128 28.505 1.00 53.25 415 GLY A C 1
ATOM 3177 O O . GLY A 1 415 ? -35.280 9.552 27.354 1.00 53.25 415 GLY A O 1
ATOM 3178 N N . ALA A 1 416 ? -35.350 7.825 28.782 1.00 55.53 416 ALA A N 1
ATOM 3179 C CA . ALA A 1 416 ? -35.415 6.808 27.735 1.00 55.53 416 ALA A CA 1
ATOM 3180 C C . ALA A 1 416 ? -36.759 6.758 26.998 1.00 55.53 416 ALA A C 1
ATOM 3182 O O . ALA A 1 416 ? -37.652 6.001 27.358 1.00 55.53 416 ALA A O 1
ATOM 3183 N N . ASP A 1 417 ? -36.792 7.512 25.904 1.00 53.22 417 ASP A N 1
ATOM 3184 C CA . ASP A 1 417 ? -37.307 7.096 24.594 1.00 53.22 417 ASP A CA 1
ATOM 3185 C C . ASP A 1 417 ? -36.228 7.294 23.489 1.00 53.22 417 ASP A C 1
ATOM 3187 O O . ASP A 1 417 ? -36.474 7.062 22.306 1.00 53.22 417 ASP A O 1
ATOM 3191 N N . GLU A 1 418 ? -35.000 7.698 23.865 1.00 64.06 418 GLU A N 1
ATOM 3192 C CA . GLU A 1 418 ? -33.903 8.088 22.963 1.00 64.06 418 GLU A CA 1
ATOM 3193 C C . GLU A 1 418 ? -32.561 7.396 23.309 1.00 64.06 418 GLU A C 1
ATOM 3195 O O . GLU A 1 418 ? -32.381 6.792 24.368 1.00 64.06 418 GLU A O 1
ATOM 3200 N N . ILE A 1 419 ? -31.592 7.465 22.386 1.00 76.50 419 ILE A N 1
ATOM 3201 C CA . ILE A 1 419 ? -30.230 6.926 22.545 1.00 76.50 419 ILE A CA 1
ATOM 3202 C C . ILE A 1 419 ? -29.504 7.651 23.694 1.00 76.50 419 ILE A C 1
ATOM 3204 O O . ILE A 1 419 ? -29.357 8.871 23.677 1.00 76.50 419 ILE A O 1
ATOM 3208 N N . ASN A 1 420 ? -28.971 6.900 24.665 1.00 83.00 420 ASN A N 1
ATOM 3209 C CA . ASN A 1 420 ? -28.255 7.467 25.810 1.00 83.00 420 ASN A CA 1
ATOM 3210 C C . ASN A 1 420 ? -26.867 7.977 25.414 1.00 83.00 420 ASN A C 1
ATOM 3212 O O . ASN A 1 420 ? -26.096 7.236 24.804 1.00 83.00 420 ASN A O 1
ATOM 3216 N N . LEU A 1 421 ? -26.504 9.180 25.871 1.00 87.44 421 LEU A N 1
ATOM 3217 C CA . LEU A 1 421 ? -25.203 9.807 25.628 1.00 87.44 421 LEU A CA 1
ATOM 3218 C C . LEU A 1 421 ? -24.329 9.834 26.890 1.00 87.44 421 LEU A C 1
ATOM 3220 O O . LEU A 1 421 ? -24.709 10.395 27.917 1.00 87.44 421 LEU A O 1
ATOM 3224 N N . LEU A 1 422 ? -23.111 9.294 26.805 1.00 89.31 422 LEU A N 1
ATOM 3225 C CA . LEU A 1 422 ? -22.142 9.285 27.901 1.00 89.31 422 LEU A CA 1
ATOM 3226 C C . LEU A 1 422 ? -20.787 9.874 27.507 1.00 89.31 422 LEU A C 1
ATOM 3228 O O . LEU A 1 422 ? -20.097 9.355 26.630 1.00 89.31 422 LEU A O 1
ATOM 3232 N N . LYS A 1 423 ? -20.375 10.911 28.246 1.00 90.62 423 LYS A N 1
ATOM 3233 C CA . LYS A 1 423 ? -19.075 11.600 28.136 1.00 90.62 423 LYS A CA 1
ATOM 3234 C C . LYS A 1 423 ? -18.309 11.587 29.461 1.00 90.62 423 LYS A C 1
ATOM 3236 O O . LYS A 1 423 ? -18.834 11.150 30.489 1.00 90.62 423 LYS A O 1
ATOM 3241 N N . GLY A 1 424 ? -17.083 12.114 29.466 1.00 88.88 424 GLY A N 1
ATOM 3242 C CA . GLY A 1 424 ? -16.280 12.322 30.680 1.00 88.88 424 GLY A CA 1
ATOM 3243 C C . GLY A 1 424 ? -15.748 11.012 31.255 1.00 88.88 424 GLY A C 1
ATOM 3244 O O . GLY A 1 424 ? -16.040 10.665 32.402 1.00 88.88 424 GLY A O 1
ATOM 3245 N N . TRP A 1 425 ? -15.051 10.256 30.413 1.00 93.56 425 TRP A N 1
ATOM 3246 C CA . TRP A 1 425 ? -14.419 8.991 30.766 1.00 93.56 425 TRP A CA 1
ATOM 3247 C C . TRP A 1 425 ? -13.069 9.228 31.438 1.00 93.56 425 TRP A C 1
ATOM 3249 O O . TRP A 1 425 ? -12.371 10.193 31.133 1.00 93.56 425 TRP A O 1
ATOM 3259 N N . THR A 1 426 ? -12.677 8.325 32.328 1.00 90.62 426 THR A N 1
ATOM 3260 C CA . THR A 1 426 ? -11.350 8.330 32.943 1.00 90.62 426 THR A CA 1
ATOM 3261 C C . THR A 1 426 ? -10.432 7.412 32.147 1.00 90.62 426 THR A C 1
ATOM 3263 O O . THR A 1 426 ? -10.697 6.214 32.049 1.00 90.62 426 THR A O 1
ATOM 3266 N N . TYR A 1 427 ? -9.362 7.963 31.578 1.00 87.19 427 TYR A N 1
ATOM 3267 C CA . TYR A 1 427 ? -8.301 7.191 30.937 1.00 87.19 427 TYR A CA 1
ATOM 3268 C C . TYR A 1 427 ? -7.557 6.344 31.978 1.00 87.19 427 TYR A C 1
ATOM 3270 O O . TYR A 1 427 ? -7.230 6.838 33.061 1.00 87.19 427 TYR A O 1
ATOM 3278 N N . VAL A 1 428 ? -7.299 5.078 31.643 1.00 85.69 428 VAL A N 1
ATOM 3279 C CA . VAL A 1 428 ? -6.589 4.116 32.501 1.00 85.69 428 VAL A CA 1
ATOM 3280 C C . VAL A 1 428 ? -5.275 3.685 31.849 1.00 85.69 428 VAL A C 1
ATOM 3282 O O . VAL A 1 428 ? -4.225 3.825 32.467 1.00 85.69 428 VAL A O 1
ATOM 3285 N N . GLY A 1 429 ? -5.320 3.192 30.606 1.00 73.44 429 GLY A N 1
ATOM 3286 C CA . GLY A 1 429 ? -4.134 2.822 29.826 1.00 73.44 429 GLY A CA 1
ATOM 3287 C C . GLY A 1 429 ? -3.258 1.721 30.438 1.00 73.44 429 GLY A C 1
ATOM 3288 O O . GLY A 1 429 ? -2.044 1.743 30.239 1.00 73.44 429 GLY A O 1
ATOM 3289 N N . LYS A 1 430 ? -3.835 0.794 31.215 1.00 74.75 430 LYS A N 1
ATOM 3290 C CA . LYS A 1 430 ? -3.105 -0.269 31.927 1.00 74.75 430 LYS A CA 1
ATOM 3291 C C . LYS A 1 430 ? -3.891 -1.583 31.900 1.00 74.75 430 LYS A C 1
ATOM 3293 O O . LYS A 1 430 ? -5.117 -1.560 31.958 1.00 74.75 430 LYS A O 1
ATOM 3298 N N . ASP A 1 431 ? -3.184 -2.714 31.837 1.00 75.06 431 ASP A N 1
ATOM 3299 C CA . ASP A 1 431 ? -3.748 -4.070 31.948 1.00 75.06 431 ASP A CA 1
ATOM 3300 C C . ASP A 1 431 ? -4.877 -4.345 30.924 1.00 75.06 431 ASP A C 1
ATOM 3302 O O . ASP A 1 431 ? -5.916 -4.914 31.252 1.00 75.06 431 ASP A O 1
ATOM 3306 N N . GLY A 1 432 ? -4.715 -3.860 29.684 1.00 76.31 432 GLY A N 1
ATOM 3307 C CA . GLY A 1 432 ? -5.711 -3.981 28.604 1.00 76.31 432 GLY A CA 1
ATOM 3308 C C . GLY A 1 432 ? -6.939 -3.067 28.746 1.00 76.31 432 GLY A C 1
ATOM 3309 O O . GLY A 1 432 ? -7.777 -3.010 27.844 1.00 76.31 432 GLY A O 1
ATOM 3310 N N . VAL A 1 433 ? -7.054 -2.316 29.848 1.00 85.69 433 VAL A N 1
ATOM 3311 C CA . VAL A 1 433 ? -8.121 -1.335 30.075 1.00 85.69 433 VAL A CA 1
ATOM 3312 C C . VAL A 1 433 ? -7.706 0.023 29.523 1.00 85.69 433 VAL A C 1
ATOM 3314 O O . VAL A 1 433 ? -6.744 0.644 29.976 1.00 85.69 433 VAL A O 1
ATOM 3317 N N . VAL A 1 434 ? -8.495 0.516 28.576 1.00 87.44 434 VAL A N 1
ATOM 3318 C CA . VAL A 1 434 ? -8.295 1.808 27.918 1.00 87.44 434 VAL A CA 1
ATOM 3319 C C . VAL A 1 434 ? -8.852 2.920 28.796 1.00 87.44 434 VAL A C 1
ATOM 3321 O O . VAL A 1 434 ? -8.138 3.851 29.167 1.00 87.44 434 VAL A O 1
ATOM 3324 N N . ALA A 1 435 ? -10.127 2.810 29.168 1.00 91.88 435 ALA A N 1
ATOM 3325 C CA . ALA A 1 435 ? -10.824 3.825 29.940 1.00 91.88 435 ALA A CA 1
ATOM 3326 C C . ALA A 1 435 ? -11.984 3.232 30.742 1.00 91.88 435 ALA A C 1
ATOM 3328 O O . ALA A 1 435 ? -12.520 2.171 30.415 1.00 91.88 435 ALA A O 1
ATOM 3329 N N . ARG A 1 436 ? -12.407 3.953 31.780 1.00 94.62 436 ARG A N 1
ATOM 3330 C CA . ARG A 1 436 ? -13.539 3.580 32.628 1.00 94.62 436 ARG A CA 1
ATOM 3331 C C . ARG A 1 436 ? -14.480 4.762 32.824 1.00 94.62 436 ARG A C 1
ATOM 3333 O O . ARG A 1 436 ? -14.037 5.895 33.004 1.00 94.62 436 ARG A O 1
ATOM 3340 N N . LYS A 1 437 ? -15.782 4.492 32.849 1.00 94.00 437 LYS A N 1
ATOM 3341 C CA . LYS A 1 437 ? -16.812 5.434 33.291 1.00 94.00 437 LYS A CA 1
ATOM 3342 C C . LYS A 1 437 ? -17.554 4.819 34.464 1.00 94.00 437 LYS A C 1
ATOM 3344 O O . LYS A 1 437 ? -18.113 3.735 34.338 1.00 94.00 437 LYS A O 1
ATOM 3349 N N . VAL A 1 438 ? -17.561 5.516 35.594 1.00 92.38 438 VAL A N 1
ATOM 3350 C CA . VAL A 1 438 ? -18.349 5.137 36.771 1.00 92.38 438 VAL A CA 1
ATOM 3351 C C . VAL A 1 438 ? -19.476 6.144 36.929 1.00 92.38 438 VAL A C 1
ATOM 3353 O O . VAL A 1 438 ? -19.249 7.350 36.853 1.00 92.38 438 VAL A O 1
ATOM 3356 N N . LEU A 1 439 ? -20.685 5.639 37.129 1.00 88.62 439 LEU A N 1
ATOM 3357 C CA . LEU A 1 439 ? -21.900 6.409 37.343 1.00 88.62 439 LEU A CA 1
ATOM 3358 C C . LEU A 1 439 ? -22.491 5.998 38.692 1.00 88.62 439 LEU A C 1
ATOM 3360 O O . LEU A 1 439 ? -22.487 4.810 39.025 1.00 88.62 439 LEU A O 1
ATOM 3364 N N . ARG A 1 440 ? -22.947 6.986 39.463 1.00 86.81 440 ARG A N 1
ATOM 3365 C CA . ARG A 1 440 ? -23.560 6.830 40.787 1.00 86.81 440 ARG A CA 1
ATOM 3366 C C . ARG A 1 440 ? -24.700 7.834 40.923 1.00 86.81 440 ARG A C 1
ATOM 3368 O O . ARG A 1 440 ? -24.561 8.946 40.417 1.00 86.81 440 ARG A O 1
ATOM 3375 N N . GLY A 1 441 ? -25.748 7.465 41.650 1.00 74.50 441 GLY A N 1
ATOM 3376 C CA . GLY A 1 441 ? -26.903 8.322 41.918 1.00 74.50 441 GLY A CA 1
ATOM 3377 C C . GLY A 1 441 ? -27.815 8.522 40.706 1.00 74.50 441 GLY A C 1
ATOM 3378 O O . GLY A 1 441 ? -28.493 9.540 40.628 1.00 74.50 441 GLY A O 1
ATOM 3379 N N . ASN A 1 442 ? -27.822 7.595 39.743 1.00 68.25 442 ASN A N 1
ATOM 3380 C CA . ASN A 1 442 ? -28.627 7.724 38.526 1.00 68.25 442 ASN A CA 1
ATOM 3381 C C . ASN A 1 442 ? -30.132 7.677 38.836 1.00 68.25 442 ASN A C 1
ATOM 3383 O O . ASN A 1 442 ? -30.914 8.358 38.189 1.00 68.25 442 ASN A O 1
ATOM 3387 N N . CYS A 1 443 ? -30.541 6.910 39.841 1.00 72.25 443 CYS A N 1
ATOM 3388 C CA . CYS A 1 443 ? -31.943 6.732 40.232 1.00 72.25 443 CYS A CA 1
ATOM 3389 C C . CYS A 1 443 ? -32.439 7.729 41.301 1.00 72.25 443 CYS A C 1
ATOM 3391 O O . CYS A 1 443 ? -33.497 7.513 41.895 1.00 72.25 443 CYS A O 1
ATOM 3393 N N . GLY A 1 444 ? -31.680 8.797 41.577 1.00 75.00 444 GLY A N 1
ATOM 3394 C CA . GLY A 1 444 ? -32.019 9.785 42.605 1.00 75.00 444 GLY A CA 1
ATOM 3395 C C . GLY A 1 444 ? -32.033 9.209 44.027 1.00 75.00 444 GLY A C 1
ATOM 3396 O O . GLY A 1 444 ? -31.286 8.286 44.344 1.00 75.00 444 GLY A O 1
ATOM 3397 N N . ASP A 1 445 ? -32.886 9.761 44.892 1.00 79.19 445 ASP A N 1
ATOM 3398 C CA . ASP A 1 445 ? -32.976 9.358 46.304 1.00 79.19 445 ASP A CA 1
ATOM 3399 C C . ASP A 1 445 ? -33.656 7.993 46.513 1.00 79.19 445 ASP A C 1
ATOM 3401 O O . ASP A 1 445 ? -33.529 7.394 47.585 1.00 79.19 445 ASP A O 1
ATOM 3405 N N . SER A 1 446 ? -34.339 7.479 45.486 1.00 76.06 446 SER A N 1
ATOM 3406 C CA . SER A 1 446 ? -35.140 6.252 45.543 1.00 76.06 446 SER A CA 1
ATOM 3407 C C . SER A 1 446 ? -34.312 4.968 45.475 1.00 76.06 446 SER A C 1
ATOM 3409 O O . SER A 1 446 ? -34.848 3.881 45.692 1.00 76.06 446 SER A O 1
ATOM 3411 N N . CYS A 1 447 ? -33.010 5.043 45.181 1.00 84.31 447 CYS A N 1
ATOM 3412 C CA . CYS A 1 447 ? -32.159 3.858 45.142 1.00 84.31 447 CYS A CA 1
ATOM 3413 C C . CYS A 1 447 ? -30.668 4.169 45.356 1.00 84.31 447 CYS A C 1
ATOM 3415 O O . CYS A 1 447 ? -30.226 5.314 45.322 1.00 84.31 447 CYS A O 1
ATOM 3417 N N . GLU A 1 448 ? -29.880 3.125 45.593 1.00 87.81 448 GLU A N 1
ATOM 3418 C CA . GLU A 1 448 ? -28.426 3.147 45.481 1.00 87.81 448 GLU A CA 1
ATOM 3419 C C . GLU A 1 448 ? -28.015 2.445 44.201 1.00 87.81 448 GLU A C 1
ATOM 3421 O O . GLU A 1 448 ? -28.308 1.263 44.021 1.00 87.81 448 GLU A O 1
ATOM 3426 N N . ASP A 1 449 ? -27.292 3.136 43.327 1.00 88.62 449 ASP A N 1
ATOM 3427 C CA . ASP A 1 449 ? -26.785 2.523 42.112 1.00 88.62 449 ASP A CA 1
ATOM 3428 C C . ASP A 1 449 ? -25.288 2.749 41.903 1.00 88.62 449 ASP A C 1
ATOM 3430 O O . ASP A 1 449 ? -24.688 3.771 42.256 1.00 88.62 449 ASP A O 1
ATOM 3434 N N . GLN A 1 450 ? -24.681 1.756 41.268 1.00 91.50 450 GLN A N 1
ATOM 3435 C CA . GLN A 1 450 ? -23.352 1.855 40.709 1.00 91.50 450 GLN A CA 1
ATOM 3436 C C . GLN A 1 450 ? -23.351 1.188 39.343 1.00 91.50 450 GLN A C 1
ATOM 3438 O O . GLN A 1 450 ? -23.552 -0.018 39.226 1.00 91.50 450 GLN A O 1
ATOM 3443 N N . THR A 1 451 ? -23.083 1.981 38.309 1.00 91.44 451 THR A N 1
ATOM 3444 C CA . THR A 1 451 ? -22.899 1.482 36.945 1.00 91.44 451 THR A CA 1
ATOM 3445 C C . THR A 1 451 ? -21.492 1.788 36.468 1.00 91.44 451 THR A C 1
ATOM 3447 O O . THR A 1 451 ? -20.975 2.889 36.659 1.00 91.44 451 THR A O 1
ATOM 3450 N N . ILE A 1 452 ? -20.864 0.806 35.842 1.00 94.69 452 ILE A N 1
ATOM 3451 C CA . ILE A 1 452 ? -19.486 0.849 35.399 1.00 94.69 452 ILE A CA 1
ATOM 3452 C C . ILE A 1 452 ? -19.433 0.419 33.942 1.00 94.69 452 ILE A C 1
ATOM 3454 O O . ILE A 1 452 ? -19.793 -0.705 33.602 1.00 94.69 452 ILE A O 1
ATOM 3458 N N . PHE A 1 453 ? -18.906 1.303 33.106 1.00 95.81 453 PHE A N 1
ATOM 3459 C CA . PHE A 1 453 ? -18.475 0.963 31.764 1.00 95.81 453 PHE A CA 1
ATOM 3460 C C . PHE A 1 453 ? -16.956 0.858 31.743 1.00 95.81 453 PHE A C 1
ATOM 3462 O O . PHE A 1 453 ? -16.262 1.754 32.232 1.00 95.81 453 PHE A O 1
ATOM 3469 N N . THR A 1 454 ? -16.440 -0.220 31.168 1.00 95.81 454 THR A N 1
ATOM 3470 C CA . THR A 1 454 ? -15.006 -0.445 30.996 1.00 95.81 454 THR A CA 1
ATOM 3471 C C . THR A 1 454 ? -14.734 -0.678 29.521 1.00 95.81 454 THR A C 1
ATOM 3473 O O . THR A 1 454 ? -15.221 -1.643 28.941 1.00 95.81 454 THR A O 1
ATOM 3476 N N . LEU A 1 455 ? -13.969 0.221 28.910 1.00 94.06 455 LEU A N 1
ATOM 3477 C CA . LEU A 1 455 ? -13.488 0.066 27.548 1.00 94.06 455 LEU A CA 1
ATOM 3478 C C . LEU A 1 455 ? -12.143 -0.660 27.597 1.00 94.06 455 LEU A C 1
ATOM 3480 O O . LEU A 1 455 ? -11.208 -0.189 28.249 1.00 94.06 455 LEU A O 1
ATOM 3484 N N . LYS A 1 456 ? -12.050 -1.791 26.907 1.00 90.25 456 LYS A N 1
ATOM 3485 C CA . LYS A 1 456 ? -10.842 -2.609 26.797 1.00 90.25 456 LYS A CA 1
ATOM 3486 C C . LYS A 1 456 ? -10.409 -2.738 25.348 1.00 90.25 456 LYS A C 1
ATOM 3488 O O . LYS A 1 456 ? -11.243 -2.660 24.446 1.00 90.25 456 LYS A O 1
ATOM 3493 N N . GLU A 1 457 ? -9.126 -2.975 25.133 1.00 81.75 457 GLU A N 1
ATOM 3494 C CA . GLU A 1 457 ? -8.670 -3.534 23.861 1.00 81.75 457 GLU A CA 1
ATOM 3495 C C . GLU A 1 457 ? -9.113 -5.004 23.785 1.00 81.75 457 GLU A C 1
ATOM 3497 O O . GLU A 1 457 ? -9.161 -5.705 24.797 1.00 81.75 457 GLU A O 1
ATOM 3502 N N . ALA A 1 458 ? -9.515 -5.466 22.605 1.00 74.94 458 ALA A N 1
ATOM 3503 C CA . ALA A 1 458 ? -9.849 -6.866 22.399 1.00 74.94 458 ALA A CA 1
ATOM 3504 C C . ALA A 1 458 ? -8.556 -7.689 22.317 1.00 74.94 458 ALA A C 1
ATOM 3506 O O . ALA A 1 458 ? -7.743 -7.457 21.423 1.00 74.94 458 ALA A O 1
ATOM 3507 N N . ASP A 1 459 ? -8.396 -8.669 23.207 1.00 62.34 459 ASP A N 1
ATOM 3508 C CA . ASP A 1 459 ? -7.388 -9.716 23.042 1.00 62.34 459 ASP A CA 1
ATOM 3509 C C . ASP A 1 459 ? -7.818 -10.679 21.924 1.00 62.34 459 ASP A C 1
ATOM 3511 O O . ASP A 1 459 ? -8.992 -11.061 21.835 1.00 62.34 459 ASP A O 1
ATOM 3515 N N . ASP A 1 460 ? -6.857 -11.130 21.111 1.00 46.25 460 ASP A N 1
ATOM 3516 C CA . ASP A 1 460 ? -7.042 -12.017 19.945 1.00 46.25 460 ASP A CA 1
ATOM 3517 C C . ASP A 1 460 ? -7.681 -13.396 20.268 1.00 46.25 460 ASP A C 1
ATOM 3519 O O . ASP A 1 460 ? -7.906 -14.209 19.374 1.00 46.25 460 ASP A O 1
ATOM 3523 N N . GLY A 1 461 ? -8.025 -13.676 21.531 1.00 40.56 461 GLY A N 1
ATOM 3524 C CA . GLY A 1 461 ? -8.669 -14.920 21.973 1.00 40.56 461 GLY A CA 1
ATOM 3525 C C . GLY A 1 461 ? -10.203 -14.917 21.986 1.00 40.56 461 GLY A C 1
ATOM 3526 O O . GLY A 1 461 ? -10.803 -15.972 22.173 1.00 40.56 461 GLY A O 1
ATOM 3527 N N . ALA A 1 462 ? -10.866 -13.772 21.796 1.00 35.09 462 ALA A N 1
ATOM 3528 C CA . ALA A 1 462 ? -12.331 -13.686 21.818 1.00 35.09 462 ALA A CA 1
ATOM 3529 C C . ALA A 1 462 ? -12.933 -13.729 20.402 1.00 35.09 462 ALA A C 1
ATOM 3531 O O . ALA A 1 462 ? -13.695 -12.844 20.010 1.00 35.09 462 ALA A O 1
ATOM 3532 N N . ALA A 1 463 ? -12.598 -14.762 19.625 1.00 32.62 463 ALA A N 1
ATOM 3533 C CA . ALA A 1 463 ? -13.434 -15.137 18.491 1.00 32.62 463 ALA A CA 1
ATOM 3534 C C . ALA A 1 463 ? -14.834 -15.472 19.029 1.00 32.62 463 ALA A C 1
ATOM 3536 O O . ALA A 1 463 ? -14.969 -16.242 19.982 1.00 32.62 463 ALA A O 1
ATOM 3537 N N . GLN A 1 464 ? -15.866 -14.848 18.458 1.00 31.84 464 GLN A N 1
ATOM 3538 C CA . GLN A 1 464 ? -17.253 -15.151 18.799 1.00 31.84 464 GLN A CA 1
ATOM 3539 C C . GLN A 1 464 ? -17.484 -16.669 18.678 1.00 31.84 464 GLN A C 1
ATOM 3541 O O . GLN A 1 464 ? -17.099 -17.245 17.655 1.00 31.84 464 GLN A O 1
ATOM 3546 N N . PRO A 1 465 ? -18.093 -17.341 19.674 1.00 28.59 465 PRO A N 1
ATOM 3547 C CA . PRO A 1 465 ? -18.687 -18.640 19.406 1.00 28.59 465 PRO A CA 1
ATOM 3548 C C . PRO A 1 465 ? -19.729 -18.444 18.296 1.00 28.59 465 PRO A C 1
ATOM 3550 O O . PRO A 1 465 ? -20.534 -17.514 18.366 1.00 28.59 465 PRO A O 1
ATOM 3553 N N . LYS A 1 466 ? -19.610 -19.264 17.248 1.00 29.73 466 LYS A N 1
ATOM 3554 C CA . LYS A 1 466 ? -20.537 -19.313 16.113 1.00 29.73 466 LYS A CA 1
ATOM 3555 C C . LYS A 1 466 ? -21.975 -19.542 16.553 1.00 29.73 466 LYS A C 1
ATOM 3557 O O . LYS A 1 466 ? -22.164 -20.311 17.523 1.00 29.73 466 LYS A O 1
#